Protein AF-0000000080702929 (afdb_homodimer)

Organism: NCBI:txid868129

InterPro domains:
  IPR029492 Domain of unknown function DUF4435 [PF14491] (28-275)

Sequence (666 aa):
MGKRLNEQISSAYIHAANKLNGQKCRKRIVVYVESYDDIFFWRMVLSKYEDDKRYFEVMLPSREKTLERGKKSVLMNIISRCAGESMIACVDADYDYLLQGATGVSEVVCYNPYVLHTYAYAIENLQCYAESLHDVCVAVTLNDHQVFDFPAFLHTYSQIIFPLFVWSVWAYRTDRFKQFSLTEFNTTIELSNFSIAYPNNSLEKLRHKVQQKIAFLQRNHPNAKESYLNTKHDLIKLGVEPVDTYLYIQGHHLFDKVVVPIMKRLCDQLIREREREINQTAIHDTQRRNELSSYSHSVEDVIPMLRRNVGYLLAKPYLRLNSDVEKLLLRVDMGKRLNEQISSAYIHAANKLNGQKCRKRIVVYVESYDDIFFWRMVLSKYEDDKRYFEVMLPSREKTLERGKKSVLMNIISRCAGESMIACVDADYDYLLQGATGVSEVVCYNPYVLHTYAYAIENLQCYAESLHDVCVAVTLNDHQVFDFPAFLHTYSQIIFPLFVWSVWAYRTDRFKQFSLTEFNTTIELSNFSIAYPNNSLEKLRHKVQQKIAFLQRNHPNAKESYLNTKHDLIKLGVEPVDTYLYIQGHHLFDKVVVPIMKRLCDQLIREREREINQTAIHDTQRRNELSSYSHSVEDVIPMLRRNVGYLLAKPYLRLNSDVEKLLLRVD

Foldseek 3Di:
DPPPCPDPCFLVVLVVVQVVVPPQQAREAEEAEQDPLCQLVVCVLCVVVDDSHYDYDYDHPDPPDHPDGADCCQCVSHVVTHQDLRYAYEYECACLLLLCPLDVSSVCCNPPLRYFYLLFRGVLLLLVPQVCLLVLLCQFQVFNDDLARRLVLLLLLLLLLVLVVLVCSLCVNVVVCVVPPLVNSLVLSFFPPADSVCNVVSSVVSSVSNVVVSVVVCVVCVPCVVVSVVSSVSCVVSPDDSSSNSRHRNSCSCNVGPRLVVSVVVSVVSNVVVLVVLVVPDPDPVSSVVVNVVSVVSGHHSNVSSSNGPPSCPPPSSVVSSVSVVVSNVVSD/DPPVCPDPCFLVVLVVVQVVVPPQQAREAEEEEQDPLCQLVVCVLCVVVDDSHYDYDYDHPDPPDHPDGDDCCQCVSHVVTHQDLRYAYEYECACLLLLCPLDVSSVCCNPPLRYFYLLFRGVLLLLVPQVCLLVLLCQFQVFNDDLARRLVLLLLLLLLLVLVVLVCSLCVNVVNCVVPPLVNSLVLSFFPPADSVCNVVSSVVSSVSNVVVSVVVCVVCVPCVVVSVVSSVSCVVSPDDSSSNSRHRNSCSCNVGPSLVVSVVVSVVSNVVVLVVLVVPDPDPVSSVVVNVVSVVSGHHSNVSSSNRPVSCPPPSSVVSSVSVVVSNVVSD

Radius of gyration: 27.8 Å; Cα contacts (8 Å, |Δi|>4): 981; chains: 2; bounding box: 88×89×60 Å

Structure (mmCIF, N/CA/C/O backbone):
data_AF-0000000080702929-model_v1
#
loop_
_entity.id
_entity.type
_entity.pdbx_description
1 polymer 'DUF4435 domain-containing protein'
#
loop_
_atom_site.group_PDB
_atom_site.id
_atom_site.type_symbol
_atom_site.label_atom_id
_atom_site.label_alt_id
_atom_site.label_comp_id
_atom_site.label_asym_id
_atom_site.label_entity_id
_atom_site.label_seq_id
_atom_site.pdbx_PDB_ins_code
_atom_site.Cartn_x
_atom_site.Cartn_y
_atom_site.Cartn_z
_atom_site.occupancy
_atom_site.B_iso_or_equiv
_atom_site.auth_seq_id
_atom_site.auth_comp_id
_atom_site.auth_asym_id
_atom_site.auth_atom_id
_atom_site.pdbx_PDB_model_num
ATOM 1 N N . MET A 1 1 ? 41.517 5.011 -22.174 1 18.79 1 MET A N 1
ATOM 2 C CA . MET A 1 1 ? 41.906 3.653 -21.805 1 18.79 1 MET A CA 1
ATOM 3 C C . MET A 1 1 ? 41.213 3.22 -20.518 1 18.79 1 MET A C 1
ATOM 5 O O . MET A 1 1 ? 41.518 2.158 -19.971 1 18.79 1 MET A O 1
ATOM 9 N N . GLY A 1 2 ? 40.653 4.135 -19.715 1 23.25 2 GLY A N 1
ATOM 10 C CA . GLY A 1 2 ? 40.163 3.659 -18.431 1 23.25 2 GLY A CA 1
ATOM 11 C C . GLY A 1 2 ? 38.996 2.698 -18.557 1 23.25 2 GLY A C 1
ATOM 12 O O . GLY A 1 2 ? 37.895 3.097 -18.944 1 23.25 2 GLY A O 1
ATOM 13 N N . LYS A 1 3 ? 39.169 1.373 -18.963 1 23.76 3 LYS A N 1
ATOM 14 C CA . LYS A 1 3 ? 38.288 0.209 -18.984 1 23.76 3 LYS A CA 1
ATOM 15 C C . LYS A 1 3 ? 37.525 0.073 -17.669 1 23.76 3 LYS A C 1
ATOM 17 O O . LYS A 1 3 ? 38.125 -0.165 -16.619 1 23.76 3 LYS A O 1
ATOM 22 N N . ARG A 1 4 ? 36.632 0.874 -17.418 1 29.25 4 ARG A N 1
ATOM 23 C CA . ARG A 1 4 ? 35.727 0.703 -16.285 1 29.25 4 ARG A CA 1
ATOM 24 C C . ARG A 1 4 ? 35.449 -0.774 -16.024 1 29.25 4 ARG A C 1
ATOM 26 O O . ARG A 1 4 ? 34.957 -1.483 -16.905 1 29.25 4 ARG A O 1
ATOM 33 N N . LEU A 1 5 ? 36.293 -1.46 -15.204 1 26.26 5 LEU A N 1
ATOM 34 C CA . LEU A 1 5 ? 36.213 -2.853 -14.776 1 26.26 5 LEU A CA 1
ATOM 35 C C . LEU A 1 5 ? 34.763 -3.271 -14.557 1 26.26 5 LEU A C 1
ATOM 37 O O . LEU A 1 5 ? 34.084 -2.738 -13.676 1 26.26 5 LEU A O 1
ATOM 41 N N . ASN A 1 6 ? 33.917 -3.412 -15.512 1 31.88 6 ASN A N 1
ATOM 42 C CA . ASN A 1 6 ? 32.69 -4.189 -15.638 1 31.88 6 ASN A CA 1
ATOM 43 C C . ASN A 1 6 ? 32.712 -5.423 -14.74 1 31.88 6 ASN A C 1
ATOM 45 O O . ASN A 1 6 ? 32.948 -6.536 -15.212 1 31.88 6 ASN A O 1
ATOM 49 N N . GLU A 1 7 ? 33.619 -5.49 -13.736 1 34.3 7 GLU A N 1
ATOM 50 C CA . GLU A 1 7 ? 33.898 -6.599 -12.828 1 34.3 7 GLU A CA 1
ATOM 51 C C . GLU A 1 7 ? 32.609 -7.184 -12.258 1 34.3 7 GLU A C 1
ATOM 53 O O . GLU A 1 7 ? 31.648 -6.454 -12.008 1 34.3 7 GLU A O 1
ATOM 58 N N . GLN A 1 8 ? 32.334 -8.479 -12.511 1 40.47 8 GLN A N 1
ATOM 59 C CA . GLN A 1 8 ? 31.422 -9.494 -11.992 1 40.47 8 GLN A CA 1
ATOM 60 C C . GLN A 1 8 ? 31.062 -9.216 -10.535 1 40.47 8 GLN A C 1
ATOM 62 O O . GLN A 1 8 ? 31.928 -9.253 -9.658 1 40.47 8 GLN A O 1
ATOM 67 N N . ILE A 1 9 ? 30.3 -8.32 -10.365 1 47.93 9 ILE A N 1
ATOM 68 C CA . ILE A 1 9 ? 29.882 -8.006 -9.003 1 47.93 9 ILE A CA 1
ATOM 69 C C . ILE A 1 9 ? 29.48 -9.289 -8.278 1 47.93 9 ILE A C 1
ATOM 71 O O . ILE A 1 9 ? 28.483 -9.923 -8.633 1 47.93 9 ILE A O 1
ATOM 75 N N . SER A 1 10 ? 30.412 -10.163 -7.993 1 50.89 10 SER A N 1
ATOM 76 C CA . SER A 1 10 ? 30.219 -11.356 -7.175 1 50.89 10 SER A CA 1
ATOM 77 C C . SER A 1 10 ? 29.875 -10.989 -5.735 1 50.89 10 SER A C 1
ATOM 79 O O . SER A 1 10 ? 30.035 -9.837 -5.328 1 50.89 10 SER A O 1
ATOM 81 N N . SER A 1 11 ? 29.155 -11.832 -5.108 1 52.48 11 SER A N 1
ATOM 82 C CA . SER A 1 11 ? 28.923 -11.671 -3.676 1 52.48 11 SER A CA 1
ATOM 83 C C . SER A 1 11 ? 30.198 -11.25 -2.953 1 52.48 11 SER A C 1
ATOM 85 O O . SER A 1 11 ? 30.157 -10.415 -2.048 1 52.48 11 SER A O 1
ATOM 87 N N . ALA A 1 12 ? 31.215 -11.783 -3.495 1 46.49 12 ALA A N 1
ATOM 88 C CA . ALA A 1 12 ? 32.516 -11.491 -2.899 1 46.49 12 ALA A CA 1
ATOM 89 C C . ALA A 1 12 ? 32.895 -10.026 -3.1 1 46.49 12 ALA A C 1
ATOM 91 O O . ALA A 1 12 ? 33.46 -9.396 -2.203 1 46.49 12 ALA A O 1
ATOM 92 N N . TYR A 1 13 ? 32.627 -9.545 -4.292 1 47.69 13 TYR A N 1
ATOM 93 C CA . TYR A 1 13 ? 32.933 -8.147 -4.572 1 47.69 13 TYR A CA 1
ATOM 94 C C . TYR A 1 13 ? 32.11 -7.22 -3.685 1 47.69 13 TYR A C 1
ATOM 96 O O . TYR A 1 13 ? 32.644 -6.275 -3.1 1 47.69 13 TYR A O 1
ATOM 104 N N . ILE A 1 14 ? 30.904 -7.558 -3.583 1 56.66 14 ILE A N 1
ATOM 105 C CA . ILE A 1 14 ? 30.042 -6.732 -2.745 1 56.66 14 ILE A CA 1
ATOM 106 C C . ILE A 1 14 ? 30.475 -6.849 -1.285 1 56.66 14 ILE A C 1
ATOM 108 O O . ILE A 1 14 ? 30.503 -5.853 -0.558 1 56.66 14 ILE A O 1
ATOM 112 N N . HIS A 1 15 ? 30.856 -7.985 -0.931 1 51.91 15 HIS A N 1
ATOM 113 C CA . HIS A 1 15 ? 31.359 -8.218 0.418 1 51.91 15 HIS A CA 1
ATOM 114 C C . HIS A 1 15 ? 32.615 -7.396 0.688 1 51.91 15 HIS A C 1
ATOM 116 O O . HIS A 1 15 ? 32.756 -6.804 1.76 1 51.91 15 HIS A O 1
ATOM 122 N N . ALA A 1 16 ? 33.383 -7.412 -0.286 1 48.33 16 ALA A N 1
ATOM 123 C CA . ALA A 1 16 ? 34.626 -6.655 -0.157 1 48.33 16 ALA A CA 1
ATOM 124 C C . ALA A 1 16 ? 34.349 -5.156 -0.081 1 48.33 16 ALA A C 1
ATOM 126 O O . ALA A 1 16 ? 34.979 -4.441 0.702 1 48.33 16 ALA A O 1
ATOM 127 N N . ALA A 1 17 ? 33.468 -4.794 -0.965 1 53.6 17 ALA A N 1
ATOM 128 C CA . ALA A 1 17 ? 33.105 -3.38 -0.949 1 53.6 17 ALA A CA 1
ATOM 129 C C . ALA A 1 17 ? 32.507 -2.983 0.398 1 53.6 17 ALA A C 1
ATOM 131 O O . ALA A 1 17 ? 32.78 -1.894 0.909 1 53.6 17 ALA A O 1
ATOM 132 N N . ASN A 1 18 ? 31.784 -3.839 0.986 1 60.97 18 ASN A N 1
ATOM 133 C CA . ASN A 1 18 ? 31.218 -3.611 2.311 1 60.97 18 ASN A CA 1
ATOM 134 C C . ASN A 1 18 ? 32.308 -3.492 3.373 1 60.97 18 ASN A C 1
ATOM 136 O O . ASN A 1 18 ? 32.194 -2.686 4.298 1 60.97 18 ASN A O 1
ATOM 140 N N . LYS A 1 19 ? 33.239 -4.33 3.244 1 52.15 19 LYS A N 1
ATOM 141 C CA . LYS A 1 19 ? 34.351 -4.337 4.19 1 52.15 19 LYS A CA 1
ATOM 142 C C . LYS A 1 19 ? 35.166 -3.051 4.09 1 52.15 19 LYS A C 1
ATOM 144 O O . LYS A 1 19 ? 35.716 -2.58 5.088 1 52.15 19 LYS A O 1
ATOM 149 N N . LEU A 1 20 ? 35.205 -2.593 2.829 1 53.75 20 LEU A N 1
ATOM 150 C CA . LEU A 1 20 ? 35.985 -1.378 2.621 1 53.75 20 LEU A CA 1
ATOM 151 C C . LEU A 1 20 ? 35.242 -0.157 3.153 1 53.75 20 LEU A C 1
ATOM 153 O O . LEU A 1 20 ? 35.864 0.837 3.533 1 53.75 20 LEU A O 1
ATOM 157 N N . ASN A 1 21 ? 33.969 -0.35 2.98 1 57.96 21 ASN A N 1
ATOM 158 C CA . ASN A 1 21 ? 33.163 0.758 3.481 1 57.96 21 ASN A CA 1
ATOM 159 C C . ASN A 1 21 ? 33.179 0.819 5.006 1 57.96 21 ASN A C 1
ATOM 161 O O . ASN A 1 21 ? 33.12 -0.216 5.673 1 57.96 21 ASN A O 1
ATOM 165 N N . GLY A 1 22 ? 34.227 1.15 5.722 1 51.9 22 GLY A N 1
ATOM 166 C CA . GLY A 1 22 ? 34.444 1.305 7.152 1 51.9 22 GLY A CA 1
ATOM 167 C C . GLY A 1 22 ? 33.367 0.646 7.993 1 51.9 22 GLY A C 1
ATOM 168 O O . GLY A 1 22 ? 32.287 0.328 7.491 1 51.9 22 GLY A O 1
ATOM 169 N N . GLN A 1 23 ? 33.677 0.109 9.304 1 50.33 23 GLN A N 1
ATOM 170 C CA . GLN A 1 23 ? 32.865 -0.542 10.327 1 50.33 23 GLN A CA 1
ATOM 171 C C . GLN A 1 23 ? 31.545 0.195 10.534 1 50.33 23 GLN A C 1
ATOM 173 O O . GLN A 1 23 ? 30.564 -0.395 10.991 1 50.33 23 GLN A O 1
ATOM 178 N N . LYS A 1 24 ? 31.43 1.495 10.151 1 57.97 24 LYS A N 1
ATOM 179 C CA . LYS A 1 24 ? 30.267 2.298 10.514 1 57.97 24 LYS A CA 1
ATOM 180 C C . LYS A 1 24 ? 29.227 2.296 9.397 1 57.97 24 LYS A C 1
ATOM 182 O O . LYS A 1 24 ? 28.113 2.794 9.577 1 57.97 24 LYS A O 1
ATOM 187 N N . CYS A 1 25 ? 29.632 1.533 8.271 1 67.39 25 CYS A N 1
ATOM 188 C CA . CYS A 1 25 ? 28.713 1.655 7.144 1 67.39 25 CYS A CA 1
ATOM 189 C C . CYS A 1 25 ? 27.783 0.45 7.067 1 67.39 25 CYS A C 1
ATOM 191 O O . CYS A 1 25 ? 28.173 -0.664 7.421 1 67.39 25 CYS A O 1
ATOM 193 N N . ARG A 1 26 ? 26.601 0.608 6.741 1 78.81 26 ARG A N 1
ATOM 194 C CA . ARG A 1 26 ? 25.589 -0.429 6.565 1 78.81 26 ARG A CA 1
ATOM 195 C C . ARG A 1 26 ? 25.997 -1.413 5.473 1 78.81 26 ARG A C 1
ATOM 197 O O . ARG A 1 26 ? 26.532 -1.012 4.438 1 78.81 26 ARG A O 1
ATOM 204 N N . LYS A 1 27 ? 25.988 -2.695 5.806 1 83 27 LYS A N 1
ATOM 205 C CA . LYS A 1 27 ? 26.233 -3.76 4.837 1 83 27 LYS A CA 1
ATOM 206 C C . LYS A 1 27 ? 25.167 -3.765 3.746 1 83 27 LYS A C 1
ATOM 208 O O . LYS A 1 27 ? 23.97 -3.766 4.04 1 83 27 LYS A O 1
ATOM 213 N N . ARG A 1 28 ? 25.655 -3.797 2.556 1 85.45 28 ARG A N 1
ATOM 214 C CA . ARG A 1 28 ? 24.77 -3.846 1.397 1 85.45 28 ARG A CA 1
ATOM 215 C C . ARG A 1 28 ? 24.573 -5.28 0.919 1 85.45 28 ARG A C 1
ATOM 217 O O . ARG A 1 28 ? 25.545 -5.991 0.652 1 85.45 28 ARG A O 1
ATOM 224 N N . ILE A 1 29 ? 23.39 -5.712 0.82 1 87.29 29 ILE A N 1
ATOM 225 C CA . ILE A 1 29 ? 23.054 -7.021 0.269 1 87.29 29 ILE A CA 1
ATOM 226 C C . ILE A 1 29 ? 22.307 -6.848 -1.052 1 87.29 29 ILE A C 1
ATOM 228 O O . ILE A 1 29 ? 21.248 -6.217 -1.096 1 87.29 29 ILE A O 1
ATOM 232 N N . VAL A 1 30 ? 22.796 -7.414 -2.094 1 87.97 30 VAL A N 1
ATOM 233 C CA . VAL A 1 30 ? 22.194 -7.292 -3.418 1 87.97 30 VAL A CA 1
ATOM 234 C C . VAL A 1 30 ? 21.196 -8.426 -3.638 1 87.97 30 VAL A C 1
ATOM 236 O O . VAL A 1 30 ? 21.513 -9.595 -3.405 1 87.97 30 VAL A O 1
ATOM 239 N N . VAL A 1 31 ? 20.055 -8.034 -4.056 1 91.53 31 VAL A N 1
ATOM 240 C CA . VAL A 1 31 ? 18.973 -8.989 -4.273 1 91.53 31 VAL A CA 1
ATOM 241 C C . VAL A 1 31 ? 18.601 -9.02 -5.754 1 91.53 31 VAL A C 1
ATOM 243 O O . VAL A 1 31 ? 18.119 -8.026 -6.301 1 91.53 31 VAL A O 1
ATOM 246 N N . TYR A 1 32 ? 18.726 -10.123 -6.36 1 89.75 32 TYR A N 1
ATOM 247 C CA . TYR A 1 32 ? 18.368 -10.257 -7.768 1 89.75 32 TYR A CA 1
ATOM 248 C C . TYR A 1 32 ? 16.971 -10.846 -7.923 1 89.75 32 TYR A C 1
ATOM 250 O O . TYR A 1 32 ? 16.622 -11.818 -7.249 1 89.75 32 TYR A O 1
ATOM 258 N N . VAL A 1 33 ? 16.265 -10.232 -8.793 1 92.41 33 VAL A N 1
ATOM 259 C CA . VAL A 1 33 ? 14.899 -10.675 -9.048 1 92.41 33 VAL A CA 1
ATOM 260 C C . VAL A 1 33 ? 14.709 -10.932 -10.541 1 92.41 33 VAL A C 1
ATOM 262 O O . VAL A 1 33 ? 15.578 -10.6 -11.35 1 92.41 33 VAL A O 1
ATOM 265 N N . GLU A 1 34 ? 13.57 -11.461 -10.929 1 88.56 34 GLU A N 1
ATOM 266 C CA . GLU A 1 34 ? 13.33 -11.95 -12.284 1 88.56 34 GLU A CA 1
ATOM 267 C C . GLU A 1 34 ? 12.948 -10.809 -13.222 1 88.56 34 GLU A C 1
ATOM 269 O O . GLU A 1 34 ? 13.314 -10.817 -14.399 1 88.56 34 GLU A O 1
ATOM 274 N N . SER A 1 35 ? 12.152 -9.922 -12.734 1 88.61 35 SER A N 1
ATOM 275 C CA . SER A 1 35 ? 11.609 -8.869 -13.586 1 88.61 35 SER A CA 1
ATOM 276 C C . SER A 1 35 ? 11.4 -7.577 -12.803 1 88.61 35 SER A C 1
ATOM 278 O O . SER A 1 35 ? 11.465 -7.574 -11.572 1 88.61 35 SER A O 1
ATOM 280 N N . TYR A 1 36 ? 11.061 -6.522 -13.527 1 89 36 TYR A N 1
ATOM 281 C CA . TYR A 1 36 ? 10.807 -5.221 -12.917 1 89 36 TYR A CA 1
ATOM 282 C C . TYR A 1 36 ? 9.641 -5.297 -11.938 1 89 36 TYR A C 1
ATOM 284 O O . TYR A 1 36 ? 9.699 -4.721 -10.849 1 89 36 TYR A O 1
ATOM 292 N N . ASP A 1 37 ? 8.708 -6.034 -12.277 1 89.56 37 ASP A N 1
ATOM 293 C CA . ASP A 1 37 ? 7.466 -6.092 -11.511 1 89.56 37 ASP A CA 1
ATOM 294 C C . ASP A 1 37 ? 7.693 -6.738 -10.146 1 89.56 37 ASP A C 1
ATOM 296 O O . ASP A 1 37 ? 6.87 -6.591 -9.24 1 89.56 37 ASP A O 1
ATOM 300 N N . ASP A 1 38 ? 8.856 -7.356 -10.06 1 93.34 38 ASP A N 1
ATOM 301 C CA . ASP A 1 38 ? 9.129 -8.073 -8.819 1 93.34 38 ASP A CA 1
ATOM 302 C C . ASP A 1 38 ? 9.833 -7.172 -7.807 1 93.34 38 ASP A C 1
ATOM 304 O O . ASP A 1 38 ? 9.912 -7.503 -6.622 1 93.34 38 ASP A O 1
ATOM 308 N N . ILE A 1 39 ? 10.36 -6.133 -8.276 1 94.58 39 ILE A N 1
ATOM 309 C CA . ILE A 1 39 ? 11.237 -5.296 -7.465 1 94.58 39 ILE A CA 1
ATOM 310 C C . ILE A 1 39 ? 10.47 -4.763 -6.256 1 94.58 39 ILE A C 1
ATOM 312 O O . ILE A 1 39 ? 10.933 -4.879 -5.119 1 94.58 39 ILE A O 1
ATOM 316 N N . PHE A 1 40 ? 9.338 -4.234 -6.547 1 95.22 40 PHE A N 1
ATOM 317 C CA . PHE A 1 40 ? 8.569 -3.629 -5.466 1 95.22 40 PHE A CA 1
ATOM 318 C C . PHE A 1 40 ? 8.183 -4.674 -4.426 1 95.22 40 PHE A C 1
ATOM 320 O O . PHE A 1 40 ? 8.307 -4.436 -3.223 1 95.22 40 PHE A O 1
ATOM 327 N N . PHE A 1 41 ? 7.694 -5.825 -4.857 1 96.77 41 PHE A N 1
ATOM 328 C CA . PHE A 1 41 ? 7.282 -6.888 -3.947 1 96.77 41 PHE A CA 1
ATOM 329 C C . PHE A 1 41 ? 8.42 -7.264 -3.005 1 96.77 41 PHE A C 1
ATOM 331 O O . PHE A 1 41 ? 8.245 -7.274 -1.785 1 96.77 41 PHE A O 1
ATOM 338 N N . TRP A 1 42 ? 9.516 -7.54 -3.518 1 96.62 42 TRP A N 1
ATOM 339 C CA . TRP A 1 42 ? 10.631 -8.028 -2.713 1 96.62 42 TRP A CA 1
ATOM 340 C C . TRP A 1 42 ? 11.215 -6.909 -1.858 1 96.62 42 TRP A C 1
ATOM 342 O O . TRP A 1 42 ? 11.7 -7.155 -0.751 1 96.62 42 TRP A O 1
ATOM 352 N N . ARG A 1 43 ? 11.191 -5.699 -2.354 1 94.96 43 ARG A N 1
ATOM 353 C CA . ARG A 1 43 ? 11.555 -4.564 -1.513 1 94.96 43 ARG A CA 1
ATOM 354 C C . ARG A 1 43 ? 10.687 -4.51 -0.26 1 94.96 43 ARG A C 1
ATOM 356 O O . ARG A 1 43 ? 11.195 -4.309 0.845 1 94.96 43 ARG A O 1
ATOM 363 N N . MET A 1 44 ? 9.403 -4.692 -0.421 1 94.24 44 MET A N 1
ATOM 364 C CA . MET A 1 44 ? 8.471 -4.648 0.702 1 94.24 44 MET A CA 1
ATOM 365 C C . MET A 1 44 ? 8.739 -5.788 1.678 1 94.24 44 MET A C 1
ATOM 367 O O . MET A 1 44 ? 8.639 -5.608 2.893 1 94.24 44 MET A O 1
ATOM 371 N N . VAL A 1 45 ? 9.143 -6.887 1.15 1 95.29 45 VAL A N 1
ATOM 372 C CA . VAL A 1 45 ? 9.416 -8.049 1.989 1 95.29 45 VAL A CA 1
ATOM 373 C C . VAL A 1 45 ? 10.673 -7.802 2.82 1 95.29 45 VAL A C 1
ATOM 375 O O . VAL A 1 45 ? 10.714 -8.131 4.008 1 95.29 45 VAL A O 1
ATOM 378 N N . LEU A 1 46 ? 11.64 -7.173 2.246 1 94.58 46 LEU A N 1
ATOM 379 C CA . LEU A 1 46 ? 12.968 -7.132 2.85 1 94.58 46 LEU A CA 1
ATOM 380 C C . LEU A 1 46 ? 13.168 -5.841 3.636 1 94.58 46 LEU A C 1
ATOM 382 O O . LEU A 1 46 ? 14.054 -5.76 4.489 1 94.58 46 LEU A O 1
ATOM 386 N N . SER A 1 47 ? 12.385 -4.838 3.326 1 90.62 47 SER A N 1
ATOM 387 C CA . SER A 1 47 ? 12.559 -3.511 3.908 1 90.62 47 SER A CA 1
ATOM 388 C C . SER A 1 47 ? 12.484 -3.561 5.43 1 90.62 47 SER A C 1
ATOM 390 O O . SER A 1 47 ? 13.2 -2.829 6.117 1 90.62 47 SER A O 1
ATOM 392 N N . LYS A 1 48 ? 11.652 -4.349 5.92 1 88.35 48 LYS A N 1
ATOM 393 C CA . LYS A 1 48 ? 11.426 -4.394 7.362 1 88.35 48 LYS A CA 1
ATOM 394 C C . LYS A 1 48 ? 12.634 -4.98 8.089 1 88.35 48 LYS A C 1
ATOM 396 O O . LYS A 1 48 ? 12.743 -4.869 9.312 1 88.35 48 LYS A O 1
ATOM 401 N N . TYR A 1 49 ? 13.523 -5.534 7.362 1 91.17 49 TYR A N 1
ATOM 402 C CA . TYR A 1 49 ? 14.69 -6.158 7.976 1 91.17 49 TYR A CA 1
ATOM 403 C C . TYR A 1 49 ? 15.921 -5.272 7.833 1 91.17 49 TYR A C 1
ATOM 405 O O . TYR A 1 49 ? 17.029 -5.674 8.198 1 91.17 49 TYR A O 1
ATOM 413 N N . GLU A 1 50 ? 15.681 -4.127 7.321 1 88.34 50 GLU A N 1
ATOM 414 C CA . GLU A 1 50 ? 16.78 -3.171 7.228 1 88.34 50 GLU A CA 1
ATOM 415 C C . GLU A 1 50 ? 16.997 -2.447 8.554 1 88.34 50 GLU A C 1
ATOM 417 O O . GLU A 1 50 ? 16.037 -2.148 9.267 1 88.34 50 GLU A O 1
ATOM 422 N N . ASP A 1 51 ? 18.234 -2.25 8.876 1 84.38 51 ASP A N 1
ATOM 423 C CA . ASP A 1 51 ? 18.604 -1.554 10.105 1 84.38 51 ASP A CA 1
ATOM 424 C C . ASP A 1 51 ? 19.928 -0.811 9.937 1 84.38 51 ASP A C 1
ATOM 426 O O . ASP A 1 51 ? 20.297 -0.433 8.824 1 84.38 51 ASP A O 1
ATOM 430 N N . ASP A 1 52 ? 20.552 -0.47 11.025 1 82.28 52 ASP A N 1
ATOM 431 C CA . ASP A 1 52 ? 21.793 0.296 10.978 1 82.28 52 ASP A CA 1
ATOM 432 C C . ASP A 1 52 ? 22.962 -0.579 10.53 1 82.28 52 ASP A C 1
ATOM 434 O O . ASP A 1 52 ? 24.023 -0.068 10.167 1 82.28 52 ASP A O 1
ATOM 438 N N . LYS A 1 53 ? 22.71 -1.849 10.347 1 83.58 53 LYS A N 1
ATOM 439 C CA . LYS A 1 53 ? 23.791 -2.774 10.018 1 83.58 53 LYS A CA 1
ATOM 440 C C . LYS A 1 53 ? 23.711 -3.217 8.56 1 83.58 53 LYS A C 1
ATOM 442 O O . LYS A 1 53 ? 24.727 -3.566 7.955 1 83.58 53 LYS A O 1
ATOM 447 N N . ARG A 1 54 ? 22.481 -3.192 8.093 1 87.02 54 ARG A N 1
ATOM 448 C CA . ARG A 1 54 ? 22.339 -3.761 6.757 1 87.02 54 ARG A CA 1
ATOM 449 C C . ARG A 1 54 ? 21.194 -3.099 5.998 1 87.02 54 ARG A C 1
ATOM 451 O O . ARG A 1 54 ? 20.281 -2.537 6.608 1 87.02 54 ARG A O 1
ATOM 458 N N . TYR A 1 55 ? 21.319 -3.196 4.689 1 87.34 55 TYR A N 1
ATOM 459 C CA . TYR A 1 55 ? 20.222 -2.8 3.813 1 87.34 55 TYR A CA 1
ATOM 4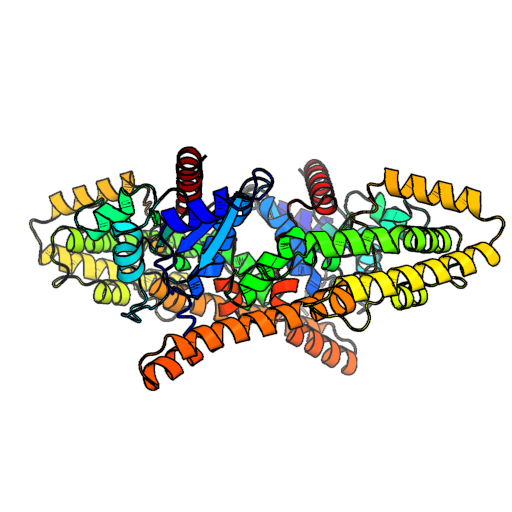60 C C . TYR A 1 55 ? 20.232 -3.611 2.523 1 87.34 55 TYR A C 1
ATOM 462 O O . TYR A 1 55 ? 21.228 -4.263 2.201 1 87.34 55 TYR A O 1
ATOM 470 N N . PHE A 1 56 ? 19.161 -3.585 1.841 1 90.25 56 PHE A N 1
ATOM 471 C CA . PHE A 1 56 ? 18.992 -4.381 0.631 1 90.25 56 PHE A CA 1
ATOM 472 C C . PHE A 1 56 ? 18.872 -3.484 -0.595 1 90.25 56 PHE A C 1
ATOM 474 O O . PHE A 1 56 ? 18.303 -2.393 -0.519 1 90.25 56 PHE A O 1
ATOM 481 N N . GLU A 1 57 ? 19.385 -3.964 -1.637 1 90.13 57 GLU A N 1
ATOM 482 C CA . GLU A 1 57 ? 19.165 -3.356 -2.946 1 90.13 57 GLU A CA 1
ATOM 483 C C . GLU A 1 57 ? 18.655 -4.384 -3.952 1 90.13 57 GLU A C 1
ATOM 485 O O . GLU A 1 57 ? 19.385 -5.298 -4.339 1 90.13 57 GLU A O 1
ATOM 490 N N . VAL A 1 58 ? 17.491 -4.191 -4.365 1 92.58 58 VAL A N 1
ATOM 491 C CA . VAL A 1 58 ? 16.839 -5.132 -5.27 1 92.58 58 VAL A CA 1
ATOM 492 C C . VAL A 1 58 ? 17.07 -4.702 -6.717 1 92.58 58 VAL A C 1
ATOM 494 O O . VAL A 1 58 ? 16.792 -3.558 -7.083 1 92.58 58 VAL A O 1
ATOM 497 N N . MET A 1 59 ? 17.568 -5.619 -7.498 1 87.42 59 MET A N 1
ATOM 498 C CA . MET A 1 59 ? 17.87 -5.243 -8.876 1 87.42 59 MET A CA 1
ATOM 499 C C . MET A 1 59 ? 17.755 -6.445 -9.807 1 87.42 59 MET A C 1
ATOM 501 O O . MET A 1 59 ? 17.557 -7.572 -9.35 1 87.42 59 MET A O 1
ATOM 505 N N . LEU A 1 60 ? 17.765 -6.148 -11.073 1 84.94 60 LEU A N 1
ATOM 506 C CA . LEU A 1 60 ? 17.787 -7.184 -12.1 1 84.94 60 LEU A CA 1
ATOM 507 C C . LEU A 1 60 ? 19.22 -7.59 -12.431 1 84.94 60 LEU A C 1
ATOM 509 O O . LEU A 1 60 ? 20.137 -6.77 -12.347 1 84.94 60 LEU A O 1
ATOM 513 N N . PRO A 1 61 ? 19.432 -8.835 -12.699 1 75.37 61 PRO A N 1
ATOM 514 C CA . PRO A 1 61 ? 20.781 -9.253 -13.089 1 75.37 61 PRO A CA 1
ATOM 515 C C . PRO A 1 61 ? 21.272 -8.556 -14.355 1 75.37 61 PRO A C 1
ATOM 517 O O . PRO A 1 61 ? 20.472 -8.24 -15.24 1 75.37 61 PRO A O 1
ATOM 520 N N . SER A 1 62 ? 22.484 -7.824 -14.183 1 61.27 62 SER A N 1
ATOM 521 C CA . SER A 1 62 ? 23.091 -7.094 -15.291 1 61.27 62 SER A CA 1
ATOM 522 C C . SER A 1 62 ? 23.333 -8.008 -16.488 1 61.27 62 SER A C 1
ATOM 524 O O . SER A 1 62 ? 23.574 -9.205 -16.323 1 61.27 62 SER A O 1
ATOM 526 N N . ARG A 1 63 ? 22.751 -7.759 -17.648 1 51.37 63 ARG A N 1
ATOM 527 C CA . ARG A 1 63 ? 22.928 -8.467 -18.912 1 51.37 63 ARG A CA 1
ATOM 528 C C . ARG A 1 63 ? 24.407 -8.64 -19.24 1 51.37 63 ARG A C 1
ATOM 530 O O . ARG A 1 63 ? 25.036 -7.734 -19.791 1 51.37 63 ARG A O 1
ATOM 537 N N . GLU A 1 64 ? 25.376 -8.889 -18.446 1 46.47 64 GLU A N 1
ATOM 538 C CA . GLU A 1 64 ? 26.362 -9.062 -19.509 1 46.47 64 GLU A CA 1
ATOM 539 C C . GLU A 1 64 ? 25.715 -9.602 -20.781 1 46.47 64 GLU A C 1
ATOM 541 O O . GLU A 1 64 ? 25.495 -8.855 -21.737 1 46.47 64 GLU A O 1
ATOM 546 N N . LYS A 1 65 ? 26.04 -10.973 -21.14 1 43.23 65 LYS A N 1
ATOM 547 C CA . LYS A 1 65 ? 25.889 -11.537 -22.478 1 43.23 65 LYS A CA 1
ATOM 548 C C . LYS A 1 65 ? 24.455 -11.995 -22.724 1 43.23 65 LYS A C 1
ATOM 550 O O . LYS A 1 65 ? 24.083 -12.308 -23.857 1 43.23 65 LYS A O 1
ATOM 555 N N . THR A 1 66 ? 23.717 -12.377 -21.759 1 43.01 66 THR A N 1
ATOM 556 C CA . THR A 1 66 ? 22.477 -12.981 -22.233 1 43.01 66 THR A CA 1
ATOM 557 C C . THR A 1 66 ? 21.267 -12.305 -21.593 1 43.01 66 THR A C 1
ATOM 559 O O . THR A 1 66 ? 21.176 -12.216 -20.367 1 43.01 66 THR A O 1
ATOM 562 N N . LEU A 1 67 ? 20.609 -11.272 -22.215 1 47.4 67 LEU A N 1
ATOM 563 C CA . LEU A 1 67 ? 19.328 -10.584 -22.094 1 47.4 67 LEU A CA 1
ATOM 564 C C . LEU A 1 67 ? 18.259 -11.52 -21.541 1 47.4 67 LEU A C 1
ATOM 566 O O . LEU A 1 67 ? 17.064 -11.299 -21.753 1 47.4 67 LEU A O 1
ATOM 570 N N . GLU A 1 68 ? 18.625 -12.725 -21.07 1 52.86 68 GLU A N 1
ATOM 571 C CA . GLU A 1 68 ? 17.534 -13.625 -20.709 1 52.86 68 GLU A CA 1
ATOM 572 C C . GLU A 1 68 ? 16.955 -13.27 -19.343 1 52.86 68 GLU A C 1
ATOM 574 O O . GLU A 1 68 ? 17.691 -13.166 -18.359 1 52.86 68 GLU A O 1
ATOM 579 N N . ARG A 1 69 ? 15.901 -12.596 -19.26 1 60.77 69 ARG A N 1
ATOM 580 C CA . ARG A 1 69 ? 15.078 -12.396 -18.072 1 60.77 69 ARG A CA 1
ATOM 581 C C . ARG A 1 69 ? 14.374 -13.688 -17.669 1 60.77 69 ARG A C 1
ATOM 583 O O . ARG A 1 69 ? 14.207 -14.592 -18.491 1 60.77 69 ARG A O 1
ATOM 590 N N . GLY A 1 70 ? 14.294 -13.826 -16.362 1 73.21 70 GLY A N 1
ATOM 591 C CA . GLY A 1 70 ? 13.545 -14.978 -15.885 1 73.21 70 GLY A CA 1
ATOM 592 C C . GLY A 1 70 ? 14.281 -15.769 -14.82 1 73.21 70 GLY A C 1
ATOM 593 O O . GLY A 1 70 ? 15.36 -15.37 -14.377 1 73.21 70 GLY A O 1
ATOM 594 N N . LYS A 1 71 ? 13.663 -16.7 -14.441 1 76.86 71 LYS A N 1
ATOM 595 C CA . LYS A 1 71 ? 14.114 -17.507 -13.311 1 76.86 71 LYS A CA 1
ATOM 596 C C . LYS A 1 71 ? 15.475 -18.135 -13.593 1 76.86 71 LYS A C 1
ATOM 598 O O . LYS A 1 71 ? 16.355 -18.137 -12.73 1 76.86 71 LYS A O 1
ATOM 603 N N . LYS A 1 72 ? 15.709 -18.579 -14.837 1 70.74 72 LYS A N 1
ATOM 604 C CA . LYS A 1 72 ? 16.974 -19.212 -15.2 1 70.74 72 LYS A CA 1
ATOM 605 C C . LYS A 1 72 ? 18.127 -18.215 -15.13 1 70.74 72 LYS A C 1
ATOM 607 O O . LYS A 1 72 ? 19.214 -18.547 -14.651 1 70.74 72 LYS A O 1
ATOM 612 N N . SER A 1 73 ? 17.866 -17.066 -15.567 1 69.58 73 SER A N 1
ATOM 613 C CA . SER A 1 73 ? 18.901 -16.037 -15.55 1 69.58 73 SER A CA 1
ATOM 614 C C . SER A 1 73 ? 19.339 -15.716 -14.125 1 69.58 73 SER A C 1
ATOM 616 O O . SER A 1 73 ? 20.533 -15.573 -13.853 1 69.58 73 SER A O 1
ATOM 618 N N . VAL A 1 74 ? 18.483 -15.7 -13.225 1 73.39 74 VAL A N 1
ATOM 619 C CA . VAL A 1 74 ? 18.764 -15.354 -11.836 1 73.39 74 VAL A CA 1
ATOM 620 C C . VAL A 1 74 ? 19.472 -16.518 -11.146 1 73.39 74 VAL A C 1
ATOM 622 O O . VAL A 1 74 ? 20.472 -16.321 -10.451 1 73.39 74 VAL A O 1
ATOM 625 N N . LEU A 1 75 ? 19.01 -17.644 -11.4 1 75.09 75 LEU A N 1
ATOM 626 C CA . LEU A 1 75 ? 19.522 -18.807 -10.683 1 75.09 75 LEU A CA 1
ATOM 627 C C . LEU A 1 75 ? 20.858 -19.258 -11.265 1 75.09 75 LEU A C 1
ATOM 629 O O . LEU A 1 75 ? 21.771 -19.625 -10.522 1 75.09 75 LEU A O 1
ATOM 633 N N . MET A 1 76 ? 20.968 -19.259 -12.498 1 67.29 76 MET A N 1
ATOM 634 C CA . MET A 1 76 ? 22.163 -19.818 -13.123 1 67.29 76 MET A CA 1
ATOM 635 C C . MET A 1 76 ? 23.315 -18.819 -13.086 1 67.29 76 MET A C 1
ATOM 637 O O . MET A 1 76 ? 24.461 -19.195 -12.834 1 67.29 76 MET A O 1
ATOM 641 N N . ASN A 1 77 ? 23.012 -17.671 -13.367 1 60.62 77 ASN A N 1
ATOM 642 C CA . ASN A 1 77 ? 24.104 -16.707 -13.446 1 60.62 77 ASN A CA 1
ATOM 643 C C . ASN A 1 77 ? 24.531 -16.228 -12.061 1 60.62 77 ASN A C 1
ATOM 645 O O . ASN A 1 77 ? 25.724 -16.086 -11.789 1 60.62 77 ASN A O 1
ATOM 649 N N . ILE A 1 78 ? 23.615 -16.063 -11.265 1 57.71 78 ILE A N 1
ATOM 650 C CA . ILE A 1 78 ? 23.923 -15.403 -10.001 1 57.71 78 ILE A CA 1
ATOM 651 C C . ILE A 1 78 ? 24.297 -16.448 -8.952 1 57.71 78 ILE A C 1
ATOM 653 O O . ILE A 1 78 ? 25.32 -16.319 -8.276 1 57.71 78 ILE A O 1
ATOM 657 N N . ILE A 1 79 ? 23.482 -17.451 -8.828 1 59.59 79 ILE A N 1
ATOM 658 C CA . ILE A 1 79 ? 23.6 -18.356 -7.69 1 59.59 79 ILE A CA 1
ATOM 659 C C . ILE A 1 79 ? 24.781 -19.3 -7.902 1 59.59 79 ILE A C 1
ATOM 661 O O . ILE A 1 79 ? 25.536 -19.58 -6.967 1 59.59 79 ILE A O 1
ATOM 665 N N . SER A 1 80 ? 24.835 -19.828 -9.146 1 53.73 80 SER A N 1
ATOM 666 C CA . SER A 1 80 ? 25.904 -20.79 -9.391 1 53.73 80 SER A CA 1
ATOM 667 C C . SER A 1 80 ? 27.276 -20.156 -9.187 1 53.73 80 SER A C 1
ATOM 669 O O . SER A 1 80 ? 28.236 -20.843 -8.83 1 53.73 80 SER A O 1
ATOM 671 N N . ARG A 1 81 ? 27.301 -18.802 -9.349 1 51.3 81 ARG A N 1
ATOM 672 C CA . ARG A 1 81 ? 28.636 -18.214 -9.361 1 51.3 81 ARG A CA 1
ATOM 673 C C . ARG A 1 81 ? 28.883 -17.391 -8.102 1 51.3 81 ARG A C 1
ATOM 675 O O . ARG A 1 81 ? 30.026 -17.246 -7.663 1 51.3 81 ARG A O 1
ATOM 682 N N . CYS A 1 82 ? 27.785 -16.826 -7.574 1 54.35 82 CYS A N 1
ATOM 683 C CA . CYS A 1 82 ? 28.19 -15.689 -6.756 1 54.35 82 CYS A CA 1
ATOM 684 C C . CYS A 1 82 ? 27.238 -15.494 -5.582 1 54.35 82 CYS A C 1
ATOM 686 O O . CYS A 1 82 ? 27.332 -14.501 -4.859 1 54.35 82 CYS A O 1
ATOM 688 N N . ALA A 1 83 ? 26.249 -16.573 -5.454 1 52.79 83 ALA A N 1
ATOM 689 C CA . ALA A 1 83 ? 25.381 -16.308 -4.31 1 52.79 83 ALA A CA 1
ATOM 690 C C . ALA A 1 83 ? 26.145 -16.457 -2.997 1 52.79 83 ALA A C 1
ATOM 692 O O . ALA A 1 83 ? 26.977 -17.355 -2.854 1 52.79 83 ALA A O 1
ATOM 693 N N . GLY A 1 84 ? 26.253 -15.453 -2.271 1 58.31 84 GLY A N 1
ATOM 694 C CA . GLY A 1 84 ? 26.917 -15.427 -0.977 1 58.31 84 GLY A CA 1
ATOM 695 C C . GLY A 1 84 ? 26.253 -14.492 0.016 1 58.31 84 GLY A C 1
ATOM 696 O O . GLY A 1 84 ? 25.104 -14.09 -0.175 1 58.31 84 GLY A O 1
ATOM 697 N N . GLU A 1 85 ? 26.922 -14.271 0.983 1 67.04 85 GLU A N 1
ATOM 698 C CA . GLU A 1 85 ? 26.431 -13.523 2.136 1 67.04 85 GLU A CA 1
ATOM 699 C C . GLU A 1 85 ? 25.986 -12.119 1.735 1 67.04 85 GLU A C 1
ATOM 701 O O . GLU A 1 85 ? 25.118 -11.529 2.381 1 67.04 85 GLU A O 1
ATOM 706 N N . SER A 1 86 ? 26.332 -11.785 0.54 1 78.96 86 SER A N 1
ATOM 707 C CA . SER A 1 86 ? 26.007 -10.404 0.2 1 78.96 86 SER A CA 1
ATOM 708 C C . SER A 1 86 ? 25.191 -10.329 -1.086 1 78.96 86 SER A C 1
ATOM 710 O O . SER A 1 86 ? 25.007 -9.248 -1.649 1 78.96 86 SER A O 1
ATOM 712 N N . MET A 1 87 ? 24.777 -11.54 -1.586 1 82.44 87 MET A N 1
ATOM 713 C CA . MET A 1 87 ? 23.993 -11.608 -2.816 1 82.44 87 MET A CA 1
ATOM 714 C C . MET A 1 87 ? 22.958 -12.725 -2.74 1 82.44 87 MET A C 1
ATOM 716 O O . MET A 1 87 ? 23.31 -13.892 -2.558 1 82.44 87 MET A O 1
ATOM 720 N N . ILE A 1 88 ? 21.807 -12.357 -2.906 1 88.87 88 ILE A N 1
ATOM 721 C CA . ILE A 1 88 ? 20.76 -13.368 -2.809 1 88.87 88 ILE A CA 1
ATOM 722 C C . ILE A 1 88 ? 19.852 -13.29 -4.033 1 88.87 88 ILE A C 1
ATOM 724 O O . ILE A 1 88 ? 19.861 -12.292 -4.758 1 88.87 88 ILE A O 1
ATOM 728 N N . ALA A 1 89 ? 19.137 -14.388 -4.287 1 91.58 89 ALA A N 1
ATOM 729 C CA . ALA A 1 89 ? 18.193 -14.468 -5.399 1 91.58 89 ALA A CA 1
ATOM 730 C C . ALA A 1 89 ? 16.765 -14.65 -4.893 1 91.58 89 ALA A C 1
ATOM 732 O O . ALA A 1 89 ? 16.526 -15.401 -3.945 1 91.58 89 ALA A O 1
ATOM 733 N N . CYS A 1 90 ? 15.887 -13.944 -5.477 1 94.08 90 CYS A N 1
ATOM 734 C CA . CYS A 1 90 ? 14.467 -14.054 -5.163 1 94.08 90 CYS A CA 1
ATOM 735 C C . CYS A 1 90 ? 13.658 -14.396 -6.409 1 94.08 90 CYS A C 1
ATOM 737 O O . CYS A 1 90 ? 13.711 -13.674 -7.406 1 94.08 90 CYS A O 1
ATOM 739 N N . VAL A 1 91 ? 12.9 -15.462 -6.363 1 94.51 91 VAL A N 1
ATOM 740 C CA . VAL A 1 91 ? 12.21 -15.933 -7.559 1 94.51 91 VAL A CA 1
ATOM 741 C C . VAL A 1 91 ? 10.796 -16.381 -7.197 1 94.51 91 VAL A C 1
ATOM 743 O O . VAL A 1 91 ? 10.49 -16.605 -6.024 1 94.51 91 VAL A O 1
ATOM 746 N N . ASP A 1 92 ? 9.973 -16.496 -8.189 1 95.57 92 ASP A N 1
ATOM 747 C CA . ASP A 1 92 ? 8.669 -17.131 -8.025 1 95.57 92 ASP A CA 1
ATOM 748 C C . ASP A 1 92 ? 8.815 -18.632 -7.785 1 95.57 92 ASP A C 1
ATOM 750 O O . ASP A 1 92 ? 9.723 -19.267 -8.325 1 95.57 92 ASP A O 1
ATOM 754 N N . ALA A 1 93 ? 7.95 -19.159 -7.05 1 95.87 93 ALA A N 1
ATOM 755 C CA . ALA A 1 93 ? 8.021 -20.59 -6.764 1 95.87 93 ALA A CA 1
ATOM 756 C C . ALA A 1 93 ? 7.555 -21.413 -7.961 1 95.87 93 ALA A C 1
ATOM 758 O O . ALA A 1 93 ? 8.111 -22.477 -8.245 1 95.87 93 ALA A O 1
ATOM 759 N N . ASP A 1 94 ? 6.533 -20.857 -8.717 1 94.15 94 ASP A N 1
ATOM 760 C CA . ASP A 1 94 ? 5.85 -21.678 -9.712 1 94.15 94 ASP A CA 1
ATOM 761 C C . ASP A 1 94 ? 5.464 -23.036 -9.132 1 94.15 94 ASP A C 1
ATOM 763 O O . ASP A 1 94 ? 4.948 -23.116 -8.015 1 94.15 94 ASP A O 1
ATOM 767 N N . TYR A 1 95 ? 5.723 -24.116 -9.809 1 94.5 95 TYR A N 1
ATOM 768 C CA . TYR A 1 95 ? 5.447 -25.451 -9.291 1 94.5 95 TYR A CA 1
ATOM 769 C C . TYR A 1 95 ? 6.658 -26.011 -8.553 1 94.5 95 TYR A C 1
ATOM 771 O O . TYR A 1 95 ? 6.589 -27.093 -7.967 1 94.5 95 TYR A O 1
ATOM 779 N N . ASP A 1 96 ? 7.737 -25.297 -8.496 1 94.28 96 ASP A N 1
ATOM 780 C CA . ASP A 1 96 ? 8.975 -25.828 -7.933 1 94.28 96 ASP A CA 1
ATOM 781 C C . ASP A 1 96 ? 8.809 -26.155 -6.451 1 94.28 96 ASP A C 1
ATOM 783 O O . ASP A 1 96 ? 9.346 -27.153 -5.965 1 94.28 96 ASP A O 1
ATOM 787 N N . TYR A 1 97 ? 8.109 -25.314 -5.811 1 94.96 97 TYR A N 1
ATOM 788 C CA . TYR A 1 97 ? 7.854 -25.563 -4.397 1 94.96 97 TYR A CA 1
ATOM 789 C C . TYR A 1 97 ? 7.094 -26.869 -4.202 1 94.96 97 TYR A C 1
ATOM 791 O O . TYR A 1 97 ? 7.39 -27.636 -3.283 1 94.96 97 TYR A O 1
ATOM 799 N N . LEU A 1 98 ? 6.215 -27.119 -5.068 1 95.48 98 LEU A N 1
ATOM 800 C CA . LEU A 1 98 ? 5.35 -28.287 -4.942 1 95.48 98 LEU A CA 1
ATOM 801 C C . LEU A 1 98 ? 6.061 -29.545 -5.428 1 95.48 98 LEU A C 1
ATOM 803 O O . LEU A 1 98 ? 5.637 -30.661 -5.12 1 95.48 98 LEU A O 1
ATOM 807 N N . LEU A 1 99 ? 7.153 -29.353 -6.162 1 93.58 99 LEU A N 1
ATOM 808 C CA . LEU A 1 99 ? 7.902 -30.486 -6.693 1 93.58 99 LEU A CA 1
ATOM 809 C C . LEU A 1 99 ? 8.94 -30.971 -5.686 1 93.58 99 LEU A C 1
ATOM 811 O O . LEU A 1 99 ? 9.42 -32.103 -5.78 1 93.58 99 LEU A O 1
ATOM 815 N N . GLN A 1 100 ? 9.318 -30.121 -4.82 1 92.83 100 GLN A N 1
ATOM 816 C CA . GLN A 1 100 ? 10.189 -30.458 -3.699 1 92.83 100 GLN A CA 1
ATOM 817 C C . GLN A 1 100 ? 11.483 -31.106 -4.184 1 92.83 100 GLN A C 1
ATOM 819 O O . GLN A 1 100 ? 11.869 -32.172 -3.699 1 92.83 100 GLN A O 1
ATOM 824 N N . GLY A 1 101 ? 12.046 -30.529 -5.271 1 88.68 101 GLY A N 1
ATOM 825 C CA . GLY A 1 101 ? 13.366 -30.956 -5.707 1 88.68 101 GLY A CA 1
ATOM 826 C C . GLY A 1 101 ? 13.323 -32.024 -6.783 1 88.68 101 GLY A C 1
ATOM 827 O O . GLY A 1 101 ? 14.357 -32.587 -7.149 1 88.68 101 GLY A O 1
ATOM 828 N N . ALA A 1 102 ? 12.203 -32.264 -7.273 1 87.13 102 ALA A N 1
ATOM 829 C CA . ALA A 1 102 ? 12.051 -33.288 -8.304 1 87.13 102 ALA A CA 1
ATOM 830 C C . ALA A 1 102 ? 12.821 -32.913 -9.567 1 87.13 102 ALA A C 1
ATOM 832 O O . ALA A 1 102 ? 13.183 -33.784 -10.362 1 87.13 102 ALA A O 1
ATOM 833 N N . THR A 1 103 ? 13.077 -31.649 -9.804 1 87.16 103 THR A N 1
ATOM 834 C CA . THR A 1 103 ? 13.885 -31.145 -10.909 1 87.16 103 THR A CA 1
ATOM 835 C C . THR A 1 103 ? 15.08 -30.352 -10.387 1 87.16 103 THR A C 1
ATOM 837 O O . THR A 1 103 ? 15.113 -29.967 -9.216 1 87.16 103 THR A O 1
ATOM 840 N N . GLY A 1 104 ? 16.011 -30.169 -11.24 1 85.29 104 GLY A N 1
ATOM 841 C CA . GLY A 1 104 ? 17.175 -29.39 -10.852 1 85.29 104 GLY A CA 1
ATOM 842 C C . GLY A 1 104 ? 16.828 -27.987 -10.391 1 85.29 104 GLY A C 1
ATOM 843 O O . GLY A 1 104 ? 17.355 -27.51 -9.383 1 85.29 104 GLY A O 1
ATOM 844 N N . VAL A 1 105 ? 16.009 -27.403 -11.101 1 87.52 105 VAL A N 1
ATOM 845 C CA . VAL A 1 105 ? 15.583 -26.05 -10.757 1 87.52 105 VAL A CA 1
ATOM 846 C C . VAL A 1 105 ? 14.847 -26.063 -9.42 1 87.52 105 VAL A C 1
ATOM 848 O O . VAL A 1 105 ? 15.097 -25.218 -8.557 1 87.52 105 VAL A O 1
ATOM 851 N N . SER A 1 106 ? 13.998 -27.011 -9.252 1 90.6 106 SER A N 1
ATOM 852 C CA . SER A 1 106 ? 13.238 -27.143 -8.013 1 90.6 106 SER A CA 1
ATOM 853 C C . SER A 1 106 ? 14.161 -27.386 -6.823 1 90.6 106 SER A C 1
ATOM 855 O O . SER A 1 106 ? 13.896 -26.908 -5.718 1 90.6 106 SER A O 1
ATOM 857 N N . GLU A 1 107 ? 15.221 -28.113 -7.09 1 90.97 107 GLU A N 1
ATOM 858 C CA . GLU A 1 107 ? 16.188 -28.368 -6.027 1 90.97 107 GLU A CA 1
ATOM 859 C C . GLU A 1 107 ? 16.843 -27.073 -5.555 1 90.97 107 GLU A C 1
ATOM 861 O O . GLU A 1 107 ? 16.96 -26.834 -4.351 1 90.97 107 GLU A O 1
ATOM 866 N N . VAL A 1 108 ? 17.221 -26.297 -6.478 1 88.77 108 VAL A N 1
ATOM 867 C CA . VAL A 1 108 ? 17.879 -25.034 -6.16 1 88.77 108 VAL A CA 1
ATOM 868 C C . VAL A 1 108 ? 16.896 -24.102 -5.454 1 88.77 108 VAL A C 1
ATOM 870 O O . VAL A 1 108 ? 17.234 -23.486 -4.441 1 88.77 108 VAL A O 1
ATOM 873 N N . VAL A 1 109 ? 15.739 -24.007 -5.914 1 89.86 109 VAL A N 1
ATOM 874 C CA . VAL A 1 109 ? 14.719 -23.102 -5.395 1 89.86 109 VAL A CA 1
ATOM 875 C C . VAL A 1 109 ? 14.339 -23.51 -3.973 1 89.86 109 VAL A C 1
ATOM 877 O O . VAL A 1 109 ? 14.181 -22.657 -3.097 1 89.86 109 VAL A O 1
ATOM 880 N N . CYS A 1 110 ? 14.32 -24.773 -3.723 1 91.64 110 CYS A N 1
ATOM 881 C CA . CYS A 1 110 ? 13.789 -25.264 -2.456 1 91.64 110 CYS A CA 1
ATOM 882 C C . CYS A 1 110 ? 14.893 -25.386 -1.413 1 91.64 110 CYS A C 1
ATOM 884 O O . CYS A 1 110 ? 14.638 -25.257 -0.214 1 91.64 110 CYS A O 1
ATOM 886 N N . TYR A 1 111 ? 16.126 -25.574 -1.88 1 90.2 111 TYR A N 1
ATOM 887 C CA . TYR A 1 111 ? 17.079 -26.014 -0.867 1 90.2 111 TYR A CA 1
ATOM 888 C C . TYR A 1 111 ? 18.303 -25.106 -0.84 1 90.2 111 TYR A C 1
ATOM 890 O O . TYR A 1 111 ? 19.145 -25.216 0.055 1 90.2 111 TYR A O 1
ATOM 898 N N . ASN A 1 112 ? 18.478 -24.243 -1.762 1 88.3 112 ASN A N 1
ATOM 899 C CA . ASN A 1 112 ? 19.565 -23.272 -1.693 1 88.3 112 ASN A CA 1
ATOM 900 C C . ASN A 1 112 ? 19.273 -22.175 -0.673 1 88.3 112 ASN A C 1
ATOM 902 O O . ASN A 1 112 ? 18.291 -21.443 -0.806 1 88.3 112 ASN A O 1
ATOM 906 N N . PRO A 1 113 ? 20.056 -21.994 0.288 1 88.02 113 PRO A N 1
ATOM 907 C CA . PRO A 1 113 ? 19.776 -21.056 1.378 1 88.02 113 PRO A CA 1
ATOM 908 C C . PRO A 1 113 ? 19.842 -19.597 0.931 1 88.02 113 PRO A C 1
ATOM 910 O O . PRO A 1 113 ? 19.386 -18.706 1.653 1 88.02 113 PRO A O 1
ATOM 913 N N . TYR A 1 114 ? 20.41 -19.306 -0.165 1 88.93 114 TYR A N 1
ATOM 914 C CA . TYR A 1 114 ? 20.545 -17.932 -0.635 1 88.93 114 TYR A CA 1
ATOM 915 C C . TYR A 1 114 ? 19.495 -17.61 -1.691 1 88.93 114 TYR A C 1
ATOM 917 O O . TYR A 1 114 ? 19.574 -16.577 -2.36 1 88.93 114 TYR A O 1
ATOM 925 N N . VAL A 1 115 ? 18.558 -18.576 -1.823 1 91.82 115 VAL A N 1
ATOM 926 C CA . VAL A 1 115 ? 17.443 -18.37 -2.741 1 91.82 115 VAL A CA 1
ATOM 927 C C . VAL A 1 115 ? 16.136 -18.286 -1.957 1 91.82 115 VAL A C 1
ATOM 929 O O . VAL A 1 115 ? 15.804 -19.196 -1.193 1 91.82 115 VAL A O 1
ATOM 932 N N . LEU A 1 116 ? 15.485 -17.206 -2.119 1 94.97 116 LEU A N 1
ATOM 933 C CA . LEU A 1 116 ? 14.15 -17.038 -1.554 1 94.97 116 LEU A CA 1
ATOM 934 C C . LEU A 1 116 ? 13.081 -17.189 -2.632 1 94.97 116 LEU A C 1
ATOM 936 O O . LEU A 1 116 ? 13.275 -16.756 -3.77 1 94.97 116 LEU A O 1
ATOM 940 N N . HIS A 1 117 ? 12.034 -17.794 -2.302 1 96.24 117 HIS A N 1
ATOM 941 C CA . HIS A 1 117 ? 10.931 -17.927 -3.247 1 96.24 117 HIS A CA 1
ATOM 942 C C . HIS A 1 117 ? 9.592 -17.644 -2.574 1 96.24 117 HIS A C 1
ATOM 944 O O . HIS A 1 117 ? 9.514 -17.564 -1.346 1 96.24 117 HIS A O 1
ATOM 950 N N . THR A 1 118 ? 8.507 -17.487 -3.186 1 96.88 118 THR A N 1
ATOM 951 C CA . THR A 1 118 ? 7.247 -16.906 -2.735 1 96.88 118 THR A CA 1
ATOM 952 C C . THR A 1 118 ? 6.428 -17.93 -1.954 1 96.88 118 THR A C 1
ATOM 954 O O . THR A 1 118 ? 5.48 -17.57 -1.253 1 96.88 118 THR A O 1
ATOM 957 N N . TYR A 1 119 ? 6.685 -19.277 -2.079 1 97.29 119 TYR A N 1
ATOM 958 C CA . TYR A 1 119 ? 5.899 -20.377 -1.532 1 97.29 119 TYR A CA 1
ATOM 959 C C . TYR A 1 119 ? 4.522 -20.44 -2.182 1 97.29 119 TYR A C 1
ATOM 961 O O . TYR A 1 119 ? 3.928 -21.515 -2.289 1 97.29 119 TYR A O 1
ATOM 969 N N . ALA A 1 120 ? 3.896 -19.304 -2.571 1 97.73 120 ALA A N 1
ATOM 970 C CA . ALA A 1 120 ? 2.805 -19.262 -3.541 1 97.73 120 ALA A CA 1
ATOM 971 C C . ALA A 1 120 ? 3.33 -19.432 -4.964 1 97.73 120 ALA A C 1
ATOM 973 O O . ALA A 1 120 ? 4.542 -19.427 -5.19 1 97.73 120 ALA A O 1
ATOM 974 N N . TYR A 1 121 ? 2.458 -19.593 -5.895 1 97.91 121 TYR A N 1
ATOM 975 C CA . TYR A 1 121 ? 2.911 -19.79 -7.268 1 97.91 121 TYR A CA 1
ATOM 976 C C . TYR A 1 121 ? 3.77 -18.619 -7.732 1 97.91 121 TYR A C 1
ATOM 978 O O . TYR A 1 121 ? 4.86 -18.818 -8.272 1 97.91 121 TYR A O 1
ATOM 986 N N . ALA A 1 122 ? 3.31 -17.399 -7.537 1 97.48 122 ALA A N 1
ATOM 987 C CA . ALA A 1 122 ? 4.019 -16.182 -7.924 1 97.48 122 ALA A CA 1
ATOM 988 C C . ALA A 1 122 ? 3.608 -15.005 -7.045 1 97.48 122 ALA A C 1
ATOM 990 O O . ALA A 1 122 ? 2.739 -15.14 -6.181 1 97.48 122 ALA A O 1
ATOM 991 N N . ILE A 1 123 ? 4.249 -13.839 -7.188 1 97.22 123 ILE A N 1
ATOM 992 C CA . ILE A 1 123 ? 3.935 -12.643 -6.414 1 97.22 123 ILE A CA 1
ATOM 993 C C . ILE A 1 123 ? 2.5 -12.207 -6.698 1 97.22 123 ILE A C 1
ATOM 995 O O . ILE A 1 123 ? 1.811 -11.7 -5.809 1 97.22 123 ILE A O 1
ATOM 999 N N . GLU A 1 124 ? 1.993 -12.459 -7.929 1 97.68 124 GLU A N 1
ATOM 1000 C CA . GLU A 1 124 ? 0.631 -12.091 -8.303 1 97.68 124 GLU A CA 1
ATOM 1001 C C . GLU A 1 124 ? -0.393 -12.763 -7.393 1 97.68 124 GLU A C 1
ATOM 1003 O O . GLU A 1 124 ? -1.432 -12.179 -7.081 1 97.68 124 GLU A O 1
ATOM 1008 N N . ASN A 1 125 ? -0.083 -13.971 -7.041 1 98.51 125 ASN A N 1
ATOM 1009 C CA . ASN A 1 125 ? -0.999 -14.686 -6.159 1 98.51 125 ASN A CA 1
ATOM 1010 C C . ASN A 1 125 ? -1.12 -13.999 -4.802 1 98.51 125 ASN A C 1
ATOM 1012 O O . ASN A 1 125 ? -2.208 -13.942 -4.225 1 98.51 125 ASN A O 1
ATOM 1016 N N . LEU A 1 126 ? -0.007 -13.507 -4.332 1 98.08 126 LEU A N 1
ATOM 1017 C CA . LEU A 1 126 ? -0.022 -12.788 -3.063 1 98.08 126 LEU A CA 1
ATOM 1018 C C . LEU A 1 126 ? -0.686 -11.424 -3.217 1 98.08 126 LEU A C 1
ATOM 1020 O O . LEU A 1 126 ? -1.432 -10.988 -2.337 1 98.08 126 LEU A O 1
ATOM 1024 N N . GLN A 1 127 ? -0.467 -10.797 -4.359 1 97.59 127 GLN A N 1
ATOM 1025 C CA . GLN A 1 127 ? -1.129 -9.53 -4.653 1 97.59 127 GLN A CA 1
ATOM 1026 C C . GLN A 1 127 ? -2.644 -9.701 -4.704 1 97.59 127 GLN A C 1
ATOM 1028 O O . GLN A 1 127 ? -3.39 -8.751 -4.457 1 97.59 127 GLN A O 1
ATOM 1033 N N . CYS A 1 128 ? -3.074 -10.916 -5.018 1 98.22 128 CYS A N 1
ATOM 1034 C CA . CYS A 1 128 ? -4.494 -11.229 -5.134 1 98.22 128 CYS A CA 1
ATOM 1035 C C . CYS A 1 128 ? -5.004 -11.925 -3.878 1 98.22 128 CYS A C 1
ATOM 1037 O O . CYS A 1 128 ? -6.016 -12.626 -3.919 1 98.22 128 CYS A O 1
ATOM 1039 N N . TYR A 1 129 ? -4.327 -11.77 -2.802 1 98 129 TYR A N 1
ATOM 1040 C CA . TYR A 1 129 ? -4.751 -12.389 -1.551 1 98 129 TYR A CA 1
ATOM 1041 C C . TYR A 1 129 ? -6.167 -11.964 -1.184 1 98 129 TYR A C 1
ATOM 1043 O O . TYR A 1 129 ? -6.451 -10.77 -1.06 1 98 129 TYR A O 1
ATOM 1051 N N . ALA A 1 130 ? -7.023 -12.844 -0.941 1 97.37 130 ALA A N 1
ATOM 1052 C CA . ALA A 1 130 ? -8.47 -12.657 -0.878 1 97.37 130 ALA A CA 1
ATOM 1053 C C . ALA A 1 130 ? -8.846 -11.646 0.202 1 97.37 130 ALA A C 1
ATOM 1055 O O . ALA A 1 130 ? -9.661 -10.751 -0.034 1 97.37 130 ALA A O 1
ATOM 1056 N N . GLU A 1 131 ? -8.274 -11.721 1.341 1 94.53 131 GLU A N 1
ATOM 1057 C CA . GLU A 1 131 ? -8.643 -10.907 2.495 1 94.53 131 GLU A CA 1
ATOM 1058 C C . GLU A 1 131 ? -8.308 -9.437 2.264 1 94.53 131 GLU A C 1
ATOM 1060 O O . GLU A 1 131 ? -8.809 -8.561 2.972 1 94.53 131 GLU A O 1
ATOM 1065 N N . SER A 1 132 ? -7.466 -9.173 1.298 1 95.44 132 SER A N 1
ATOM 1066 C CA . SER A 1 132 ? -6.991 -7.806 1.106 1 95.44 132 SER A CA 1
ATOM 1067 C C . SER A 1 132 ? -7.703 -7.133 -0.063 1 95.44 132 SER A C 1
ATOM 1069 O O . SER A 1 132 ? -7.575 -5.923 -0.261 1 95.44 132 SER A O 1
ATOM 1071 N N . LEU A 1 133 ? -8.453 -7.79 -0.806 1 97.05 133 LEU A N 1
ATOM 1072 C CA . LEU A 1 133 ? -8.953 -7.299 -2.085 1 97.05 133 LEU A CA 1
ATOM 1073 C C . LEU A 1 133 ? -10.001 -6.21 -1.877 1 97.05 133 LEU A C 1
ATOM 1075 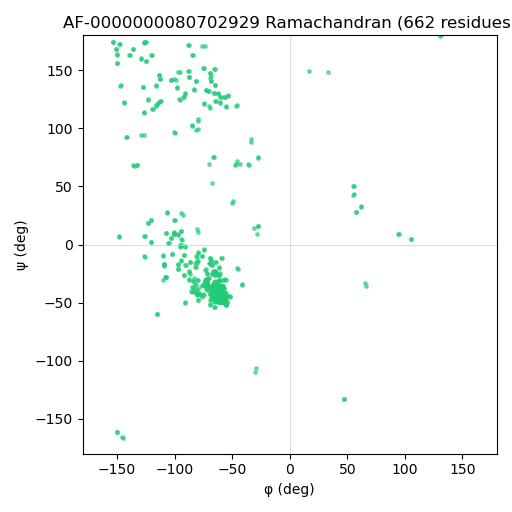O O . LEU A 1 133 ? -10.122 -5.294 -2.694 1 97.05 133 LEU A O 1
ATOM 1079 N N . HIS A 1 134 ? -10.744 -6.331 -0.813 1 95.64 134 HIS A N 1
ATOM 1080 C CA . HIS A 1 134 ? -11.678 -5.251 -0.514 1 95.64 134 HIS A CA 1
ATOM 1081 C C . HIS A 1 134 ? -10.947 -3.925 -0.334 1 95.64 134 HIS A C 1
ATOM 1083 O O . HIS A 1 134 ? -11.399 -2.89 -0.831 1 95.64 134 HIS A O 1
ATOM 1089 N N . ASP A 1 135 ? -9.889 -3.969 0.357 1 95.04 135 ASP A N 1
ATOM 1090 C CA . ASP A 1 135 ? -9.099 -2.763 0.584 1 95.04 135 ASP A CA 1
ATOM 1091 C C . ASP A 1 135 ? -8.582 -2.189 -0.734 1 95.04 135 ASP A C 1
ATOM 1093 O O . ASP A 1 135 ? -8.451 -0.972 -0.878 1 95.04 135 ASP A O 1
ATOM 1097 N N . VAL A 1 136 ? -8.247 -3.054 -1.64 1 96.62 136 VAL A N 1
ATOM 1098 C CA . VAL A 1 136 ? -7.807 -2.588 -2.95 1 96.62 136 VAL A CA 1
ATOM 1099 C C . VAL A 1 136 ? -8.949 -1.854 -3.649 1 96.62 136 VAL A C 1
ATOM 1101 O O . VAL A 1 136 ? -8.736 -0.81 -4.27 1 96.62 136 VAL A O 1
ATOM 1104 N N . CYS A 1 137 ? -10.147 -2.356 -3.547 1 96.69 137 CYS A N 1
ATOM 1105 C CA . CYS A 1 137 ? -11.307 -1.681 -4.118 1 96.69 137 CYS A CA 1
ATOM 1106 C C . CYS A 1 137 ? -11.47 -0.284 -3.529 1 96.69 137 CYS A C 1
ATOM 1108 O O . CYS A 1 137 ? -11.746 0.672 -4.256 1 96.69 137 CYS A O 1
ATOM 1110 N N . VAL A 1 138 ? -11.301 -0.29 -2.259 1 96.73 138 VAL A N 1
ATOM 1111 C CA . VAL A 1 138 ? -11.437 0.992 -1.576 1 96.73 138 VAL A CA 1
ATOM 1112 C C . VAL A 1 138 ? -10.341 1.947 -2.045 1 96.73 138 VAL A C 1
ATOM 1114 O O . VAL A 1 138 ? -10.592 3.136 -2.251 1 96.73 138 VAL A O 1
ATOM 1117 N N . ALA A 1 139 ? -9.17 1.435 -2.179 1 96.05 139 ALA A N 1
ATOM 1118 C CA . ALA A 1 139 ? -8.059 2.251 -2.66 1 96.05 139 ALA A CA 1
ATOM 1119 C C . ALA A 1 139 ? -8.366 2.842 -4.033 1 96.05 139 ALA A C 1
ATOM 1121 O O . ALA A 1 139 ? -7.968 3.97 -4.333 1 96.05 139 ALA A O 1
ATOM 1122 N N . VAL A 1 140 ? -9.044 2.118 -4.838 1 97.26 140 VAL A N 1
ATOM 1123 C CA . VAL A 1 140 ? -9.331 2.507 -6.215 1 97.26 140 VAL A CA 1
ATOM 1124 C C . VAL A 1 140 ? -10.501 3.488 -6.241 1 97.26 140 VAL A C 1
ATOM 1126 O O . VAL A 1 140 ? -10.456 4.499 -6.946 1 97.26 140 VAL A O 1
ATOM 1129 N N . THR A 1 141 ? -11.57 3.242 -5.456 1 97.39 141 THR A N 1
ATOM 1130 C CA . THR A 1 141 ? -12.849 3.912 -5.665 1 97.39 141 THR A CA 1
ATOM 1131 C C . THR A 1 141 ? -13.126 4.91 -4.545 1 97.39 141 THR A C 1
ATOM 1133 O O . THR A 1 141 ? -14.033 5.738 -4.654 1 97.39 141 THR A O 1
ATOM 1136 N N . LEU A 1 142 ? -12.397 4.72 -3.447 1 95.94 142 LEU A N 1
ATOM 1137 C CA . LEU A 1 142 ? -12.652 5.498 -2.239 1 95.94 142 LEU A CA 1
ATOM 1138 C C . LEU A 1 142 ? -14.093 5.324 -1.774 1 95.94 142 LEU A C 1
ATOM 1140 O O . LEU A 1 142 ? -14.725 6.283 -1.324 1 95.94 142 LEU A O 1
ATOM 1144 N N . ASN A 1 143 ? -14.64 4.21 -2.08 1 94.11 143 ASN A N 1
ATOM 1145 C CA . ASN A 1 143 ? -15.951 3.74 -1.644 1 94.11 143 ASN A CA 1
ATOM 1146 C C . ASN A 1 143 ? -15.844 2.441 -0.849 1 94.11 143 ASN A C 1
ATOM 1148 O O . ASN A 1 143 ? -15.45 1.407 -1.391 1 94.11 143 ASN A O 1
ATOM 1152 N N . ASP A 1 144 ? -16.207 2.41 0.396 1 94.23 144 ASP A N 1
ATOM 1153 C CA . ASP A 1 144 ? -15.975 1.299 1.314 1 94.23 144 ASP A CA 1
ATOM 1154 C C . ASP A 1 144 ? -17.209 0.405 1.419 1 94.23 144 ASP A C 1
ATOM 1156 O O . ASP A 1 144 ? -17.301 -0.432 2.318 1 94.23 144 ASP A O 1
ATOM 1160 N N . HIS A 1 145 ? -18.18 0.635 0.597 1 90.71 145 HIS A N 1
ATOM 1161 C CA . HIS A 1 145 ? -19.375 -0.201 0.614 1 90.71 145 HIS A CA 1
ATOM 1162 C C . HIS A 1 145 ? -19.049 -1.638 0.222 1 90.71 145 HIS A C 1
ATOM 1164 O O . HIS A 1 145 ? -18.473 -1.88 -0.842 1 90.71 145 HIS A O 1
ATOM 1170 N N . GLN A 1 146 ? -19.385 -2.541 1.077 1 87.81 146 GLN A N 1
ATOM 1171 C CA . GLN A 1 146 ? -19.089 -3.947 0.826 1 87.81 146 GLN A CA 1
ATOM 1172 C C . GLN A 1 146 ? -20.18 -4.595 -0.022 1 87.81 146 GLN A C 1
ATOM 1174 O O . GLN A 1 146 ? -21.233 -4.974 0.495 1 87.81 146 GLN A O 1
ATOM 1179 N N . VAL A 1 147 ? -19.956 -4.788 -1.258 1 88.38 147 VAL A N 1
ATOM 1180 C CA . VAL A 1 147 ? -20.963 -5.334 -2.162 1 88.38 147 VAL A CA 1
ATOM 1181 C C . VAL A 1 147 ? -20.57 -6.749 -2.58 1 88.38 147 VAL A C 1
ATOM 1183 O O . VAL A 1 147 ? -21.349 -7.45 -3.23 1 88.38 147 VAL A O 1
ATOM 1186 N N . PHE A 1 148 ? -19.381 -7.089 -2.223 1 92.68 148 PHE A N 1
ATOM 1187 C CA . PHE A 1 148 ? -18.865 -8.379 -2.667 1 92.68 148 PHE A CA 1
ATOM 1188 C C . PHE A 1 148 ? -17.921 -8.97 -1.627 1 92.68 148 PHE A C 1
ATOM 1190 O O . PHE A 1 148 ? -17.109 -8.253 -1.039 1 92.68 148 PHE A O 1
ATOM 1197 N N . ASP A 1 149 ? -18.049 -10.247 -1.364 1 92.83 149 ASP A N 1
ATOM 1198 C CA . ASP A 1 149 ? -17.207 -10.967 -0.414 1 92.83 149 ASP A CA 1
ATOM 1199 C C . ASP A 1 149 ? -16.107 -11.744 -1.134 1 92.83 149 ASP A C 1
ATOM 1201 O O . ASP A 1 149 ? -16.275 -12.926 -1.444 1 92.83 149 ASP A O 1
ATOM 1205 N N . PHE A 1 150 ? -14.96 -11.185 -1.23 1 95.29 150 PHE A N 1
ATOM 1206 C CA . PHE A 1 150 ? -13.849 -11.773 -1.968 1 95.29 150 PHE A CA 1
ATOM 1207 C C . PHE A 1 150 ? -13.376 -13.059 -1.3 1 95.29 150 PHE A C 1
ATOM 1209 O O . PHE A 1 150 ? -13.217 -14.087 -1.963 1 95.29 150 PHE A O 1
ATOM 1216 N N . PRO A 1 151 ? -13.177 -13.064 -0.011 1 95.42 151 PRO A N 1
ATOM 1217 C CA . PRO A 1 151 ? -12.686 -14.282 0.639 1 95.42 151 PRO A CA 1
ATOM 1218 C C . PRO A 1 151 ? -13.613 -15.477 0.429 1 95.42 151 PRO A C 1
ATOM 1220 O O . PRO A 1 151 ? -13.159 -16.552 0.029 1 95.42 151 PRO A O 1
ATOM 1223 N N . ALA A 1 152 ? -14.863 -15.276 0.601 1 95.3 152 ALA A N 1
ATOM 1224 C CA . ALA A 1 152 ? -15.805 -16.378 0.421 1 95.3 152 ALA A CA 1
ATOM 1225 C C . ALA A 1 152 ? -15.784 -16.889 -1.017 1 95.3 152 ALA A C 1
ATOM 1227 O O . ALA A 1 152 ? -15.799 -18.099 -1.253 1 95.3 152 ALA A O 1
ATOM 1228 N N . PHE A 1 153 ? -15.759 -16.004 -1.922 1 96.87 153 PHE A N 1
ATOM 1229 C CA . PHE A 1 153 ? -15.784 -16.363 -3.335 1 96.87 153 PHE A CA 1
ATOM 1230 C C . PHE A 1 153 ? -14.524 -17.128 -3.722 1 96.87 153 PHE A C 1
ATOM 1232 O O . PHE A 1 153 ? -14.603 -18.195 -4.334 1 96.87 153 PHE A O 1
ATOM 1239 N N . LEU A 1 154 ? -13.385 -16.65 -3.359 1 97.97 154 LEU A N 1
ATOM 1240 C CA . LEU A 1 154 ? -12.12 -17.251 -3.767 1 97.97 154 LEU A CA 1
ATOM 1241 C C . LEU A 1 154 ? -11.871 -18.556 -3.018 1 97.97 154 LEU A C 1
ATOM 1243 O O . LEU A 1 154 ? -11.256 -19.478 -3.558 1 97.97 154 LEU A O 1
ATOM 1247 N N . HIS A 1 155 ? -12.363 -18.629 -1.805 1 97.93 155 HIS A N 1
ATOM 1248 C CA . HIS A 1 155 ? -12.272 -19.888 -1.074 1 97.93 155 HIS A CA 1
ATOM 1249 C C . HIS A 1 155 ? -13.106 -20.975 -1.744 1 97.93 155 HIS A C 1
ATOM 1251 O O . HIS A 1 155 ? -12.648 -22.11 -1.894 1 97.93 155 HIS A O 1
ATOM 1257 N N . THR A 1 156 ? -14.311 -20.583 -2.16 1 98.08 156 THR A N 1
ATOM 1258 C CA . THR A 1 156 ? -15.155 -21.538 -2.868 1 98.08 156 THR A CA 1
ATOM 1259 C C . THR A 1 156 ? -14.54 -21.908 -4.215 1 98.08 156 THR A C 1
ATOM 1261 O O . THR A 1 156 ? -14.526 -23.081 -4.596 1 98.08 156 THR A O 1
ATOM 1264 N N . TYR A 1 157 ? -14.072 -20.925 -4.912 1 98.24 157 TYR A N 1
ATOM 1265 C CA . TYR A 1 157 ? -13.342 -21.142 -6.155 1 98.24 157 TYR A CA 1
ATOM 1266 C C . TYR A 1 157 ? -12.211 -22.145 -5.956 1 98.24 157 TYR A C 1
ATOM 1268 O O . TYR A 1 157 ? -12.057 -23.081 -6.743 1 98.24 157 TYR A O 1
ATOM 1276 N N . SER A 1 158 ? -11.495 -21.988 -4.913 1 98.57 158 SER A N 1
ATOM 1277 C CA . SER A 1 158 ? -10.357 -22.839 -4.58 1 98.57 158 SER A CA 1
ATOM 1278 C C . SER A 1 158 ? -10.801 -24.27 -4.3 1 98.57 158 SER A C 1
ATOM 1280 O O . SER A 1 158 ? -10.187 -25.223 -4.786 1 98.57 158 SER A O 1
ATOM 1282 N N . GLN A 1 159 ? -11.821 -24.348 -3.566 1 98.47 159 GLN A N 1
ATOM 1283 C CA . GLN A 1 159 ? -12.328 -25.672 -3.219 1 98.47 159 GLN A CA 1
ATOM 1284 C C . GLN A 1 159 ? -12.782 -26.43 -4.463 1 98.47 159 GLN A C 1
ATOM 1286 O O . GLN A 1 159 ? -12.584 -27.643 -4.564 1 98.47 159 GLN A O 1
ATOM 1291 N N . ILE A 1 160 ? -13.362 -25.749 -5.336 1 98.53 160 ILE A N 1
ATOM 1292 C CA . ILE A 1 160 ? -13.879 -26.358 -6.557 1 98.53 160 ILE A CA 1
ATOM 1293 C C . ILE A 1 160 ? -12.72 -26.871 -7.408 1 98.53 160 ILE A C 1
ATOM 1295 O O . ILE A 1 160 ? -12.776 -27.983 -7.938 1 98.53 160 ILE A O 1
ATOM 1299 N N . ILE A 1 161 ? -11.634 -26.131 -7.485 1 98.66 161 ILE A N 1
ATOM 1300 C CA . ILE A 1 161 ? -10.602 -26.466 -8.46 1 98.66 161 ILE A CA 1
ATOM 1301 C C . ILE A 1 161 ? -9.565 -27.385 -7.818 1 98.66 161 ILE A C 1
ATOM 1303 O O . ILE A 1 161 ? -8.724 -27.963 -8.512 1 98.66 161 ILE A O 1
ATOM 1307 N N . PHE A 1 162 ? -9.599 -27.591 -6.56 1 98.65 162 PHE A N 1
ATOM 1308 C CA . PHE A 1 162 ? -8.563 -28.29 -5.809 1 98.65 162 PHE A CA 1
ATOM 1309 C C . PHE A 1 162 ? -8.329 -29.684 -6.378 1 98.65 162 PHE A C 1
ATOM 1311 O O . PHE A 1 162 ? -7.19 -30.062 -6.659 1 98.65 162 PHE A O 1
ATOM 1318 N N . PRO A 1 163 ? -9.39 -30.471 -6.59 1 98.39 163 PRO A N 1
ATOM 1319 C CA . PRO A 1 163 ? -9.137 -31.816 -7.112 1 98.39 163 PRO A CA 1
ATOM 1320 C C . PRO A 1 163 ? -8.458 -31.8 -8.479 1 98.39 163 PRO A C 1
ATOM 1322 O O . PRO A 1 163 ? -7.616 -32.656 -8.764 1 98.39 163 PRO A O 1
ATOM 1325 N N . LEU A 1 164 ? -8.832 -30.893 -9.31 1 98.57 164 LEU A N 1
ATOM 1326 C CA . LEU A 1 164 ? -8.205 -30.781 -10.623 1 98.57 164 LEU A CA 1
ATOM 1327 C C . LEU A 1 164 ? -6.767 -30.289 -10.498 1 98.57 164 LEU A C 1
ATOM 1329 O O . LEU A 1 164 ? -5.899 -30.691 -11.277 1 98.57 164 LEU A O 1
ATOM 1333 N N . PHE A 1 165 ? -6.539 -29.426 -9.592 1 98.51 165 PHE A N 1
ATOM 1334 C CA . PHE A 1 165 ? -5.198 -28.922 -9.32 1 98.51 165 PHE A CA 1
ATOM 1335 C C . PHE A 1 165 ? -4.26 -30.059 -8.933 1 98.51 165 PHE A C 1
ATOM 1337 O O . PHE A 1 165 ? -3.113 -30.105 -9.384 1 98.51 165 PHE A O 1
ATOM 1344 N N . VAL A 1 166 ? -4.744 -30.925 -8.115 1 98 166 VAL A N 1
ATOM 1345 C CA . VAL A 1 166 ? -3.962 -32.094 -7.727 1 98 166 VAL A CA 1
ATOM 1346 C C . VAL A 1 166 ? -3.559 -32.883 -8.971 1 98 166 VAL A C 1
ATOM 1348 O O . VAL A 1 166 ? -2.411 -33.319 -9.093 1 98 166 VAL A O 1
ATOM 1351 N N . TRP A 1 167 ? -4.494 -33.018 -9.9 1 97.26 167 TRP A N 1
ATOM 1352 C CA . TRP A 1 167 ? -4.198 -33.698 -11.157 1 97.26 167 TRP A CA 1
ATOM 1353 C C . TRP A 1 167 ? -3.106 -32.966 -11.929 1 97.26 167 TRP A C 1
ATOM 1355 O O . TRP A 1 167 ? -2.261 -33.595 -12.57 1 97.26 167 TRP A O 1
ATOM 1365 N N . SER A 1 168 ? -3.173 -31.653 -11.866 1 96.6 168 SER A N 1
ATOM 1366 C CA . SER A 1 168 ? -2.192 -30.85 -12.588 1 96.6 168 SER A CA 1
ATOM 1367 C C . SER A 1 168 ? -0.788 -31.062 -12.031 1 96.6 168 SER A C 1
ATOM 1369 O O . SER A 1 168 ? 0.164 -31.255 -12.79 1 96.6 168 SER A O 1
ATOM 1371 N N . VAL A 1 169 ? -0.668 -31.032 -10.751 1 95.67 169 VAL A N 1
ATOM 1372 C CA . VAL A 1 169 ? 0.626 -31.235 -10.108 1 95.67 169 VAL A CA 1
ATOM 1373 C C . VAL A 1 169 ? 1.094 -32.671 -10.33 1 95.67 169 VAL A C 1
ATOM 1375 O O . VAL A 1 169 ? 2.278 -32.914 -10.578 1 95.67 169 VAL A O 1
ATOM 1378 N N . TRP A 1 170 ? 0.144 -33.627 -10.233 1 95.24 170 TRP A N 1
ATOM 1379 C CA . TRP A 1 170 ? 0.442 -35.032 -10.492 1 95.24 170 TRP A CA 1
ATOM 1380 C C . TRP A 1 170 ? 1.032 -35.215 -11.887 1 95.24 170 TRP A C 1
ATOM 1382 O O . TRP A 1 170 ? 2.024 -35.927 -12.059 1 95.24 170 TRP A O 1
ATOM 1392 N N . ALA A 1 171 ? 0.415 -34.582 -12.861 1 94.63 171 ALA A N 1
ATOM 1393 C CA . ALA A 1 171 ? 0.887 -34.686 -14.24 1 94.63 171 ALA A CA 1
ATOM 1394 C C . ALA A 1 171 ? 2.305 -34.14 -14.377 1 94.63 171 ALA A C 1
ATOM 1396 O O . ALA A 1 171 ? 3.121 -34.694 -15.117 1 94.63 171 ALA A O 1
ATOM 1397 N N . TYR A 1 172 ? 2.593 -33.123 -13.653 1 91.37 172 TYR A N 1
ATOM 1398 C CA . TYR A 1 172 ? 3.921 -32.521 -13.696 1 91.37 172 TYR A CA 1
ATOM 1399 C C . TYR A 1 172 ? 4.947 -33.415 -13.011 1 91.37 172 TYR A C 1
ATOM 1401 O O . TYR A 1 172 ? 6.068 -33.573 -13.501 1 91.37 172 TYR A O 1
ATOM 1409 N N . ARG A 1 173 ? 4.567 -34.009 -11.956 1 90.51 173 ARG A N 1
ATOM 1410 C CA . ARG A 1 173 ? 5.468 -34.85 -11.174 1 90.51 173 ARG A CA 1
ATOM 1411 C C . ARG A 1 173 ? 5.774 -36.153 -11.906 1 90.51 173 ARG A C 1
ATOM 1413 O O . ARG A 1 173 ? 6.839 -36.743 -11.714 1 90.51 173 ARG A O 1
ATOM 1420 N N . THR A 1 174 ? 4.829 -36.607 -12.684 1 89.96 174 THR A N 1
ATOM 1421 C CA . THR A 1 174 ? 4.986 -37.885 -13.369 1 89.96 174 THR A CA 1
ATOM 1422 C C . THR A 1 174 ? 5.39 -37.671 -14.825 1 89.96 174 THR A C 1
ATOM 1424 O O . THR A 1 174 ? 5.31 -38.594 -15.639 1 89.96 174 THR A O 1
ATOM 1427 N N . ASP A 1 175 ? 5.74 -36.402 -15.192 1 87.17 175 ASP A N 1
ATOM 1428 C CA . ASP A 1 175 ? 6.219 -36.028 -16.519 1 87.17 175 ASP A CA 1
ATOM 1429 C C . ASP A 1 175 ? 5.159 -36.303 -17.583 1 87.17 175 ASP A C 1
ATOM 1431 O O . ASP A 1 175 ? 5.467 -36.84 -18.649 1 87.17 175 ASP A O 1
ATOM 1435 N N . ARG A 1 176 ? 3.936 -36.169 -17.236 1 88.2 176 ARG A N 1
ATOM 1436 C CA . ARG A 1 176 ? 2.816 -36.353 -18.154 1 88.2 176 ARG A CA 1
ATOM 1437 C C . ARG A 1 176 ? 2.193 -35.014 -18.533 1 88.2 176 ARG A C 1
ATOM 1439 O O . ARG A 1 176 ? 0.97 -34.904 -18.652 1 88.2 176 ARG A O 1
ATOM 1446 N N . PHE A 1 177 ? 2.98 -33.983 -18.507 1 83.77 177 PHE A N 1
ATOM 1447 C CA . PHE A 1 177 ? 2.47 -32.634 -18.723 1 83.77 177 PHE A CA 1
ATOM 1448 C C . PHE A 1 177 ? 1.928 -32.481 -20.139 1 83.77 177 PHE A C 1
ATOM 1450 O O . PHE A 1 177 ? 1.129 -31.581 -20.41 1 83.77 177 PHE A O 1
ATOM 1457 N N . LYS A 1 178 ? 2.262 -33.412 -21.037 1 86.57 178 LYS A N 1
ATOM 1458 C CA . LYS A 1 178 ? 1.687 -33.415 -22.379 1 86.57 178 LYS A CA 1
ATOM 1459 C C . LYS A 1 178 ? 0.23 -33.869 -22.352 1 86.57 178 LYS A C 1
ATOM 1461 O O . LYS A 1 178 ? -0.566 -33.47 -23.204 1 86.57 178 LYS A O 1
ATOM 1466 N N . GLN A 1 179 ? -0.105 -34.695 -21.421 1 89.52 179 GLN A N 1
ATOM 1467 C CA . GLN A 1 179 ? -1.456 -35.235 -21.309 1 89.52 179 GLN A CA 1
ATOM 1468 C C . GLN A 1 179 ? -2.382 -34.255 -20.594 1 89.52 179 GLN A C 1
ATOM 1470 O O . GLN A 1 179 ? -3.589 -34.238 -20.844 1 89.52 179 GLN A O 1
ATOM 1475 N N . PHE A 1 180 ? -1.847 -33.54 -19.67 1 94.36 180 PHE A N 1
ATOM 1476 C CA . PHE A 1 180 ? -2.594 -32.502 -18.969 1 94.36 180 PHE A CA 1
ATOM 1477 C C . PHE A 1 180 ? -1.711 -31.291 -18.696 1 94.36 180 PHE A C 1
ATOM 1479 O O . PHE A 1 180 ? -1.118 -31.178 -17.621 1 94.36 180 PHE A O 1
ATOM 1486 N N . SER A 1 181 ? -1.729 -30.384 -19.567 1 93.35 181 SER A N 1
ATOM 1487 C CA . SER A 1 181 ? -0.823 -29.24 -19.538 1 93.35 181 SER A CA 1
ATOM 1488 C C . SER A 1 181 ? -1.354 -28.136 -18.631 1 93.35 181 SER A C 1
ATOM 1490 O O . SER A 1 181 ? -2.537 -28.127 -18.283 1 93.35 181 SER A O 1
ATOM 1492 N N . LEU A 1 182 ? -0.476 -27.276 -18.286 1 93.65 182 LEU A N 1
ATOM 1493 C CA . LEU A 1 182 ? -0.847 -26.106 -17.498 1 93.65 182 LEU A CA 1
ATOM 1494 C C . LEU A 1 182 ? -1.866 -25.25 -18.243 1 93.65 182 LEU A C 1
ATOM 1496 O O . LEU A 1 182 ? -2.777 -24.688 -17.63 1 93.65 182 LEU A O 1
ATOM 1500 N N . THR A 1 183 ? -1.72 -25.111 -19.522 1 94.8 183 THR A N 1
ATOM 1501 C CA . THR A 1 183 ? -2.636 -24.34 -20.355 1 94.8 183 THR A CA 1
ATOM 1502 C C . THR A 1 183 ? -4.041 -24.934 -20.308 1 94.8 183 THR A C 1
ATOM 1504 O O . THR A 1 183 ? -5.028 -24.202 -20.205 1 94.8 183 THR A O 1
ATOM 1507 N N . GLU A 1 184 ? -4.083 -26.259 -20.459 1 96 184 GLU A N 1
ATOM 1508 C CA . GLU A 1 184 ? -5.375 -26.933 -20.373 1 96 184 GLU A CA 1
ATOM 1509 C C . GLU A 1 184 ? -6.008 -26.741 -18.998 1 96 184 GLU A C 1
ATOM 1511 O O . GLU A 1 184 ? -7.217 -26.524 -18.89 1 96 184 GLU A O 1
ATOM 1516 N N . PHE A 1 185 ? -5.225 -26.904 -17.991 1 97.52 185 PHE A N 1
ATOM 1517 C CA . PHE A 1 185 ? -5.701 -26.656 -16.636 1 97.52 185 PHE A CA 1
ATOM 1518 C C . PHE A 1 185 ? -6.285 -25.254 -16.514 1 97.52 185 PHE A C 1
ATOM 1520 O O . PHE A 1 185 ? -7.41 -25.083 -16.041 1 97.52 185 PHE A O 1
ATOM 1527 N N . ASN A 1 186 ? -5.559 -24.228 -16.978 1 97.37 186 ASN A N 1
ATOM 1528 C CA . ASN A 1 186 ? -5.976 -22.834 -16.879 1 97.37 186 ASN A CA 1
ATOM 1529 C C . ASN A 1 186 ? -7.268 -22.579 -17.649 1 97.37 186 ASN A C 1
ATOM 1531 O O . ASN A 1 186 ? -8.13 -21.827 -17.192 1 97.37 186 ASN A O 1
ATOM 1535 N N . THR A 1 187 ? -7.346 -23.141 -18.763 1 96.57 187 THR A N 1
ATOM 1536 C CA . THR A 1 187 ? -8.548 -22.985 -19.574 1 96.57 187 THR A CA 1
ATOM 1537 C C . THR A 1 187 ? -9.764 -23.565 -18.856 1 96.57 187 THR A C 1
ATOM 1539 O O . THR A 1 187 ? -10.855 -22.995 -18.913 1 96.57 187 THR A O 1
ATOM 1542 N N . THR A 1 188 ? -9.58 -24.686 -18.214 1 97.51 188 THR A N 1
ATOM 1543 C CA . THR A 1 188 ? -10.675 -25.366 -17.532 1 97.51 188 THR A CA 1
ATOM 1544 C C . THR A 1 188 ? -11.153 -24.553 -16.332 1 97.51 188 THR A C 1
ATOM 1546 O O . THR A 1 188 ? -12.353 -24.491 -16.055 1 97.51 188 THR A O 1
ATOM 1549 N N . ILE A 1 189 ? -10.251 -23.877 -15.641 1 97.88 189 ILE A N 1
ATOM 1550 C CA . ILE A 1 189 ? -10.633 -23.24 -14.386 1 97.88 189 ILE A CA 1
ATOM 1551 C C . ILE A 1 189 ? -11.026 -21.787 -14.644 1 97.88 189 ILE A C 1
ATOM 1553 O O . ILE A 1 189 ? -11.237 -21.018 -13.703 1 97.88 189 ILE A O 1
ATOM 1557 N N . GLU A 1 190 ? -11.051 -21.378 -15.813 1 96.29 190 GLU A N 1
ATOM 1558 C CA . GLU A 1 190 ? -11.45 -20.018 -16.167 1 96.29 190 GLU A CA 1
ATOM 1559 C C . GLU A 1 190 ? -12.913 -19.764 -15.819 1 96.29 190 GLU A C 1
ATOM 1561 O O . GLU A 1 190 ? -13.766 -20.629 -16.027 1 96.29 190 GLU A O 1
ATOM 1566 N N . LEU A 1 191 ? -13.187 -18.572 -15.243 1 93.93 191 LEU A N 1
ATOM 1567 C CA . LEU A 1 191 ? -14.554 -18.174 -14.926 1 93.93 191 LEU A CA 1
ATOM 1568 C C . LEU A 1 191 ? -15.244 -17.578 -16.148 1 93.93 191 LEU A C 1
ATOM 1570 O O . LEU A 1 191 ? -14.623 -16.842 -16.919 1 93.93 191 LEU A O 1
ATOM 1574 N N . SER A 1 192 ? -16.467 -18.029 -16.39 1 86.03 192 SER A N 1
ATOM 1575 C CA . SER A 1 192 ? -17.255 -17.488 -17.494 1 86.03 192 SER A CA 1
ATOM 1576 C C . SER A 1 192 ? -18.463 -16.712 -16.982 1 86.03 192 SER A C 1
ATOM 1578 O O . SER A 1 192 ? -19.08 -17.098 -15.987 1 86.03 192 SER A O 1
ATOM 1580 N N . ASN A 1 193 ? -18.795 -15.648 -17.628 1 84.66 193 ASN A N 1
ATOM 1581 C CA . ASN A 1 193 ? -20.032 -14.907 -17.407 1 84.66 193 ASN A CA 1
ATOM 1582 C C . ASN A 1 193 ? -20.183 -14.492 -15.946 1 84.66 193 ASN A C 1
ATOM 1584 O O . ASN A 1 193 ? -21.214 -14.757 -15.325 1 84.66 193 ASN A O 1
ATOM 1588 N N . PHE A 1 194 ? -19.144 -13.896 -15.429 1 89.04 194 PHE A N 1
ATOM 1589 C CA . PHE A 1 194 ? -19.198 -13.469 -14.036 1 89.04 194 PHE A CA 1
ATOM 1590 C C . PHE A 1 194 ? -20.157 -12.298 -13.865 1 89.04 194 PHE A C 1
ATOM 1592 O O . PHE A 1 194 ? -20.196 -11.393 -14.701 1 89.04 194 PHE A O 1
ATOM 1599 N N . SER A 1 195 ? -20.989 -12.461 -12.868 1 89.03 195 SER A N 1
ATOM 1600 C CA . SER A 1 195 ? -21.898 -11.393 -12.465 1 89.03 195 SER A CA 1
ATOM 1601 C C . SER A 1 195 ? -21.779 -11.098 -10.974 1 89.03 195 SER A C 1
ATOM 1603 O O . SER A 1 195 ? -21.74 -12.019 -10.155 1 89.03 195 SER A O 1
ATOM 1605 N N . ILE A 1 196 ? -21.74 -9.9 -10.667 1 87.67 196 ILE A N 1
ATOM 1606 C CA . ILE A 1 196 ? -21.65 -9.482 -9.273 1 87.67 196 ILE A CA 1
ATOM 1607 C C . ILE A 1 196 ? -22.928 -9.871 -8.534 1 87.67 196 ILE A C 1
ATOM 1609 O O . ILE A 1 196 ? -22.886 -10.229 -7.354 1 87.67 196 ILE A O 1
ATOM 1613 N N . ALA A 1 197 ? -24.002 -9.799 -9.263 1 87.28 197 ALA A N 1
ATOM 1614 C CA . ALA A 1 197 ? -25.308 -10.086 -8.676 1 87.28 197 ALA A CA 1
ATOM 1615 C C . ALA A 1 197 ? -25.465 -11.577 -8.392 1 87.28 197 ALA A C 1
ATOM 1617 O O . ALA A 1 197 ? -26.087 -11.964 -7.399 1 87.28 197 ALA A O 1
ATOM 1618 N N . TYR A 1 198 ? -24.853 -12.356 -9.237 1 90.4 198 TYR A N 1
ATOM 1619 C CA . TYR A 1 198 ? -24.986 -13.802 -9.101 1 90.4 198 TYR A CA 1
ATOM 1620 C C . TYR A 1 198 ? -23.638 -14.492 -9.269 1 90.4 198 TYR A C 1
ATOM 1622 O O . TYR A 1 198 ? -23.451 -15.284 -10.197 1 90.4 198 TYR A O 1
ATOM 1630 N N . PRO A 1 199 ? -22.811 -14.238 -8.283 1 89.23 199 PRO A N 1
ATOM 1631 C CA . PRO A 1 199 ? -21.465 -14.801 -8.418 1 89.23 199 PRO A CA 1
ATOM 1632 C C . PRO A 1 199 ? -21.456 -16.327 -8.36 1 89.23 199 PRO A C 1
ATOM 1634 O O . PRO A 1 199 ? -20.584 -16.965 -8.955 1 89.23 199 PRO A O 1
ATOM 1637 N N . ASN A 1 200 ? -22.435 -16.924 -7.768 1 91.32 200 ASN A N 1
ATOM 1638 C CA . ASN A 1 200 ? -22.486 -18.37 -7.582 1 91.32 200 ASN A CA 1
ATOM 1639 C C . ASN A 1 200 ? -22.753 -19.095 -8.898 1 91.32 200 ASN A C 1
ATOM 1641 O O . ASN A 1 200 ? -22.4 -20.266 -9.049 1 91.32 200 ASN A O 1
ATOM 1645 N N . ASN A 1 201 ? -23.375 -18.409 -9.826 1 93.46 201 ASN A N 1
ATOM 1646 C CA . ASN A 1 201 ? -23.632 -19.025 -11.124 1 93.46 201 ASN A CA 1
ATOM 1647 C C . ASN A 1 201 ? -22.333 -19.399 -11.833 1 93.46 201 ASN A C 1
ATOM 1649 O O . ASN A 1 201 ? -22.223 -20.485 -12.405 1 93.46 201 ASN A O 1
ATOM 1653 N N . SER A 1 202 ? -21.439 -18.487 -11.781 1 94.3 202 SER A N 1
ATOM 1654 C CA . SER A 1 202 ? -20.151 -18.749 -12.416 1 94.3 202 SER A CA 1
ATOM 1655 C C . SER A 1 202 ? -19.408 -19.88 -11.714 1 94.3 202 SER A C 1
ATOM 1657 O O . SER A 1 202 ? -18.731 -20.681 -12.362 1 94.3 202 SER A O 1
ATOM 1659 N N . LEU A 1 203 ? -19.583 -19.994 -10.421 1 96.57 203 LEU A N 1
ATOM 1660 C CA . LEU A 1 203 ? -18.922 -21.04 -9.647 1 96.57 203 LEU A CA 1
ATOM 1661 C C . LEU A 1 203 ? -19.541 -22.403 -9.936 1 96.57 203 LEU A C 1
ATOM 1663 O O . LEU A 1 203 ? -18.835 -23.413 -9.984 1 96.57 203 LEU A O 1
ATOM 1667 N N . GLU A 1 204 ? -20.816 -22.406 -10.128 1 96.35 204 GLU A N 1
ATOM 1668 C CA . GLU A 1 204 ? -21.494 -23.661 -10.439 1 96.35 204 GLU A CA 1
ATOM 1669 C C . GLU A 1 204 ? -21.086 -24.182 -11.814 1 96.35 204 GLU A C 1
ATOM 1671 O O . GLU A 1 204 ? -20.882 -25.385 -11.992 1 96.35 204 GLU A O 1
ATOM 1676 N N . LYS A 1 205 ? -21.025 -23.272 -12.739 1 96.4 205 LYS A N 1
ATOM 1677 C CA . LYS A 1 205 ? -20.557 -23.659 -14.066 1 96.4 205 LYS A CA 1
ATOM 1678 C C . LYS A 1 205 ? -19.13 -24.196 -14.011 1 96.4 205 LYS A C 1
ATOM 1680 O O . LYS A 1 205 ? -18.805 -25.178 -14.682 1 96.4 205 LYS A O 1
ATOM 1685 N N . LEU A 1 206 ? -18.346 -23.552 -13.226 1 97.6 206 LEU A N 1
ATOM 1686 C CA . LEU A 1 206 ? -16.969 -23.998 -13.043 1 97.6 206 LEU A CA 1
ATOM 1687 C C . LEU A 1 206 ? -16.926 -25.388 -12.417 1 97.6 206 LEU A C 1
ATOM 1689 O O . LEU A 1 206 ? -16.138 -26.238 -12.838 1 97.6 206 LEU A O 1
ATOM 1693 N N . ARG A 1 207 ? -17.742 -25.591 -11.428 1 97.7 207 ARG A N 1
ATOM 1694 C CA . ARG A 1 207 ? -17.806 -26.884 -10.754 1 97.7 207 ARG A CA 1
ATOM 1695 C C . ARG A 1 207 ? -18.091 -28.006 -11.747 1 97.7 207 ARG A C 1
ATOM 1697 O O . ARG A 1 207 ? -17.456 -29.061 -11.699 1 97.7 207 ARG A O 1
ATOM 1704 N N . HIS A 1 208 ? -18.967 -27.741 -12.648 1 97.49 208 HIS A N 1
ATOM 1705 C CA . HIS A 1 208 ? -19.335 -28.737 -13.647 1 97.49 208 HIS A CA 1
ATOM 1706 C C . HIS A 1 208 ? -18.18 -29.01 -14.605 1 97.49 208 HIS A C 1
ATOM 1708 O O . HIS A 1 208 ? -17.893 -30.166 -14.926 1 97.49 208 HIS A O 1
ATOM 1714 N N . LYS A 1 209 ? -17.574 -27.937 -15.056 1 97.49 209 LYS A N 1
ATOM 1715 C CA . LYS A 1 209 ? -16.435 -28.064 -15.96 1 97.49 209 LYS A CA 1
ATOM 1716 C C . LYS A 1 209 ? -15.314 -28.879 -15.321 1 97.49 209 LYS A C 1
ATOM 1718 O O . LYS A 1 209 ? -14.723 -29.746 -15.968 1 97.49 209 LYS A O 1
ATOM 1723 N N . VAL A 1 210 ? -15.085 -28.617 -14.099 1 98.32 210 VAL A N 1
ATOM 1724 C CA . VAL A 1 210 ? -14.004 -29.271 -13.368 1 98.32 210 VAL A CA 1
ATOM 1725 C C . VAL A 1 210 ? -14.333 -30.749 -13.171 1 98.32 210 VAL A C 1
ATOM 1727 O O . VAL A 1 210 ? -13.476 -31.614 -13.37 1 98.32 210 VAL A O 1
ATOM 1730 N N . GLN A 1 211 ? -15.549 -31.035 -12.839 1 98.13 211 GLN A N 1
ATOM 1731 C CA . GLN A 1 211 ? -15.979 -32.413 -12.628 1 98.13 211 GLN A CA 1
ATOM 1732 C C . GLN A 1 211 ? -15.86 -33.23 -13.912 1 98.13 211 GLN A C 1
ATOM 1734 O O . GLN A 1 211 ? -15.445 -34.39 -13.879 1 98.13 211 GLN A O 1
ATOM 1739 N N . GLN A 1 212 ? -16.212 -32.626 -14.992 1 98.19 212 GLN A N 1
ATOM 1740 C CA . GLN A 1 212 ? -16.109 -33.303 -16.28 1 98.19 212 GLN A CA 1
ATOM 1741 C C . GLN A 1 212 ? -14.655 -33.614 -16.623 1 98.19 212 GLN A C 1
ATOM 1743 O O . GLN A 1 212 ? -14.346 -34.704 -17.11 1 98.19 212 GLN A O 1
ATOM 1748 N N . LYS A 1 213 ? -13.843 -32.656 -16.394 1 97.95 213 LYS A N 1
ATOM 1749 C CA . LYS A 1 213 ? -12.43 -32.854 -16.702 1 97.95 213 LYS A CA 1
ATOM 1750 C C . LYS A 1 213 ? -11.812 -33.915 -15.797 1 97.95 213 LYS A C 1
ATOM 1752 O O . LYS A 1 213 ? -10.982 -34.711 -16.241 1 97.95 213 LYS A O 1
ATOM 1757 N N . ILE A 1 214 ? -12.191 -33.952 -14.541 1 97.66 214 ILE A N 1
ATOM 1758 C CA . ILE A 1 214 ? -11.692 -34.952 -13.604 1 97.66 214 ILE A CA 1
ATOM 1759 C C . ILE A 1 214 ? -12.121 -36.345 -14.059 1 97.66 214 ILE A C 1
ATOM 1761 O O . ILE A 1 214 ? -11.32 -37.282 -14.049 1 97.66 214 ILE A O 1
ATOM 1765 N N . ALA A 1 215 ? -13.349 -36.465 -14.47 1 97.58 215 ALA A N 1
ATOM 1766 C CA . ALA A 1 215 ? -13.853 -37.743 -14.966 1 97.58 215 ALA A CA 1
ATOM 1767 C C . ALA A 1 215 ? -13.063 -38.209 -16.186 1 97.58 215 ALA A C 1
ATOM 1769 O O . ALA A 1 215 ? -12.743 -39.393 -16.311 1 97.58 215 ALA A O 1
ATOM 1770 N N . PHE A 1 216 ? -12.827 -37.289 -17.039 1 97.13 216 PHE A N 1
ATOM 1771 C CA . PHE A 1 216 ? -12.042 -37.581 -18.233 1 97.13 216 PHE A CA 1
ATOM 1772 C C . PHE A 1 216 ? -10.652 -38.082 -17.858 1 97.13 216 PHE A C 1
ATOM 1774 O O . PHE A 1 216 ? -10.179 -39.081 -18.404 1 97.13 216 PHE A O 1
ATOM 1781 N N . LEU A 1 217 ? -9.965 -37.47 -16.9 1 96.57 217 LEU A N 1
ATOM 1782 C CA . LEU A 1 217 ? -8.618 -37.84 -16.48 1 96.57 217 LEU A CA 1
ATOM 1783 C C . LEU A 1 217 ? -8.619 -39.196 -15.782 1 96.57 217 LEU A C 1
ATOM 1785 O O . LEU A 1 217 ? -7.705 -40 -15.978 1 96.57 217 LEU A O 1
ATOM 1789 N N . GLN A 1 218 ? -9.637 -39.451 -15.045 1 96.5 218 GLN A N 1
ATOM 1790 C CA . GLN A 1 218 ? -9.755 -40.73 -14.355 1 96.5 218 GLN A CA 1
ATOM 1791 C C . GLN A 1 218 ? -9.931 -41.877 -15.347 1 96.5 218 GLN A C 1
ATOM 1793 O O . GLN A 1 218 ? -9.369 -42.958 -15.159 1 96.5 218 GLN A O 1
ATOM 1798 N N . ARG A 1 219 ? -10.644 -41.587 -16.394 1 96.35 219 ARG A N 1
ATOM 1799 C CA . ARG A 1 219 ? -10.878 -42.599 -17.42 1 96.35 219 ARG A CA 1
ATOM 1800 C C . ARG A 1 219 ? -9.607 -42.873 -18.217 1 96.35 219 ARG A C 1
ATOM 1802 O O . ARG A 1 219 ? -9.333 -44.018 -18.584 1 96.35 219 ARG A O 1
ATOM 1809 N N . ASN A 1 220 ? -8.868 -41.903 -18.433 1 95.46 220 ASN A N 1
ATOM 1810 C CA . ASN A 1 220 ? -7.671 -42.023 -19.258 1 95.46 220 ASN A CA 1
ATOM 1811 C C . ASN A 1 220 ? -6.468 -42.483 -18.439 1 95.46 220 ASN A C 1
ATOM 1813 O O . ASN A 1 220 ? -5.444 -42.877 -18.999 1 95.46 220 ASN A O 1
ATOM 1817 N N . HIS A 1 221 ? -6.625 -42.39 -17.117 1 94.93 221 HIS A N 1
ATOM 1818 C CA . HIS A 1 221 ? -5.569 -42.861 -16.228 1 94.93 221 HIS A CA 1
ATOM 1819 C C . HIS A 1 221 ? -6.136 -43.731 -15.111 1 94.93 221 HIS A C 1
ATOM 1821 O O . HIS A 1 221 ? -6.029 -43.383 -13.933 1 94.93 221 HIS A O 1
ATOM 1827 N N . PRO A 1 222 ? -6.603 -44.861 -15.421 1 93.88 222 PRO A N 1
ATOM 1828 C CA . PRO A 1 222 ? -7.294 -45.715 -14.452 1 93.88 222 PRO A CA 1
ATOM 1829 C C . PRO A 1 222 ? -6.378 -46.191 -13.327 1 93.88 222 PRO A C 1
ATOM 1831 O O . PRO A 1 222 ? -6.846 -46.46 -12.218 1 93.88 222 PRO A O 1
ATOM 1834 N N . ASN A 1 223 ? -5.109 -46.28 -13.554 1 93.39 223 ASN A N 1
ATOM 1835 C CA . ASN A 1 223 ? -4.182 -46.79 -12.549 1 93.39 223 ASN A CA 1
ATOM 1836 C C . ASN A 1 223 ? -3.557 -45.658 -11.738 1 93.39 223 ASN A C 1
ATOM 1838 O O . ASN A 1 223 ? -2.609 -45.88 -10.983 1 93.39 223 ASN A O 1
ATOM 1842 N N . ALA A 1 224 ? -4.05 -44.435 -11.833 1 93.59 224 ALA A N 1
ATOM 1843 C CA . ALA A 1 224 ? -3.406 -43.277 -11.218 1 93.59 224 ALA A CA 1
ATOM 1844 C C . ALA A 1 224 ? -3.995 -42.99 -9.839 1 93.59 224 ALA A C 1
ATOM 1846 O O . ALA A 1 224 ? -3.563 -42.061 -9.154 1 93.59 224 ALA A O 1
ATOM 1847 N N . LYS A 1 225 ? -4.948 -43.708 -9.348 1 94.2 225 LYS A N 1
ATOM 1848 C CA . LYS A 1 225 ? -5.666 -43.413 -8.111 1 94.2 225 LYS A CA 1
ATOM 1849 C C . LYS A 1 225 ? -4.702 -43.282 -6.935 1 94.2 225 LYS A C 1
ATOM 1851 O O . LYS A 1 225 ? -4.728 -42.284 -6.213 1 94.2 225 LYS A O 1
ATOM 1856 N N . GLU A 1 226 ? -3.838 -44.268 -6.758 1 95.53 226 GLU A N 1
ATOM 1857 C CA . GLU A 1 226 ? -2.913 -44.264 -5.63 1 95.53 226 GLU A CA 1
ATOM 1858 C C . GLU A 1 226 ? -1.928 -43.102 -5.728 1 95.53 226 GLU A C 1
ATOM 1860 O O . GLU A 1 226 ? -1.672 -42.413 -4.738 1 95.53 226 GLU A O 1
ATOM 1865 N N . SER A 1 227 ? -1.384 -42.954 -6.905 1 95.11 227 SER A N 1
ATOM 1866 C CA . SER A 1 227 ? -0.409 -41.885 -7.095 1 95.11 227 SER A CA 1
ATOM 1867 C C . SER A 1 227 ? -1.054 -40.513 -6.93 1 95.11 227 SER A C 1
ATOM 1869 O O . SER A 1 227 ? -0.431 -39.587 -6.407 1 95.11 227 SER A O 1
ATOM 1871 N N . TYR A 1 228 ? -2.255 -40.41 -7.393 1 95.89 228 TYR A N 1
ATOM 1872 C CA . TYR A 1 228 ? -3.022 -39.183 -7.208 1 95.89 228 TYR A CA 1
ATOM 1873 C C . TYR A 1 228 ? -3.225 -38.885 -5.727 1 95.89 228 TYR A C 1
ATOM 1875 O O . TYR A 1 228 ? -3.016 -37.755 -5.28 1 95.89 228 TYR A O 1
ATOM 1883 N N . LEU A 1 229 ? -3.663 -39.829 -4.942 1 97.29 229 LEU A N 1
ATOM 1884 C CA . LEU A 1 229 ? -3.92 -39.661 -3.516 1 97.29 229 LEU A CA 1
ATOM 1885 C C . LEU A 1 229 ? -2.638 -39.307 -2.77 1 97.29 229 LEU A C 1
ATOM 1887 O O . LEU A 1 229 ? -2.663 -38.514 -1.826 1 97.29 229 LEU A O 1
ATOM 1891 N N . ASN A 1 230 ? -1.579 -39.89 -3.198 1 96.77 230 ASN A N 1
ATOM 1892 C CA . ASN A 1 230 ? -0.289 -39.557 -2.603 1 96.77 230 ASN A CA 1
ATOM 1893 C C . ASN A 1 230 ? 0.09 -38.102 -2.864 1 96.77 230 ASN A C 1
ATOM 1895 O O . ASN A 1 230 ? 0.599 -37.419 -1.973 1 96.77 230 ASN A O 1
ATOM 1899 N N . THR A 1 231 ? -0.138 -37.739 -4.098 1 96.61 231 THR A N 1
ATOM 1900 C CA . THR A 1 231 ? 0.126 -36.347 -4.446 1 96.61 231 THR A CA 1
ATOM 1901 C C . THR A 1 231 ? -0.737 -35.408 -3.608 1 96.61 231 THR A C 1
ATOM 1903 O O . THR A 1 231 ? -0.249 -34.396 -3.1 1 96.61 231 THR A O 1
ATOM 1906 N N . LYS A 1 232 ? -1.985 -35.726 -3.515 1 97.45 232 LYS A N 1
ATOM 1907 C CA . LYS A 1 232 ? -2.913 -34.935 -2.713 1 97.45 232 LYS A CA 1
ATOM 1908 C C . LYS A 1 232 ? -2.427 -34.813 -1.271 1 97.45 232 LYS A C 1
ATOM 1910 O O . LYS A 1 232 ? -2.418 -33.718 -0.705 1 97.45 232 LYS A O 1
ATOM 1915 N N . HIS A 1 233 ? -2.015 -35.865 -0.71 1 97.37 233 HIS A N 1
ATOM 1916 C CA . HIS A 1 233 ? -1.526 -35.887 0.664 1 97.37 233 HIS A CA 1
ATOM 1917 C C . HIS A 1 233 ? -0.262 -35.046 0.812 1 97.37 233 HIS A C 1
ATOM 1919 O O . HIS A 1 233 ? -0.107 -34.319 1.796 1 97.37 233 HIS A O 1
ATOM 1925 N N . ASP A 1 234 ? 0.576 -35.155 -0.128 1 96.55 234 ASP A N 1
ATOM 1926 C CA . ASP A 1 234 ? 1.813 -34.381 -0.116 1 96.55 234 ASP A CA 1
ATOM 1927 C C . ASP A 1 234 ? 1.524 -32.882 -0.133 1 96.55 234 ASP A C 1
ATOM 1929 O O . ASP A 1 234 ? 2.181 -32.109 0.567 1 96.55 234 ASP A O 1
ATOM 1933 N N . LEU A 1 235 ? 0.591 -32.514 -0.987 1 97.47 235 LEU A N 1
ATOM 1934 C CA . LEU A 1 235 ? 0.241 -31.104 -1.115 1 97.47 235 LEU A CA 1
ATOM 1935 C C . LEU A 1 235 ? -0.315 -30.561 0.198 1 97.47 235 LEU A C 1
ATOM 1937 O O . LEU A 1 235 ? 0.037 -29.455 0.616 1 97.47 235 LEU A O 1
ATOM 1941 N N . ILE A 1 236 ? -1.116 -31.315 0.828 1 96.81 236 ILE A N 1
ATOM 1942 C CA . ILE A 1 236 ? -1.698 -30.91 2.103 1 96.81 236 ILE A CA 1
ATOM 1943 C C . ILE A 1 236 ? -0.598 -30.787 3.156 1 96.81 236 ILE A C 1
ATOM 1945 O O . ILE A 1 236 ? -0.594 -29.844 3.95 1 96.81 236 ILE A O 1
ATOM 1949 N N . LYS A 1 237 ? 0.321 -31.652 3.112 1 95.91 237 LYS A N 1
ATOM 1950 C CA . LYS A 1 237 ? 1.448 -31.617 4.04 1 95.91 237 LYS A CA 1
ATOM 1951 C C . LYS A 1 237 ? 2.31 -30.378 3.812 1 95.91 237 LYS A C 1
ATOM 1953 O O . LYS A 1 237 ? 2.882 -29.831 4.757 1 95.91 237 LYS A O 1
ATOM 1958 N N . LEU A 1 238 ? 2.372 -29.961 2.581 1 95.91 238 LEU A N 1
ATOM 1959 C CA . LEU A 1 238 ? 3.169 -28.792 2.228 1 95.91 238 LEU A CA 1
ATOM 1960 C C . LEU A 1 238 ? 2.427 -27.505 2.57 1 95.91 238 LEU A C 1
ATOM 1962 O O . LEU A 1 238 ? 2.969 -26.409 2.407 1 95.91 238 LEU A O 1
ATOM 1966 N N . GLY A 1 239 ? 1.178 -27.608 2.978 1 94.59 239 GLY A N 1
ATOM 1967 C CA . GLY A 1 239 ? 0.435 -26.445 3.438 1 94.59 239 GLY A CA 1
ATOM 1968 C C . GLY A 1 239 ? -0.596 -25.962 2.436 1 94.59 239 GLY A C 1
ATOM 1969 O O . GLY A 1 239 ? -1.193 -24.898 2.615 1 94.59 239 GLY A O 1
ATOM 1970 N N . VAL A 1 240 ? -0.743 -26.708 1.349 1 96.67 240 VAL A N 1
ATOM 1971 C CA . VAL A 1 240 ? -1.764 -26.345 0.372 1 96.67 240 VAL A CA 1
ATOM 1972 C C . VAL A 1 240 ? -3.132 -26.826 0.851 1 96.67 240 VAL A C 1
ATOM 1974 O O . VAL A 1 240 ? -3.434 -28.02 0.789 1 96.67 240 VAL A O 1
ATOM 1977 N N . GLU A 1 241 ? -3.911 -25.922 1.269 1 96.37 241 GLU A N 1
ATOM 1978 C CA . GLU A 1 241 ? -5.266 -26.255 1.697 1 96.37 241 GLU A CA 1
ATOM 1979 C C . GLU A 1 241 ? -6.27 -26.043 0.567 1 96.37 241 GLU A C 1
ATOM 1981 O O . GLU A 1 241 ? -6.143 -25.097 -0.213 1 96.37 241 GLU A O 1
ATOM 1986 N N . PRO A 1 242 ? -7.296 -26.839 0.559 1 97.79 242 PRO A N 1
ATOM 1987 C CA . PRO A 1 242 ? -8.301 -26.701 -0.499 1 97.79 242 PRO A CA 1
ATOM 1988 C C . PRO A 1 242 ? -8.883 -25.291 -0.579 1 97.79 242 PRO A C 1
ATOM 1990 O O . PRO A 1 242 ? -9.137 -24.786 -1.676 1 97.79 242 PRO A O 1
ATOM 1993 N N . VAL A 1 243 ? -8.949 -24.616 0.505 1 97.26 243 VAL A N 1
ATOM 1994 C CA . VAL A 1 243 ? -9.591 -23.306 0.551 1 97.26 243 VAL A CA 1
ATOM 1995 C C . VAL A 1 243 ? -8.63 -22.242 0.027 1 97.26 243 VAL A C 1
ATOM 1997 O O . VAL A 1 243 ? -9.044 -21.122 -0.284 1 97.26 243 VAL A O 1
ATOM 2000 N N . ASP A 1 244 ? -7.32 -22.614 -0.174 1 97.37 244 ASP A N 1
ATOM 2001 C CA . ASP A 1 244 ? -6.328 -21.619 -0.57 1 97.37 244 ASP A CA 1
ATOM 2002 C C . ASP A 1 244 ? -5.645 -22.015 -1.878 1 97.37 244 ASP A C 1
ATOM 2004 O O . ASP A 1 244 ? -4.56 -21.521 -2.191 1 97.37 244 ASP A O 1
ATOM 2008 N N . THR A 1 245 ? -6.261 -22.898 -2.612 1 98.53 245 THR A N 1
ATOM 2009 C CA . THR A 1 245 ? -5.661 -23.443 -3.825 1 98.53 245 THR A CA 1
ATOM 2010 C C . THR A 1 245 ? -5.336 -22.328 -4.815 1 98.53 245 THR A C 1
ATOM 2012 O O . THR A 1 245 ? -4.345 -22.408 -5.543 1 98.53 245 THR A O 1
ATOM 2015 N N . TYR A 1 246 ? -6.12 -21.231 -4.821 1 98.58 246 TYR A N 1
ATOM 2016 C CA . TYR A 1 246 ? -5.934 -20.147 -5.779 1 98.58 246 TYR A CA 1
ATOM 2017 C C . TYR A 1 246 ? -4.559 -19.508 -5.619 1 98.58 246 TYR A C 1
ATOM 2019 O O . TYR A 1 246 ? -4.041 -18.893 -6.555 1 98.58 246 TYR A O 1
ATOM 2027 N N . LEU A 1 247 ? -3.89 -19.672 -4.493 1 98.45 247 LEU A N 1
ATOM 2028 C CA . LEU A 1 247 ? -2.572 -19.1 -4.241 1 98.45 247 LEU A CA 1
ATOM 2029 C C . LEU A 1 247 ? -1.489 -19.887 -4.971 1 98.45 247 LEU A C 1
ATOM 2031 O O . LEU A 1 247 ? -0.356 -19.419 -5.1 1 98.45 247 LEU A O 1
ATOM 2035 N N . TYR A 1 248 ? -1.872 -21.039 -5.512 1 98.34 248 TYR A N 1
ATOM 2036 C CA . TYR A 1 248 ? -0.84 -21.937 -6.017 1 98.34 248 TYR A CA 1
ATOM 2037 C C . TYR A 1 248 ? -1.03 -22.204 -7.506 1 98.34 248 TYR A C 1
ATOM 2039 O O . TYR A 1 248 ? -0.268 -22.963 -8.109 1 98.34 248 TYR A O 1
ATOM 2047 N N . ILE A 1 249 ? -2.036 -21.564 -8.079 1 98.21 249 ILE A N 1
ATOM 2048 C CA . ILE A 1 249 ? -2.217 -21.693 -9.52 1 98.21 249 ILE A CA 1
ATOM 2049 C C . ILE A 1 249 ? -1.402 -20.621 -10.24 1 98.21 249 ILE A C 1
ATOM 2051 O O . ILE A 1 249 ? -0.85 -19.72 -9.604 1 98.21 249 ILE A O 1
ATOM 2055 N N . GLN A 1 250 ? -1.361 -20.756 -11.524 1 97.69 250 GLN A N 1
ATOM 2056 C CA . GLN A 1 250 ? -0.568 -19.811 -12.304 1 97.69 250 GLN A CA 1
ATOM 2057 C C . GLN A 1 250 ? -0.965 -18.371 -11.992 1 97.69 250 GLN A C 1
ATOM 2059 O O . GLN A 1 250 ? -2.137 -18.006 -12.103 1 97.69 250 GLN A O 1
ATOM 2064 N N . GLY A 1 251 ? -0.013 -17.543 -11.671 1 97.11 251 GLY A N 1
ATOM 2065 C CA . GLY A 1 251 ? -0.239 -16.188 -11.196 1 97.11 251 GLY A CA 1
ATOM 2066 C C . GLY A 1 251 ? -0.931 -15.305 -12.217 1 97.11 251 GLY A C 1
ATOM 2067 O O . GLY A 1 251 ? -1.915 -14.633 -11.899 1 97.11 251 GLY A O 1
ATOM 2068 N N . HIS A 1 252 ? -0.419 -15.307 -13.411 1 94.5 252 HIS A N 1
ATOM 2069 C CA . HIS A 1 252 ? -0.982 -14.475 -14.468 1 94.5 252 HIS A CA 1
ATOM 2070 C C . HIS A 1 252 ? -2.432 -14.852 -14.754 1 94.5 252 HIS A C 1
ATOM 2072 O O . HIS A 1 252 ? -3.248 -13.991 -15.09 1 94.5 252 HIS A O 1
ATOM 2078 N N . HIS A 1 253 ? -2.679 -16.126 -14.635 1 96.71 253 HIS A N 1
ATOM 2079 C CA . HIS A 1 253 ? -4.062 -16.553 -14.815 1 96.71 253 HIS A CA 1
ATOM 2080 C C . HIS A 1 253 ? -4.959 -15.993 -13.716 1 96.71 253 HIS A C 1
ATOM 2082 O O . HIS A 1 253 ? -5.993 -15.386 -14.002 1 96.71 253 HIS A O 1
ATOM 2088 N N . LEU A 1 254 ? -4.591 -16.234 -12.513 1 98.09 254 LEU A N 1
ATOM 2089 C CA . LEU A 1 254 ? -5.371 -15.734 -11.386 1 98.09 254 LEU A CA 1
ATOM 2090 C C . LEU A 1 254 ? -5.563 -14.224 -11.485 1 98.09 254 LEU A C 1
ATOM 2092 O O . LEU A 1 254 ? -6.677 -13.724 -11.314 1 98.09 254 LEU A O 1
ATOM 2096 N N . PHE A 1 255 ? -4.511 -13.537 -11.805 1 97.89 255 PHE A N 1
ATOM 2097 C CA . PHE A 1 255 ? -4.497 -12.079 -11.836 1 97.89 255 PHE A CA 1
ATOM 2098 C C . PHE A 1 255 ? -5.353 -11.555 -12.984 1 97.89 255 PHE A C 1
ATOM 2100 O O . PHE A 1 255 ? -6.287 -10.781 -12.765 1 97.89 255 PHE A O 1
ATOM 2107 N N . ASP A 1 256 ? -5.153 -12.022 -14.161 1 96.8 256 ASP A N 1
ATOM 2108 C CA . ASP A 1 256 ? -5.713 -11.427 -15.37 1 96.8 256 ASP A CA 1
ATOM 2109 C C . ASP A 1 256 ? -7.103 -11.987 -15.664 1 96.8 256 ASP A C 1
ATOM 2111 O O . ASP A 1 256 ? -7.946 -11.299 -16.244 1 96.8 256 ASP A O 1
ATOM 2115 N N . LYS A 1 257 ? -7.28 -13.185 -15.267 1 96.58 257 LYS A N 1
ATOM 2116 C CA . LYS A 1 257 ? -8.49 -13.838 -15.757 1 96.58 257 LYS A CA 1
ATOM 2117 C C . LYS A 1 257 ? -9.513 -14.011 -14.637 1 96.58 257 LYS A C 1
ATOM 2119 O O . LYS A 1 257 ? -10.695 -14.24 -14.899 1 96.58 257 LYS A O 1
ATOM 2124 N N . VAL A 1 258 ? -9.118 -13.9 -13.443 1 97.14 258 VAL A N 1
ATOM 2125 C CA . VAL A 1 258 ? -10.06 -14.122 -12.35 1 97.14 258 VAL A CA 1
ATOM 2126 C C . VAL A 1 258 ? -10.257 -12.826 -11.567 1 97.14 258 VAL A C 1
ATOM 2128 O O . VAL A 1 258 ? -11.317 -12.201 -11.644 1 97.14 258 VAL A O 1
ATOM 2131 N N . VAL A 1 259 ? -9.206 -12.294 -11.01 1 97.97 259 VAL A N 1
ATOM 2132 C CA . VAL A 1 259 ? -9.325 -11.237 -10.012 1 97.97 259 VAL A CA 1
ATOM 2133 C C . VAL A 1 259 ? -9.572 -9.898 -10.704 1 97.97 259 VAL A C 1
ATOM 2135 O O . VAL A 1 259 ? -10.495 -9.165 -10.34 1 97.97 259 VAL A O 1
ATOM 2138 N N . VAL A 1 260 ? -8.791 -9.559 -11.742 1 97.76 260 VAL A N 1
ATOM 2139 C CA . VAL A 1 260 ? -8.874 -8.247 -12.376 1 97.76 260 VAL A CA 1
ATOM 2140 C C . VAL A 1 260 ? -10.263 -8.052 -12.979 1 97.76 260 VAL A C 1
ATOM 2142 O O . VAL A 1 260 ? -10.902 -7.02 -12.759 1 97.76 260 VAL A O 1
ATOM 2145 N N . PRO A 1 261 ? -10.782 -9.024 -13.702 1 96.71 261 PRO A N 1
ATOM 2146 C CA . PRO A 1 261 ? -12.12 -8.828 -14.264 1 96.71 261 PRO A CA 1
ATOM 2147 C C . PRO A 1 261 ? -13.185 -8.615 -13.191 1 96.71 261 PRO A C 1
ATOM 2149 O O . PRO A 1 261 ? -14.063 -7.763 -13.348 1 96.71 261 PRO A O 1
ATOM 2152 N N . ILE A 1 262 ? -13.137 -9.352 -12.14 1 96.73 262 ILE A N 1
ATOM 2153 C CA . ILE A 1 262 ? -14.091 -9.201 -11.047 1 96.73 262 ILE A CA 1
ATOM 2154 C C . ILE A 1 262 ? -13.933 -7.821 -10.411 1 96.73 262 ILE A C 1
ATOM 2156 O O . ILE A 1 262 ? -14.918 -7.11 -10.204 1 96.73 262 ILE A O 1
ATOM 2160 N N . MET A 1 263 ? -12.74 -7.453 -10.141 1 96.92 263 MET A N 1
ATOM 2161 C CA . MET A 1 263 ? -12.436 -6.188 -9.477 1 96.92 263 MET A CA 1
ATOM 2162 C C . MET A 1 263 ? -12.884 -5.005 -10.329 1 96.92 263 MET A C 1
ATOM 2164 O O . MET A 1 263 ? -13.428 -4.03 -9.807 1 96.92 263 MET A O 1
ATOM 2168 N N . LYS A 1 264 ? -12.61 -5.069 -11.607 1 96.81 264 LYS A N 1
ATOM 2169 C CA . LYS A 1 264 ? -13.005 -3.981 -12.496 1 96.81 264 LYS A CA 1
ATOM 2170 C C . LYS A 1 264 ? -14.518 -3.777 -12.477 1 96.81 264 LYS A C 1
ATOM 2172 O O . LYS A 1 264 ? -14.995 -2.641 -12.423 1 96.81 264 LYS A O 1
ATOM 2177 N N . ARG A 1 265 ? -15.227 -4.831 -12.54 1 96.02 265 ARG A N 1
ATOM 2178 C CA . ARG A 1 265 ? -16.683 -4.748 -12.492 1 96.02 265 ARG A CA 1
ATOM 2179 C C . ARG A 1 265 ? -17.155 -4.164 -11.165 1 96.02 265 ARG A C 1
ATOM 2181 O O . ARG A 1 265 ? -18.052 -3.319 -11.137 1 96.02 265 ARG A O 1
ATOM 2188 N N . LEU A 1 266 ? -16.593 -4.646 -10.124 1 96.44 266 LEU A N 1
ATOM 2189 C CA . LEU A 1 266 ? -16.96 -4.172 -8.794 1 96.44 266 LEU A CA 1
ATOM 2190 C C . LEU A 1 266 ? -16.63 -2.691 -8.635 1 96.44 266 LEU A C 1
ATOM 2192 O O . LEU A 1 266 ? -17.45 -1.919 -8.133 1 96.44 266 LEU A O 1
ATOM 2196 N N . CYS A 1 267 ? -15.444 -2.305 -9.026 1 96.85 267 CYS A N 1
ATOM 2197 C CA . CYS A 1 267 ? -15.025 -0.914 -8.901 1 96.85 267 CYS A CA 1
ATOM 2198 C C . CYS A 1 267 ? -15.903 -0.002 -9.75 1 96.85 267 CYS A C 1
ATOM 2200 O O . CYS A 1 267 ? -16.255 1.1 -9.325 1 96.85 267 CYS A O 1
ATOM 2202 N N . ASP A 1 268 ? -16.232 -0.479 -10.924 1 96.34 268 ASP A N 1
ATOM 2203 C CA . ASP A 1 268 ? -17.144 0.293 -11.764 1 96.34 268 ASP A CA 1
ATOM 2204 C C . ASP A 1 268 ? -18.476 0.527 -11.056 1 96.34 268 ASP A C 1
ATOM 2206 O O . ASP A 1 268 ? -19.014 1.636 -11.087 1 96.34 268 ASP A O 1
ATOM 2210 N N . GLN A 1 269 ? -18.986 -0.469 -10.48 1 95.35 269 GLN A N 1
ATOM 2211 C CA . GLN A 1 269 ? -20.246 -0.359 -9.752 1 95.35 269 GLN A CA 1
ATOM 2212 C C . GLN A 1 269 ? -20.124 0.617 -8.585 1 95.35 269 GLN A C 1
ATOM 2214 O O . GLN A 1 269 ? -21.018 1.435 -8.357 1 95.35 269 GLN A O 1
ATOM 2219 N N . LEU A 1 270 ? -19.073 0.498 -7.852 1 94.97 270 LEU A N 1
ATOM 2220 C CA . LEU A 1 270 ? -18.862 1.349 -6.686 1 94.97 270 LEU A CA 1
ATOM 2221 C C . LEU A 1 270 ? -18.679 2.805 -7.101 1 94.97 270 LEU A C 1
ATOM 2223 O O . LEU A 1 270 ? -19.137 3.715 -6.407 1 94.97 270 LEU A O 1
ATOM 2227 N N . ILE A 1 271 ? -18.003 3.041 -8.217 1 95.93 271 ILE A N 1
ATOM 2228 C CA . ILE A 1 271 ? -17.819 4.389 -8.743 1 95.93 271 ILE A CA 1
ATOM 2229 C C . ILE A 1 271 ? -19.171 4.974 -9.148 1 95.93 271 ILE A C 1
ATOM 2231 O O . ILE A 1 271 ? -19.493 6.11 -8.795 1 95.93 271 ILE A O 1
ATOM 2235 N N . ARG A 1 272 ? -19.961 4.2 -9.809 1 94.79 272 ARG A N 1
ATOM 2236 C CA . ARG A 1 272 ? -21.289 4.649 -10.213 1 94.79 272 ARG A CA 1
ATOM 2237 C C . ARG A 1 272 ? -22.16 4.947 -8.997 1 94.79 272 ARG A C 1
ATOM 2239 O O . ARG A 1 272 ? -22.926 5.913 -8.998 1 94.79 272 ARG A O 1
ATOM 2246 N N . GLU A 1 273 ? -22.035 4.074 -8.086 1 92.48 273 GLU A N 1
ATOM 2247 C CA . GLU A 1 273 ? -22.776 4.295 -6.848 1 92.48 273 GLU A CA 1
ATOM 2248 C C . GLU A 1 273 ? -22.423 5.642 -6.225 1 92.48 273 GLU A C 1
ATOM 2250 O O . GLU A 1 273 ? -23.309 6.394 -5.815 1 92.48 273 GLU A O 1
ATOM 2255 N N . ARG A 1 274 ? -21.188 5.981 -6.17 1 90.85 274 ARG A N 1
ATOM 2256 C CA . ARG A 1 274 ? -20.737 7.245 -5.598 1 90.85 274 ARG A CA 1
ATOM 2257 C C . ARG A 1 274 ? -21.179 8.424 -6.458 1 90.85 274 ARG A C 1
ATOM 2259 O O . ARG A 1 274 ? -21.591 9.461 -5.934 1 90.85 274 ARG A O 1
ATOM 2266 N N . GLU A 1 275 ? -21.066 8.256 -7.712 1 91.98 275 GLU A N 1
ATOM 2267 C CA . GLU A 1 275 ? -21.515 9.306 -8.621 1 91.98 275 GLU A CA 1
ATOM 2268 C C . GLU A 1 275 ? -23.005 9.588 -8.444 1 91.98 275 GLU A C 1
ATOM 2270 O O . GLU A 1 275 ? -23.428 10.746 -8.455 1 91.98 275 GLU A O 1
ATOM 2275 N N . ARG A 1 276 ? -23.764 8.552 -8.265 1 89.94 276 ARG A N 1
ATOM 2276 C CA . ARG A 1 276 ? -25.195 8.712 -8.034 1 89.94 276 ARG A CA 1
ATOM 2277 C C . ARG A 1 276 ? -25.46 9.447 -6.724 1 89.94 276 ARG A C 1
ATOM 2279 O O . ARG A 1 276 ? -26.347 10.3 -6.653 1 89.94 276 ARG A O 1
ATOM 2286 N N . GLU A 1 277 ? -24.733 9.076 -5.758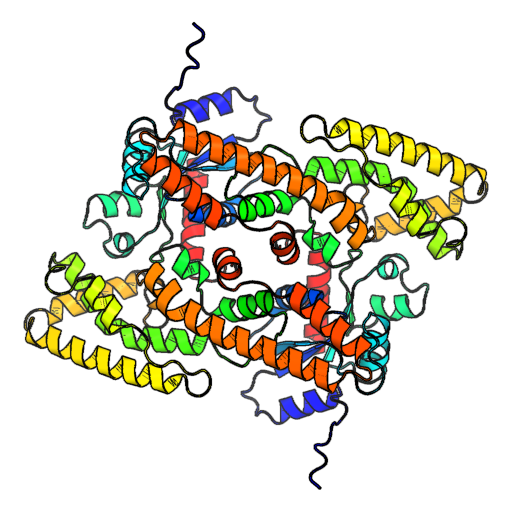 1 85.79 277 GLU A N 1
ATOM 2287 C CA . GLU A 1 277 ? -24.863 9.739 -4.464 1 85.79 277 GLU A CA 1
ATOM 2288 C C . GLU A 1 277 ? -24.561 11.23 -4.575 1 85.79 277 GLU A C 1
ATOM 2290 O O . GLU A 1 277 ? -25.265 12.057 -3.99 1 85.79 277 GLU A O 1
ATOM 2295 N N . ILE A 1 278 ? -23.498 11.536 -5.304 1 85.98 278 ILE A N 1
ATOM 2296 C CA . ILE A 1 278 ? -23.114 12.929 -5.503 1 85.98 278 ILE A CA 1
ATOM 2297 C C . ILE A 1 278 ? -24.22 13.666 -6.256 1 85.98 278 ILE A C 1
ATOM 2299 O O . ILE A 1 278 ? -24.564 14.8 -5.912 1 85.98 278 ILE A O 1
ATOM 2303 N N . ASN A 1 279 ? -24.787 13.022 -7.213 1 85.35 279 ASN A N 1
ATOM 2304 C CA . ASN A 1 279 ? -25.856 13.614 -8.01 1 85.35 279 ASN A CA 1
ATOM 2305 C C . ASN A 1 279 ? -27.112 13.851 -7.175 1 85.35 279 ASN A C 1
ATOM 2307 O O . ASN A 1 279 ? -27.81 14.848 -7.367 1 85.35 279 ASN A O 1
ATOM 2311 N N . GLN A 1 280 ? -27.369 12.984 -6.253 1 82.85 280 GLN A N 1
ATOM 2312 C CA . GLN A 1 280 ? -28.586 13.056 -5.45 1 82.85 280 GLN A CA 1
ATOM 2313 C C . GLN A 1 280 ? -28.449 14.089 -4.336 1 82.85 280 GLN A C 1
ATOM 2315 O O . GLN A 1 280 ? -29.44 14.692 -3.916 1 82.85 280 GLN A O 1
ATOM 2320 N N . THR A 1 281 ? -27.296 14.248 -3.888 1 76.92 281 THR A N 1
ATOM 2321 C CA . THR A 1 281 ? -27.1 15.097 -2.718 1 76.92 281 THR A CA 1
ATOM 2322 C C . THR A 1 281 ? -26.752 16.522 -3.136 1 76.92 281 THR A C 1
ATOM 2324 O O . THR A 1 281 ? -26.792 17.443 -2.317 1 76.92 281 THR A O 1
ATOM 2327 N N . ALA A 1 282 ? -26.411 16.724 -4.388 1 75.85 282 ALA A N 1
ATOM 2328 C CA . ALA A 1 282 ? -26.014 18.053 -4.847 1 75.85 282 ALA A CA 1
ATOM 2329 C C . ALA A 1 282 ? -27.219 18.985 -4.936 1 75.85 282 ALA A C 1
ATOM 2331 O O . ALA A 1 282 ? -28.285 18.588 -5.414 1 75.85 282 ALA A O 1
ATOM 2332 N N . ILE A 1 283 ? -27.072 20.092 -4.435 1 69.46 283 ILE A N 1
ATOM 2333 C CA . ILE A 1 283 ? -28.142 21.083 -4.405 1 69.46 283 ILE A CA 1
ATOM 2334 C C . ILE A 1 283 ? -28.161 21.861 -5.719 1 69.46 283 ILE A C 1
ATOM 2336 O O . ILE A 1 283 ? -29.231 22.157 -6.257 1 69.46 283 ILE A O 1
ATOM 2340 N N . HIS A 1 284 ? -26.897 22.15 -6.148 1 79.8 284 HIS A N 1
ATOM 2341 C CA . HIS A 1 284 ? -26.74 22.928 -7.372 1 79.8 284 HIS A CA 1
ATOM 2342 C C . HIS A 1 284 ? -25.859 22.198 -8.38 1 79.8 284 HIS A C 1
ATOM 2344 O O . HIS A 1 284 ? -25.026 21.372 -7.999 1 79.8 284 HIS A O 1
ATOM 2350 N N . ASP A 1 285 ? -26.076 22.612 -9.545 1 77.39 285 ASP A N 1
ATOM 2351 C CA . ASP A 1 285 ? -25.377 21.963 -10.649 1 77.39 285 ASP A CA 1
ATOM 2352 C C . ASP A 1 285 ? -23.871 22.205 -10.565 1 77.39 285 ASP A C 1
ATOM 2354 O O . ASP A 1 285 ? -23.076 21.31 -10.855 1 77.39 285 ASP A O 1
ATOM 2358 N N . THR A 1 286 ? -23.555 23.395 -10.196 1 78.44 286 THR A N 1
ATOM 2359 C CA . THR A 1 286 ? -22.136 23.718 -10.096 1 78.44 286 THR A CA 1
ATOM 2360 C C . THR A 1 286 ? -21.459 22.861 -9.03 1 78.44 286 THR A C 1
ATOM 2362 O O . THR A 1 286 ? -20.366 22.335 -9.251 1 78.44 286 THR A O 1
ATOM 2365 N N . GLN A 1 287 ? -22.095 22.783 -7.964 1 76.79 287 GLN A N 1
ATOM 2366 C CA . GLN A 1 287 ? -21.576 21.945 -6.887 1 76.79 287 GLN A CA 1
ATOM 2367 C C . GLN A 1 287 ? -21.473 20.487 -7.325 1 76.79 287 GLN A C 1
ATOM 2369 O O . GLN A 1 287 ? -20.487 19.811 -7.023 1 76.79 287 GLN A O 1
ATOM 2374 N N . ARG A 1 288 ? -22.483 20.111 -8.01 1 82.5 288 ARG A N 1
ATOM 2375 C CA . ARG A 1 288 ? -22.526 18.744 -8.519 1 82.5 288 ARG A CA 1
ATOM 2376 C C . ARG A 1 288 ? -21.347 18.468 -9.446 1 82.5 288 ARG A C 1
ATOM 2378 O O . ARG A 1 288 ? -20.62 17.489 -9.26 1 82.5 288 ARG A O 1
ATOM 2385 N N . ARG A 1 289 ? -21.182 19.349 -10.352 1 84.15 289 ARG A N 1
ATOM 2386 C CA . ARG A 1 289 ? -20.113 19.184 -11.332 1 84.15 289 ARG A CA 1
ATOM 2387 C C . ARG A 1 289 ? -18.744 19.219 -10.66 1 84.15 289 ARG A C 1
ATOM 2389 O O . ARG A 1 289 ? -17.858 18.434 -11.004 1 84.15 289 ARG A O 1
ATOM 2396 N N . ASN A 1 290 ? -18.598 20.057 -9.713 1 81.67 290 ASN A N 1
ATOM 2397 C CA . ASN A 1 290 ? -17.331 20.181 -9 1 81.67 290 ASN A CA 1
ATOM 2398 C C . ASN A 1 290 ? -17.025 18.931 -8.18 1 81.67 290 ASN A C 1
ATOM 2400 O O . ASN A 1 290 ? -15.89 18.449 -8.176 1 81.67 290 ASN A O 1
ATOM 2404 N N . GLU A 1 291 ? -17.997 18.472 -7.56 1 84.32 291 GLU A N 1
ATOM 2405 C CA . GLU A 1 291 ? -17.814 17.286 -6.73 1 84.32 291 GLU A CA 1
ATOM 2406 C C . GLU A 1 291 ? -17.518 16.056 -7.582 1 84.32 291 GLU A C 1
ATOM 2408 O O . GLU A 1 291 ? -16.674 15.232 -7.222 1 84.32 291 GLU A O 1
ATOM 2413 N N . LEU A 1 292 ? -18.231 15.983 -8.65 1 87.97 292 LEU A N 1
ATOM 2414 C CA . LEU A 1 292 ? -18.001 14.871 -9.566 1 87.97 292 LEU A CA 1
ATOM 2415 C C . LEU A 1 292 ? -16.587 14.919 -10.135 1 87.97 292 LEU A C 1
ATOM 2417 O O . LEU A 1 292 ? -15.921 13.887 -10.241 1 87.97 292 LEU A O 1
ATOM 2421 N N . SER A 1 293 ? -16.178 16.069 -10.471 1 86.67 293 SER A N 1
ATOM 2422 C CA . SER A 1 293 ? -14.825 16.253 -10.986 1 86.67 293 SER A CA 1
ATOM 2423 C C . SER A 1 293 ? -13.78 15.902 -9.933 1 86.67 293 SER A C 1
ATOM 2425 O O . SER A 1 293 ? -12.787 15.236 -10.234 1 86.67 293 SER A O 1
ATOM 2427 N N . SER A 1 294 ? -14.04 16.29 -8.758 1 85.77 294 SER A N 1
ATOM 2428 C CA . SER A 1 294 ? -13.125 16.004 -7.659 1 85.77 294 SER A CA 1
ATOM 2429 C C . SER A 1 294 ? -13.017 14.505 -7.405 1 85.77 294 SER A C 1
ATOM 2431 O O . SER A 1 294 ? -11.916 13.974 -7.244 1 85.77 294 SER A O 1
ATOM 2433 N N . TYR A 1 295 ? -14.133 13.908 -7.395 1 89.6 295 TYR A N 1
ATOM 2434 C CA . TYR A 1 295 ? -14.146 12.466 -7.176 1 89.6 295 TYR A CA 1
ATOM 2435 C C . TYR A 1 295 ? -13.445 11.735 -8.315 1 89.6 295 TYR A C 1
ATOM 2437 O O . TYR A 1 295 ? -12.625 10.845 -8.079 1 89.6 295 TYR A O 1
ATOM 2445 N N . SER A 1 296 ? -13.713 12.149 -9.488 1 90.18 296 SER A N 1
ATOM 2446 C CA . SER A 1 296 ? -13.133 11.507 -10.663 1 90.18 296 SER A CA 1
ATOM 2447 C C . SER A 1 296 ? -11.612 11.61 -10.655 1 90.18 296 SER A C 1
ATOM 2449 O O . SER A 1 296 ? -10.92 10.695 -11.107 1 90.18 296 SER A O 1
ATOM 2451 N N . HIS A 1 297 ? -11.132 12.624 -10.096 1 87.69 297 HIS A N 1
ATOM 2452 C CA . HIS A 1 297 ? -9.691 12.838 -10.038 1 87.69 297 HIS A CA 1
ATOM 2453 C C . HIS A 1 297 ? -9.056 12.016 -8.922 1 87.69 297 HIS A C 1
ATOM 2455 O O . HIS A 1 297 ? -7.837 11.836 -8.895 1 87.69 297 HIS A O 1
ATOM 2461 N N . SER A 1 298 ? -9.929 11.536 -8.093 1 89.07 298 SER A N 1
ATOM 2462 C CA . SER A 1 298 ? -9.404 10.825 -6.932 1 89.07 298 SER A CA 1
ATOM 2463 C C . SER A 1 298 ? -9.403 9.317 -7.16 1 89.07 298 SER A C 1
ATOM 2465 O O . SER A 1 298 ? -8.752 8.573 -6.424 1 89.07 298 SER A O 1
ATOM 2467 N N . VAL A 1 299 ? -10.131 8.905 -8.106 1 92.95 299 VAL A N 1
ATOM 2468 C CA . VAL A 1 299 ? -10.233 7.478 -8.395 1 92.95 299 VAL A CA 1
ATOM 2469 C C . VAL A 1 299 ? -8.961 6.998 -9.09 1 92.95 299 VAL A C 1
ATOM 2471 O O . VAL A 1 299 ? -8.289 7.775 -9.773 1 92.95 299 VAL A O 1
ATOM 2474 N N . GLU A 1 300 ? -8.609 5.739 -8.926 1 94.57 300 GLU A N 1
ATOM 2475 C CA . GLU A 1 300 ? -7.4 5.153 -9.498 1 94.57 300 GLU A CA 1
ATOM 2476 C C . GLU A 1 300 ? -7.726 3.915 -10.328 1 94.57 300 GLU A C 1
ATOM 2478 O O . GLU A 1 300 ? -8.884 3.497 -10.401 1 94.57 300 GLU A O 1
ATOM 2483 N N . ASP A 1 301 ? -6.679 3.404 -10.979 1 94.86 301 ASP A N 1
ATOM 2484 C CA . ASP A 1 301 ? -6.838 2.205 -11.796 1 94.86 301 ASP A CA 1
ATOM 2485 C C . ASP A 1 301 ? -6.632 0.942 -10.962 1 94.86 301 ASP A C 1
ATOM 2487 O O . ASP A 1 301 ? -5.79 0.916 -10.062 1 94.86 301 ASP A O 1
ATOM 2491 N N . VAL A 1 302 ? -7.286 -0.042 -11.33 1 96.67 302 VAL A N 1
ATOM 2492 C CA . VAL A 1 302 ? -7.324 -1.292 -10.579 1 96.67 302 VAL A CA 1
ATOM 2493 C C . VAL A 1 302 ? -5.959 -1.974 -10.642 1 96.67 302 VAL A C 1
ATOM 2495 O O . VAL A 1 302 ? -5.409 -2.373 -9.612 1 96.67 302 VAL A O 1
ATOM 2498 N N . ILE A 1 303 ? -5.373 -2.07 -11.818 1 96.21 303 ILE A N 1
ATOM 2499 C CA . ILE A 1 303 ? -4.197 -2.901 -12.049 1 96.21 303 ILE A CA 1
ATOM 2500 C C . ILE A 1 303 ? -3.012 -2.352 -11.257 1 96.21 303 ILE A C 1
ATOM 2502 O O . ILE A 1 303 ? -2.383 -3.08 -10.486 1 96.21 303 ILE A O 1
ATOM 2506 N N . PRO A 1 304 ? -2.707 -1.075 -11.318 1 94.92 304 PRO A N 1
ATOM 2507 C CA . PRO A 1 304 ? -1.593 -0.564 -10.517 1 94.92 304 PRO A CA 1
ATOM 2508 C C . PRO A 1 304 ? -1.814 -0.742 -9.017 1 94.92 304 PRO A C 1
ATOM 2510 O O . PRO A 1 304 ? -0.867 -1.025 -8.279 1 94.92 304 PRO A O 1
ATOM 2513 N N . MET A 1 305 ? -3.022 -0.588 -8.561 1 96.25 305 MET A N 1
ATOM 2514 C CA . MET A 1 305 ? -3.314 -0.722 -7.137 1 96.25 305 MET A CA 1
ATOM 2515 C C . MET A 1 305 ? -3.159 -2.17 -6.683 1 96.25 305 MET A C 1
ATOM 2517 O O . MET A 1 305 ? -2.701 -2.43 -5.569 1 96.25 305 MET A O 1
ATOM 2521 N N . LEU A 1 306 ? -3.534 -3.014 -7.555 1 96.77 306 LEU A N 1
ATOM 2522 C CA . LEU A 1 306 ? -3.389 -4.431 -7.241 1 96.77 306 LEU A CA 1
ATOM 2523 C C . LEU A 1 306 ? -1.918 -4.835 -7.217 1 96.77 306 LEU A C 1
ATOM 2525 O O . LEU A 1 306 ? -1.488 -5.572 -6.327 1 96.77 306 LEU A O 1
ATOM 2529 N N . ARG A 1 307 ? -1.152 -4.374 -8.149 1 95.76 307 ARG A N 1
ATOM 2530 C CA . ARG A 1 307 ? 0.265 -4.705 -8.254 1 95.76 307 ARG A CA 1
ATOM 2531 C C . ARG A 1 307 ? 1.044 -4.162 -7.06 1 95.76 307 ARG A C 1
ATOM 2533 O O . ARG A 1 307 ? 2.11 -4.679 -6.721 1 95.76 307 ARG A O 1
ATOM 2540 N N . ARG A 1 308 ? 0.519 -3.15 -6.409 1 95.49 308 ARG A N 1
ATOM 2541 C CA . ARG A 1 308 ? 1.204 -2.535 -5.276 1 95.49 308 ARG A CA 1
ATOM 2542 C C . ARG A 1 308 ? 0.521 -2.899 -3.961 1 95.49 308 ARG A C 1
ATOM 2544 O O . ARG A 1 308 ? 0.799 -2.294 -2.924 1 95.49 308 ARG A O 1
ATOM 2551 N N . ASN A 1 309 ? -0.397 -3.843 -4.047 1 95.04 309 ASN A N 1
ATOM 2552 C CA . ASN A 1 309 ? -1.097 -4.314 -2.856 1 95.04 309 ASN A CA 1
ATOM 2553 C C . ASN A 1 309 ? -0.151 -5.026 -1.894 1 95.04 309 ASN A C 1
ATOM 2555 O O . ASN A 1 309 ? 0.61 -5.904 -2.301 1 95.04 309 ASN A O 1
ATOM 2559 N N . VAL A 1 310 ? -0.195 -4.651 -0.625 1 92.53 310 VAL A N 1
ATOM 2560 C CA . VAL A 1 310 ? 0.687 -5.25 0.372 1 92.53 310 VAL A CA 1
ATOM 2561 C C . VAL A 1 310 ? -0.147 -5.907 1.47 1 92.53 310 VAL A C 1
ATOM 2563 O O . VAL A 1 310 ? 0.335 -6.108 2.588 1 92.53 310 VAL A O 1
ATOM 2566 N N . GLY A 1 311 ? -1.405 -6.229 1.186 1 92.69 311 GLY A N 1
ATOM 2567 C CA . GLY A 1 311 ? -2.309 -6.767 2.19 1 92.69 311 GLY A CA 1
ATOM 2568 C C . GLY A 1 311 ? -2.115 -8.251 2.435 1 92.69 311 GLY A C 1
ATOM 2569 O O . GLY A 1 311 ? -2.92 -8.883 3.123 1 92.69 311 GLY A O 1
ATOM 2570 N N . TYR A 1 312 ? -1.01 -8.822 1.946 1 94.52 312 TYR A N 1
ATOM 2571 C CA . TYR A 1 312 ? -0.795 -10.26 2.059 1 94.52 312 TYR A CA 1
ATOM 2572 C C . TYR A 1 312 ? 0.031 -10.592 3.296 1 94.52 312 TYR A C 1
ATOM 2574 O O . TYR A 1 312 ? 0.609 -11.677 3.392 1 94.52 312 TYR A O 1
ATOM 2582 N N . LEU A 1 313 ? 0.002 -9.8 4.309 1 88.68 313 LEU A N 1
ATOM 2583 C CA . LEU A 1 313 ? 0.884 -9.923 5.465 1 88.68 313 LEU A CA 1
ATOM 2584 C C . LEU A 1 313 ? 0.479 -11.109 6.334 1 88.68 313 LEU A C 1
ATOM 2586 O O . LEU A 1 313 ? 1.296 -11.637 7.091 1 88.68 313 LEU A O 1
ATOM 2590 N N . LEU A 1 314 ? -0.747 -11.513 6.202 1 89.57 314 LEU A N 1
ATOM 2591 C CA . LEU A 1 314 ? -1.21 -12.61 7.045 1 89.57 314 LEU A CA 1
ATOM 2592 C C . LEU A 1 314 ? -1.316 -13.903 6.245 1 89.57 314 LEU A C 1
ATOM 2594 O O . LEU A 1 314 ? -1.672 -14.95 6.792 1 89.57 314 LEU A O 1
ATOM 2598 N N . ALA A 1 315 ? -0.971 -13.835 4.995 1 95.05 315 ALA A N 1
ATOM 2599 C CA . ALA A 1 315 ? -1.038 -15.029 4.156 1 95.05 315 ALA A CA 1
ATOM 2600 C C . ALA A 1 315 ? 0.003 -16.06 4.583 1 95.05 315 ALA A C 1
ATOM 2602 O O . ALA A 1 315 ? 1.145 -15.708 4.887 1 95.05 315 ALA A O 1
ATOM 2603 N N . LYS A 1 316 ? -0.327 -17.262 4.576 1 96.2 316 LYS A N 1
ATOM 2604 C CA . LYS A 1 316 ? 0.537 -18.348 5.03 1 96.2 316 LYS A CA 1
ATOM 2605 C C . LYS A 1 316 ? 1.841 -18.382 4.237 1 96.2 316 LYS A C 1
ATOM 2607 O O . LYS A 1 316 ? 2.925 -18.456 4.819 1 96.2 316 LYS A O 1
ATOM 2612 N N . PRO A 1 317 ? 1.745 -18.33 2.897 1 97.44 317 PRO A N 1
ATOM 2613 C CA . PRO A 1 317 ? 3.003 -18.344 2.146 1 97.44 317 PRO A CA 1
ATOM 2614 C C . PRO A 1 317 ? 3.926 -17.186 2.519 1 97.44 317 PRO A C 1
ATOM 2616 O O . PRO A 1 317 ? 5.148 -17.351 2.55 1 97.44 317 PRO A O 1
ATOM 2619 N N . TYR A 1 318 ? 3.388 -16.07 2.796 1 97.19 318 TYR A N 1
ATOM 2620 C CA . TYR A 1 318 ? 4.193 -14.914 3.173 1 97.19 318 TYR A CA 1
ATOM 2621 C C . TYR A 1 318 ? 4.865 -15.133 4.523 1 97.19 318 TYR A C 1
ATOM 2623 O O . TYR A 1 318 ? 6.027 -14.766 4.712 1 97.19 318 TYR A O 1
ATOM 2631 N N . LEU A 1 319 ? 4.152 -15.65 5.444 1 96.72 319 LEU A N 1
ATOM 2632 C CA . LEU A 1 319 ? 4.713 -15.933 6.761 1 96.72 319 LEU A CA 1
ATOM 2633 C C . LEU A 1 319 ? 5.88 -16.909 6.658 1 96.72 319 LEU A C 1
ATOM 2635 O O . LEU A 1 319 ? 6.886 -16.756 7.354 1 96.72 319 LEU A O 1
ATOM 2639 N N . ARG A 1 320 ? 5.734 -17.86 5.778 1 96.33 320 ARG A N 1
ATOM 2640 C CA . ARG A 1 320 ? 6.825 -18.801 5.544 1 96.33 320 ARG A CA 1
ATOM 2641 C C . ARG A 1 320 ? 8.028 -18.101 4.921 1 96.33 320 ARG A C 1
ATOM 2643 O O . ARG A 1 320 ? 9.172 -18.375 5.29 1 96.33 320 ARG A O 1
ATOM 2650 N N . LEU A 1 321 ? 7.736 -17.286 4.001 1 97.01 321 LEU A N 1
ATOM 2651 C CA . LEU A 1 321 ? 8.791 -16.506 3.363 1 97.01 321 LEU A CA 1
ATOM 2652 C C . LEU A 1 321 ? 9.544 -15.668 4.391 1 97.01 321 LEU A C 1
ATOM 2654 O O . LEU A 1 321 ? 10.776 -15.617 4.374 1 97.01 321 LEU A O 1
ATOM 2658 N N . ASN A 1 322 ? 8.86 -15.052 5.274 1 96.04 322 ASN A N 1
ATOM 2659 C CA . ASN A 1 322 ? 9.474 -14.246 6.324 1 96.04 322 ASN A CA 1
ATOM 2660 C C . ASN A 1 322 ? 10.398 -15.083 7.204 1 96.04 322 ASN A C 1
ATOM 2662 O O . ASN A 1 322 ? 11.473 -14.625 7.594 1 96.04 322 ASN A O 1
ATOM 2666 N N . SER A 1 323 ? 9.922 -16.213 7.508 1 95.88 323 SER A N 1
ATOM 2667 C CA . SER A 1 323 ? 10.741 -17.119 8.307 1 95.88 323 SER A CA 1
ATOM 2668 C C . SER A 1 323 ? 12.046 -17.457 7.595 1 95.88 323 SER A C 1
ATOM 2670 O O . SER A 1 323 ? 13.099 -17.55 8.229 1 95.88 323 SER A O 1
ATOM 2672 N N . ASP A 1 324 ? 11.992 -17.67 6.351 1 95.44 324 ASP A N 1
ATOM 2673 C CA . ASP A 1 324 ? 13.188 -17.986 5.575 1 95.44 324 ASP A CA 1
ATOM 2674 C C . ASP A 1 324 ? 14.133 -16.788 5.511 1 95.44 324 ASP A C 1
ATOM 2676 O O . ASP A 1 324 ? 15.355 -16.956 5.486 1 95.44 324 ASP A O 1
ATOM 2680 N N . VAL A 1 325 ? 13.552 -15.624 5.406 1 95.05 325 VAL A N 1
ATOM 2681 C CA . VAL A 1 325 ? 14.383 -14.425 5.418 1 95.05 325 VAL A CA 1
ATOM 2682 C C . VAL A 1 325 ? 15.151 -14.342 6.735 1 95.05 325 VAL A C 1
ATOM 2684 O O . VAL A 1 325 ? 16.35 -14.051 6.745 1 95.05 325 VAL A O 1
ATOM 2687 N N . GLU A 1 326 ? 14.491 -14.591 7.782 1 94.74 326 GLU A N 1
ATOM 2688 C CA . GLU A 1 326 ? 15.126 -14.548 9.096 1 94.74 326 GLU A CA 1
ATOM 2689 C C . GLU A 1 326 ? 16.256 -15.568 9.197 1 94.74 326 GLU A C 1
ATOM 2691 O O . GLU A 1 326 ? 17.325 -15.268 9.731 1 94.74 326 GLU A O 1
ATOM 2696 N N . LYS A 1 327 ? 16.002 -16.718 8.669 1 93.47 327 LYS A N 1
ATOM 2697 C CA . LYS A 1 327 ? 17.033 -17.752 8.665 1 93.47 327 LYS A CA 1
ATOM 2698 C C . LYS A 1 327 ? 18.231 -17.33 7.818 1 93.47 327 LYS A C 1
ATOM 2700 O O . LYS A 1 327 ? 19.379 -17.574 8.194 1 93.47 327 LYS A O 1
ATOM 2705 N N . LEU A 1 328 ? 17.913 -16.775 6.71 1 91.12 328 LEU A N 1
ATOM 2706 C CA . LEU A 1 328 ? 18.963 -16.306 5.812 1 91.12 328 LEU A CA 1
ATOM 2707 C C . LEU A 1 328 ? 19.838 -15.262 6.498 1 91.12 328 LEU A C 1
ATOM 2709 O O . LEU A 1 328 ? 21.062 -15.28 6.353 1 91.12 328 LEU A O 1
ATOM 2713 N N . LEU A 1 329 ? 19.237 -14.38 7.23 1 89.73 329 LEU A N 1
ATOM 2714 C CA . LEU A 1 329 ? 19.95 -13.281 7.872 1 89.73 329 LEU A CA 1
ATOM 2715 C C . LEU A 1 329 ? 20.82 -13.791 9.016 1 89.73 329 LEU A C 1
ATOM 2717 O O . LEU A 1 329 ? 21.853 -13.195 9.33 1 89.73 329 LEU A O 1
ATOM 2721 N N . LEU A 1 330 ? 20.38 -14.85 9.585 1 86.61 330 LEU A N 1
ATOM 2722 C CA . LEU A 1 330 ? 21.2 -15.479 10.615 1 86.61 330 LEU A CA 1
ATOM 2723 C C . LEU A 1 330 ? 22.475 -16.061 10.015 1 86.61 330 LEU A C 1
ATOM 2725 O O . LEU A 1 330 ? 23.501 -16.149 10.692 1 86.61 330 LEU A O 1
ATOM 2729 N N . ARG A 1 331 ? 22.433 -16.375 8.779 1 80.07 331 ARG A N 1
ATOM 2730 C CA . ARG A 1 331 ? 23.585 -16.948 8.09 1 80.07 331 ARG A CA 1
ATOM 2731 C C . ARG A 1 331 ? 24.538 -15.856 7.615 1 80.07 331 ARG A C 1
ATOM 2733 O O . ARG A 1 331 ? 25.747 -16.078 7.521 1 80.07 331 ARG A O 1
ATOM 2740 N N . VAL A 1 332 ? 24.008 -14.731 7.29 1 73.71 332 VAL A N 1
ATOM 2741 C CA . VAL A 1 332 ? 24.792 -13.637 6.726 1 73.71 332 VAL A CA 1
ATOM 2742 C C . VAL A 1 332 ? 25.445 -12.837 7.85 1 73.71 332 VAL A C 1
ATOM 2744 O O . VAL A 1 332 ? 26.51 -12.244 7.661 1 73.71 332 VAL A O 1
ATOM 2747 N N . ASP A 1 333 ? 24.78 -12.637 9.018 1 66.66 333 ASP A N 1
ATOM 2748 C CA . ASP A 1 333 ? 25.371 -11.944 10.159 1 66.66 333 ASP A CA 1
ATOM 2749 C C . ASP A 1 333 ? 26.491 -12.772 10.785 1 66.66 333 ASP A C 1
ATOM 2751 O O . ASP A 1 333 ? 27.494 -12.223 11.245 1 66.66 333 ASP A O 1
ATOM 2755 N N . MET B 1 1 ? -46.17 6.794 -2.543 1 18.97 1 MET B N 1
ATOM 2756 C CA . MET B 1 1 ? -46.317 7.162 -1.138 1 18.97 1 MET B CA 1
ATOM 2757 C C . MET B 1 1 ? -45.147 6.639 -0.312 1 18.97 1 MET B C 1
ATOM 2759 O O . MET B 1 1 ? -45.058 6.907 0.887 1 18.97 1 MET B O 1
ATOM 2763 N N . GLY B 1 2 ? -44.51 5.499 -0.707 1 23.16 2 GLY B N 1
ATOM 2764 C CA . GLY B 1 2 ? -43.566 4.985 0.272 1 23.16 2 GLY B CA 1
ATOM 2765 C C . GLY B 1 2 ? -42.366 5.89 0.477 1 23.16 2 GLY B C 1
ATOM 2766 O O . GLY B 1 2 ? -41.541 6.05 -0.425 1 23.16 2 GLY B O 1
ATOM 2767 N N . LYS B 1 3 ? -42.45 7.077 1.213 1 23.91 3 LYS B N 1
ATOM 2768 C CA . LYS B 1 3 ? -41.422 7.96 1.756 1 23.91 3 LYS B CA 1
ATOM 2769 C C . LYS B 1 3 ? -40.292 7.159 2.396 1 23.91 3 LYS B C 1
ATOM 2771 O O . LYS B 1 3 ? -40.491 6.504 3.421 1 23.91 3 LYS B O 1
ATOM 2776 N N . ARG B 1 4 ? -39.552 6.497 1.664 1 29.31 4 ARG B N 1
ATOM 2777 C CA . ARG B 1 4 ? -38.354 5.842 2.18 1 29.31 4 ARG B CA 1
ATOM 2778 C C . ARG B 1 4 ? -37.717 6.665 3.295 1 29.31 4 ARG B C 1
ATOM 2780 O O . ARG B 1 4 ? -37.38 7.834 3.095 1 29.31 4 ARG B O 1
ATOM 2787 N N . LEU B 1 5 ? -38.097 6.435 4.56 1 26.48 5 LEU B N 1
ATOM 2788 C CA . LEU B 1 5 ? -37.615 7.043 5.796 1 26.48 5 LEU B CA 1
ATOM 2789 C C . LEU B 1 5 ? -36.12 7.332 5.713 1 26.48 5 LEU B C 1
ATOM 2791 O O . LEU B 1 5 ? -35.31 6.409 5.612 1 26.48 5 LEU B O 1
ATOM 2795 N N . ASN B 1 6 ? -35.62 8.23 4.941 1 32.28 6 ASN B N 1
ATOM 2796 C CA . ASN B 1 6 ? -34.373 8.984 5.011 1 32.28 6 ASN B CA 1
ATOM 2797 C C . ASN B 1 6 ? -33.891 9.138 6.45 1 32.28 6 ASN B C 1
ATOM 2799 O O . ASN B 1 6 ? -34.076 10.191 7.062 1 32.28 6 ASN B O 1
ATOM 2803 N N . GLU B 1 7 ? -34.416 8.331 7.407 1 34.56 7 GLU B N 1
ATOM 2804 C CA . GLU B 1 7 ? -34.18 8.354 8.848 1 34.56 7 GLU B CA 1
ATOM 2805 C C . GLU B 1 7 ? -32.693 8.491 9.161 1 34.56 7 GLU B C 1
ATOM 2807 O O . GLU B 1 7 ? -31.849 7.959 8.436 1 34.56 7 GLU B O 1
ATOM 2812 N N . GLN B 1 8 ? -32.289 9.56 9.866 1 40.83 8 GLN B N 1
ATOM 2813 C CA . GLN B 1 8 ? -31.083 9.961 10.583 1 40.83 8 GLN B CA 1
ATOM 2814 C C . GLN B 1 8 ? -30.314 8.743 11.088 1 40.83 8 GLN B C 1
ATOM 2816 O O . GLN B 1 8 ? -30.82 7.982 11.915 1 40.83 8 GLN B O 1
ATOM 2821 N N . ILE B 1 9 ? -29.715 8.148 10.26 1 48.55 9 ILE B N 1
ATOM 2822 C CA . ILE B 1 9 ? -28.926 6.992 10.671 1 48.55 9 ILE B CA 1
ATOM 2823 C C . ILE B 1 9 ? -28.106 7.342 11.911 1 48.55 9 ILE B C 1
ATOM 2825 O O . ILE B 1 9 ? -27.205 8.182 11.85 1 48.55 9 ILE B O 1
ATOM 2829 N N . SER B 1 10 ? -28.738 7.529 13.044 1 51.75 10 SER B N 1
ATOM 2830 C CA . SER B 1 10 ? -28.091 7.714 14.338 1 51.75 10 SER B CA 1
ATOM 2831 C C . SER B 1 10 ? -27.354 6.452 14.774 1 51.75 10 SER B C 1
ATOM 2833 O O . SER B 1 10 ? -27.554 5.38 14.199 1 51.75 10 SER B O 1
ATOM 2835 N N . SER B 1 11 ? -26.336 6.634 15.517 1 54.19 11 SER B N 1
ATOM 2836 C CA . SER B 1 11 ? -25.668 5.494 16.136 1 54.19 11 SER B CA 1
ATOM 2837 C C . SER B 1 11 ? -26.678 4.484 16.671 1 54.19 11 SER B C 1
ATOM 2839 O O . SER B 1 11 ? -26.476 3.274 16.552 1 54.19 11 SER B O 1
ATOM 2841 N N . ALA B 1 12 ? -27.707 5.078 17.099 1 46.96 12 ALA B N 1
ATOM 2842 C CA . ALA B 1 12 ? -28.761 4.24 17.664 1 46.96 12 ALA B CA 1
ATOM 2843 C C . ALA B 1 12 ? -29.419 3.384 16.586 1 46.96 12 ALA B C 1
ATOM 2845 O O . ALA B 1 12 ? -29.745 2.219 16.823 1 46.96 12 ALA B O 1
ATOM 2846 N N . TYR B 1 13 ? -29.649 4 15.449 1 48.53 13 TYR B N 1
ATOM 2847 C CA . TYR B 1 13 ? -30.255 3.26 14.348 1 48.53 13 TYR B CA 1
ATOM 2848 C C . TYR B 1 13 ? -29.346 2.126 13.888 1 48.53 13 TYR B C 1
ATOM 2850 O O . TYR B 1 13 ? -29.801 0.994 13.702 1 48.53 13 TYR B O 1
ATOM 2858 N N . ILE B 1 14 ? -28.136 2.453 13.789 1 58.37 14 ILE B N 1
ATOM 2859 C CA . ILE B 1 14 ? -27.19 1.429 13.36 1 58.37 14 ILE B CA 1
ATOM 2860 C C . ILE B 1 14 ? -27.081 0.346 14.431 1 58.37 14 ILE B C 1
ATOM 2862 O O . ILE B 1 14 ? -27.023 -0.845 14.115 1 58.37 14 ILE B O 1
ATOM 2866 N N . HIS B 1 15 ? -27.133 0.765 15.606 1 53.5 15 HIS B N 1
ATOM 2867 C CA . HIS B 1 15 ? -27.103 -0.171 16.724 1 53.5 15 HIS B CA 1
ATOM 2868 C C . HIS B 1 15 ? -28.309 -1.104 16.694 1 53.5 15 HIS B C 1
ATOM 2870 O O . HIS B 1 15 ? -28.172 -2.309 16.913 1 53.5 15 HIS B O 1
ATOM 2876 N N . ALA B 1 16 ? -29.347 -0.498 16.407 1 50.06 16 ALA B N 1
ATOM 2877 C CA . ALA B 1 16 ? -30.579 -1.281 16.341 1 50.06 16 ALA B CA 1
ATOM 2878 C C . ALA B 1 16 ? -30.541 -2.267 15.177 1 50.06 16 ALA B C 1
ATOM 2880 O O . ALA B 1 16 ? -30.977 -3.412 15.311 1 50.06 16 ALA B O 1
ATOM 2881 N N . ALA B 1 17 ? -30.078 -1.714 14.097 1 55.85 17 ALA B N 1
ATOM 2882 C CA . ALA B 1 17 ? -29.962 -2.586 12.931 1 55.85 17 ALA B CA 1
ATOM 2883 C C . ALA B 1 17 ? -29.019 -3.753 13.21 1 55.85 17 ALA B C 1
ATOM 2885 O O . ALA B 1 17 ? -29.275 -4.882 12.787 1 55.85 17 ALA B O 1
ATOM 2886 N N . ASN B 1 18 ? -28.009 -3.527 13.938 1 62.95 18 ASN B N 1
ATOM 2887 C CA . ASN B 1 18 ? -27.073 -4.572 14.338 1 62.95 18 ASN B CA 1
ATOM 2888 C C . ASN B 1 18 ? -27.743 -5.616 15.227 1 62.95 18 ASN B C 1
ATOM 2890 O O . ASN B 1 18 ? -27.45 -6.808 15.121 1 62.95 18 ASN B O 1
ATOM 2894 N N . LYS B 1 19 ? -28.513 -5.132 16.081 1 53.53 19 LYS B N 1
ATOM 2895 C CA . LYS B 1 19 ? -29.221 -6.013 17.005 1 53.53 19 LYS B CA 1
ATOM 2896 C C . LYS B 1 19 ? -30.214 -6.904 16.264 1 53.53 19 LYS B C 1
ATOM 2898 O O . LYS B 1 19 ? -30.458 -8.042 16.671 1 53.53 19 LYS B O 1
ATOM 2903 N N . LEU B 1 20 ? -30.716 -6.307 15.189 1 55 20 LEU B N 1
ATOM 2904 C CA . LEU B 1 20 ? -31.696 -7.064 14.418 1 55 20 LEU B CA 1
ATOM 2905 C C . LEU B 1 20 ? -31.013 -8.13 13.568 1 55 20 LEU B C 1
ATOM 2907 O O . LEU B 1 20 ? -31.615 -9.159 13.252 1 55 20 LEU B O 1
ATOM 2911 N N . ASN B 1 21 ? -29.88 -7.694 13.137 1 59.53 21 ASN B N 1
ATOM 2912 C CA . ASN B 1 21 ? -29.145 -8.632 12.295 1 59.53 21 ASN B CA 1
ATOM 2913 C C . ASN B 1 21 ? -28.674 -9.848 13.088 1 59.53 21 ASN B C 1
ATOM 2915 O O . ASN B 1 21 ? -28.052 -9.704 14.141 1 59.53 21 ASN B O 1
ATOM 2919 N N . GLY B 1 22 ? -29.481 -10.6 13.831 1 53.19 22 GLY B N 1
ATOM 2920 C CA . GLY B 1 22 ? -29.227 -11.803 14.607 1 53.19 22 GLY B CA 1
ATOM 2921 C C . GLY B 1 22 ? -27.839 -11.837 15.218 1 53.19 22 GLY B C 1
ATOM 2922 O O . GLY B 1 22 ? -26.952 -11.091 14.8 1 53.19 22 GLY B O 1
ATOM 2923 N N . GLN B 1 23 ? -27.61 -12.503 16.465 1 51.26 23 GLN B N 1
ATOM 2924 C CA . GLN B 1 23 ? -26.415 -12.7 17.279 1 51.26 23 GLN B CA 1
ATOM 2925 C C . GLN B 1 23 ? -25.234 -13.147 16.423 1 51.26 23 GLN B C 1
ATOM 2927 O O . GLN B 1 23 ? -24.078 -12.908 16.778 1 51.26 23 GLN B O 1
ATOM 2932 N N . LYS B 1 24 ? -25.489 -13.692 15.205 1 59.36 24 LYS B N 1
ATOM 2933 C CA . LYS B 1 24 ? -24.417 -14.315 14.434 1 59.36 24 LYS B CA 1
ATOM 2934 C C . LYS B 1 24 ? -23.819 -13.333 13.43 1 59.36 24 LYS B C 1
ATOM 2936 O O . LYS B 1 24 ? -22.801 -13.625 12.798 1 59.36 24 LYS B O 1
ATOM 2941 N N . CYS B 1 25 ? -24.444 -12.066 13.433 1 68.37 25 CYS B N 1
ATOM 2942 C CA . CYS B 1 25 ? -23.98 -11.168 12.382 1 68.37 25 CYS B CA 1
ATOM 2943 C C . CYS B 1 25 ? -22.945 -10.187 12.92 1 68.37 25 CYS B C 1
ATOM 2945 O O . CYS B 1 25 ? -23.01 -9.785 14.083 1 68.37 25 CYS B O 1
ATOM 2947 N N . ARG B 1 26 ? -21.974 -9.881 12.209 1 79.27 26 ARG B N 1
ATOM 2948 C CA . ARG B 1 26 ? -20.929 -8.919 12.545 1 79.27 26 ARG B CA 1
ATOM 2949 C C . ARG B 1 26 ? -21.518 -7.533 12.786 1 79.27 26 ARG B C 1
ATOM 2951 O O . ARG B 1 26 ? -22.423 -7.104 12.067 1 79.27 26 ARG B O 1
ATOM 2958 N N . LYS B 1 27 ? -21.197 -6.955 13.93 1 83.11 27 LYS B N 1
ATOM 2959 C CA . LYS B 1 27 ? -21.581 -5.583 14.245 1 83.11 27 LYS B CA 1
ATOM 2960 C C . LYS B 1 27 ? -20.959 -4.597 13.26 1 83.11 27 LYS B C 1
ATOM 2962 O O . LYS B 1 27 ? -19.749 -4.625 13.027 1 83.11 27 LYS B O 1
ATOM 2967 N N . ARG B 1 28 ? -21.809 -3.774 12.756 1 85.5 28 ARG B N 1
ATOM 2968 C CA . ARG B 1 28 ? -21.372 -2.741 11.821 1 85.5 28 ARG B CA 1
ATOM 2969 C C . ARG B 1 28 ? -21.12 -1.421 12.543 1 85.5 28 ARG B C 1
ATOM 2971 O O . ARG B 1 28 ? -21.997 -0.915 13.246 1 85.5 28 ARG B O 1
ATOM 2978 N N . ILE B 1 29 ? -19.994 -0.875 12.418 1 87.25 29 ILE B N 1
ATOM 2979 C CA . ILE B 1 29 ? -19.659 0.438 12.96 1 87.25 29 ILE B CA 1
ATOM 2980 C C . ILE B 1 29 ? -19.439 1.427 11.817 1 87.25 29 ILE B C 1
ATOM 2982 O O . ILE B 1 29 ? -18.572 1.218 10.965 1 87.25 29 ILE B O 1
ATOM 2986 N N . VAL B 1 30 ? -20.151 2.494 11.8 1 87.87 30 VAL B N 1
ATOM 2987 C CA . VAL B 1 30 ? -20.059 3.496 10.743 1 87.87 30 VAL B CA 1
ATOM 2988 C C . VAL B 1 30 ? -19.023 4.552 11.121 1 87.87 30 VAL B C 1
ATOM 2990 O O . VAL B 1 30 ? -19.05 5.087 12.232 1 87.87 30 VAL B O 1
ATOM 2993 N N . VAL B 1 31 ? -18.168 4.786 10.205 1 91.5 31 VAL B N 1
ATOM 2994 C CA . VAL B 1 31 ? -17.084 5.738 10.423 1 91.5 31 VAL B CA 1
ATOM 2995 C C . VAL B 1 31 ? -17.232 6.917 9.464 1 91.5 31 VAL B C 1
ATOM 2997 O O . VAL B 1 31 ? -17.124 6.752 8.246 1 91.5 31 VAL B O 1
ATOM 3000 N N . TYR B 1 32 ? -17.376 8.069 9.966 1 89.7 32 TYR B N 1
ATOM 3001 C CA . TYR B 1 32 ? -17.498 9.258 9.13 1 89.7 32 TYR B CA 1
ATOM 3002 C C . TYR B 1 32 ? -16.16 9.977 9.006 1 89.7 32 TYR B C 1
ATOM 3004 O O . TYR B 1 32 ? -15.451 10.157 9.999 1 89.7 32 TYR B O 1
ATOM 3012 N N . VAL B 1 33 ? -15.902 10.341 7.801 1 92.42 33 VAL B N 1
ATOM 3013 C CA . VAL B 1 33 ? -14.651 11.038 7.522 1 92.42 33 VAL B CA 1
ATOM 3014 C C . VAL B 1 33 ? -14.94 12.346 6.789 1 92.42 33 VAL B C 1
ATOM 3016 O O . VAL B 1 33 ? -16.074 12.594 6.371 1 92.42 33 VAL B O 1
ATOM 3019 N N . GLU B 1 34 ? -13.924 13.154 6.564 1 88.59 34 GLU B N 1
ATOM 3020 C CA . GLU B 1 34 ? -14.082 14.518 6.067 1 88.59 34 GLU B CA 1
ATOM 3021 C C . GLU B 1 34 ? -14.227 14.537 4.548 1 88.59 34 GLU B C 1
ATOM 3023 O O . GLU B 1 34 ? -14.957 15.365 3.999 1 88.59 34 GLU B O 1
ATOM 3028 N N . SER B 1 35 ? -13.47 13.717 3.907 1 88.67 35 SER B N 1
ATOM 3029 C CA . SER B 1 35 ? -13.422 13.753 2.449 1 88.67 35 SER B CA 1
ATOM 3030 C C . SER B 1 35 ? -13.167 12.365 1.871 1 88.67 35 SER B C 1
ATOM 3032 O O . SER B 1 35 ? -12.808 11.439 2.6 1 88.67 35 SER B O 1
ATOM 3034 N N . TYR B 1 36 ? -13.266 12.276 0.556 1 89.24 36 TYR B N 1
ATOM 3035 C CA . TYR B 1 36 ? -13.032 11.019 -0.146 1 89.24 36 TYR B CA 1
ATOM 3036 C C . TYR B 1 36 ? -11.609 10.524 0.081 1 89.24 36 TYR B C 1
ATOM 3038 O O . TYR B 1 36 ? -11.387 9.332 0.301 1 89.24 36 TYR B O 1
ATOM 3046 N N . ASP B 1 37 ? -10.734 11.4 0.117 1 89.76 37 ASP B N 1
ATOM 3047 C CA . ASP B 1 37 ? -9.315 11.066 0.18 1 89.76 37 ASP B CA 1
ATOM 3048 C C . ASP B 1 37 ? -8.958 10.435 1.524 1 89.76 37 ASP B C 1
ATOM 3050 O O . ASP B 1 37 ? -7.913 9.795 1.658 1 89.76 37 ASP B O 1
ATOM 3054 N N . ASP B 1 38 ? -9.906 10.597 2.436 1 93.49 38 ASP B N 1
ATOM 3055 C CA . ASP B 1 38 ? -9.624 10.099 3.779 1 93.49 38 ASP B CA 1
ATOM 3056 C C . ASP B 1 38 ? -10.077 8.649 3.933 1 93.49 38 ASP B C 1
ATOM 3058 O O . ASP B 1 38 ? -9.694 7.972 4.889 1 93.49 38 ASP B O 1
ATOM 3062 N N . ILE B 1 39 ? -10.891 8.231 3.067 1 94.59 39 ILE B N 1
ATOM 3063 C CA . ILE B 1 39 ? -11.561 6.943 3.212 1 94.59 39 ILE B CA 1
ATOM 3064 C C . ILE B 1 39 ? -10.524 5.823 3.254 1 94.59 39 ILE B C 1
ATOM 3066 O O . ILE B 1 39 ? -10.549 4.978 4.152 1 94.59 39 ILE B O 1
ATOM 3070 N N . PHE B 1 40 ? -9.658 5.873 2.312 1 95.19 40 PHE B N 1
ATOM 3071 C CA . PHE B 1 40 ? -8.672 4.802 2.226 1 95.19 40 PHE B CA 1
ATOM 3072 C C . PHE B 1 40 ? -7.798 4.769 3.475 1 95.19 40 PHE B C 1
ATOM 3074 O O . PHE B 1 40 ? -7.546 3.7 4.034 1 95.19 40 PHE B O 1
ATOM 3081 N N . PHE B 1 41 ? -7.31 5.917 3.927 1 96.72 41 PHE B N 1
ATOM 3082 C CA . PHE B 1 41 ? -6.453 5.996 5.104 1 96.72 41 PHE B CA 1
ATOM 3083 C C . PHE B 1 41 ? -7.13 5.36 6.312 1 96.72 41 PHE B C 1
ATOM 3085 O O . PHE B 1 41 ? -6.554 4.489 6.966 1 96.72 41 PHE B O 1
ATOM 3092 N N . TRP B 1 42 ? -8.274 5.747 6.582 1 96.54 42 TRP B N 1
ATOM 3093 C CA . TRP B 1 42 ? -8.959 5.288 7.786 1 96.54 42 TRP B CA 1
ATOM 3094 C C . TRP B 1 42 ? -9.39 3.832 7.645 1 96.54 42 TRP B C 1
ATOM 3096 O O . TRP B 1 42 ? -9.428 3.092 8.631 1 96.54 42 TRP B O 1
ATOM 3106 N N . ARG B 1 43 ? -9.729 3.416 6.445 1 94.83 43 ARG B N 1
ATOM 3107 C CA . ARG B 1 43 ? -9.964 1.995 6.21 1 94.83 43 ARG B CA 1
ATOM 3108 C C . ARG B 1 43 ? -8.745 1.167 6.603 1 94.83 43 ARG B C 1
ATOM 3110 O O . ARG B 1 43 ? -8.876 0.135 7.265 1 94.83 43 ARG B O 1
ATOM 3117 N N . MET B 1 44 ? -7.579 1.602 6.21 1 94.08 44 MET B N 1
ATOM 3118 C CA . MET B 1 44 ? -6.343 0.887 6.513 1 94.08 44 MET B CA 1
ATOM 3119 C C . MET B 1 44 ? -6.085 0.857 8.015 1 94.08 44 MET B C 1
ATOM 3121 O O . MET B 1 44 ? -5.611 -0.148 8.548 1 94.08 44 MET B O 1
ATOM 3125 N N . VAL B 1 45 ? -6.465 1.903 8.668 1 95.11 45 VAL B N 1
ATOM 3126 C CA . VAL B 1 45 ? -6.254 1.988 10.11 1 95.11 45 VAL B CA 1
ATOM 3127 C C . VAL B 1 45 ? -7.181 1.009 10.826 1 95.11 45 VAL B C 1
ATOM 3129 O O . VAL B 1 45 ? -6.768 0.331 11.77 1 95.11 45 VAL B O 1
ATOM 3132 N N . LEU B 1 46 ? -8.366 0.876 10.351 1 94.44 46 LEU B N 1
ATOM 3133 C CA . LEU B 1 46 ? -9.403 0.189 11.113 1 94.44 46 LEU B CA 1
ATOM 3134 C C . LEU B 1 46 ? -9.525 -1.267 10.674 1 94.44 46 LEU B C 1
ATOM 3136 O O . LEU B 1 46 ? -10.077 -2.095 11.402 1 94.44 46 LEU B O 1
ATOM 3140 N N . SER B 1 47 ? -9.056 -1.563 9.484 1 90.4 47 SER B N 1
ATOM 3141 C CA . SER B 1 47 ? -9.224 -2.887 8.893 1 90.4 47 SER B CA 1
ATOM 3142 C C . SER B 1 47 ? -8.633 -3.97 9.788 1 90.4 47 SER B C 1
ATOM 3144 O O . SER B 1 47 ? -9.18 -5.071 9.883 1 90.4 47 SER B O 1
ATOM 3146 N N . LYS B 1 48 ? -7.567 -3.693 10.376 1 88.29 48 LYS B N 1
ATOM 3147 C CA . LYS B 1 48 ? -6.864 -4.696 11.17 1 88.29 48 LYS B CA 1
ATOM 3148 C C . LYS B 1 48 ? -7.647 -5.047 12.432 1 88.29 48 LYS B C 1
ATOM 3150 O O . LYS B 1 48 ? -7.355 -6.045 13.093 1 88.29 48 LYS B O 1
ATOM 3155 N N . TYR B 1 49 ? -8.628 -4.286 12.727 1 91.1 49 TYR B N 1
ATOM 3156 C CA . TYR B 1 49 ? -9.405 -4.523 13.938 1 91.1 49 TYR B CA 1
ATOM 3157 C C . TYR B 1 49 ? -10.738 -5.185 13.611 1 91.1 49 TYR B C 1
ATOM 3159 O O . TYR B 1 49 ? -11.581 -5.368 14.492 1 91.1 49 TYR B O 1
ATOM 3167 N N . GLU B 1 50 ? -10.874 -5.508 12.38 1 88.28 50 GLU B N 1
ATOM 3168 C CA . GLU B 1 50 ? -12.077 -6.233 11.987 1 88.28 50 GLU B CA 1
ATOM 3169 C C . GLU B 1 50 ? -11.945 -7.724 12.284 1 88.28 50 GLU B C 1
ATOM 3171 O O . GLU B 1 50 ? -10.862 -8.297 12.144 1 88.28 50 GLU B O 1
ATOM 3176 N N . ASP B 1 51 ? -13.013 -8.296 12.742 1 84.43 51 ASP B N 1
ATOM 3177 C CA . ASP B 1 51 ? -13.051 -9.721 13.057 1 84.43 51 ASP B CA 1
ATOM 3178 C C . ASP B 1 51 ? -14.454 -10.29 12.856 1 84.43 51 ASP B C 1
ATOM 3180 O O . ASP B 1 51 ? -15.236 -9.764 12.062 1 84.43 51 ASP B O 1
ATOM 3184 N N . ASP B 1 52 ? -14.726 -11.425 13.434 1 82.57 52 ASP B N 1
ATOM 3185 C CA . ASP B 1 52 ? -16.015 -12.086 13.258 1 82.57 52 ASP B CA 1
ATOM 3186 C C . ASP B 1 52 ? -17.11 -11.373 14.048 1 82.57 52 ASP B C 1
ATOM 3188 O O . ASP B 1 52 ? -18.299 -11.608 13.822 1 82.57 52 ASP B O 1
ATOM 3192 N N . LYS B 1 53 ? -16.731 -10.372 14.81 1 83.65 53 LYS B N 1
ATOM 3193 C CA . LYS B 1 53 ? -17.699 -9.701 15.674 1 83.65 53 LYS B CA 1
ATOM 3194 C C . LYS B 1 53 ? -18.049 -8.317 15.135 1 83.65 53 LYS B C 1
ATOM 3196 O O . LYS B 1 53 ? -19.139 -7.802 15.393 1 83.65 53 LYS B O 1
ATOM 3201 N N . ARG B 1 54 ? -17.073 -7.783 14.425 1 87.06 54 ARG B N 1
ATOM 3202 C CA . ARG B 1 54 ? -17.305 -6.397 14.031 1 87.06 54 ARG B CA 1
ATOM 3203 C C . ARG B 1 54 ? -16.61 -6.079 12.711 1 87.06 54 ARG B C 1
ATOM 3205 O O . ARG B 1 54 ? -15.649 -6.752 12.332 1 87.06 54 ARG B O 1
ATOM 3212 N N . TYR B 1 55 ? -17.159 -5.062 12.071 1 87.39 55 TYR B N 1
ATOM 3213 C CA . TYR B 1 55 ? -16.504 -4.493 10.898 1 87.39 55 TYR B CA 1
ATOM 3214 C C . TYR B 1 55 ? -16.818 -3.008 10.764 1 87.39 55 TYR B C 1
ATOM 3216 O O . TYR B 1 55 ? -17.748 -2.504 11.399 1 87.39 55 TYR B O 1
ATOM 3224 N N . PHE B 1 56 ? -16.058 -2.338 9.994 1 90.14 56 PHE B N 1
ATOM 3225 C CA . PHE B 1 56 ? -16.182 -0.894 9.832 1 90.14 56 PHE B CA 1
ATOM 3226 C C . PHE B 1 56 ? -16.628 -0.545 8.417 1 90.14 56 PHE B C 1
ATOM 3228 O O . PHE B 1 56 ? -16.251 -1.221 7.457 1 90.14 56 PHE B O 1
ATOM 3235 N N . GLU B 1 57 ? -17.38 0.462 8.339 1 89.91 57 GLU B N 1
ATOM 3236 C CA . GLU B 1 57 ? -17.717 1.074 7.057 1 89.91 57 GLU B CA 1
ATOM 3237 C C . GLU B 1 57 ? -17.415 2.57 7.063 1 89.91 57 GLU B C 1
ATOM 3239 O O . GLU B 1 57 ? -18.079 3.34 7.76 1 89.91 57 GLU B O 1
ATOM 3244 N N . VAL B 1 58 ? -16.499 2.934 6.298 1 92.52 58 VAL B N 1
ATOM 3245 C CA . VAL B 1 58 ? -16.048 4.321 6.252 1 92.52 58 VAL B CA 1
ATOM 3246 C C . VAL B 1 58 ? -16.82 5.08 5.176 1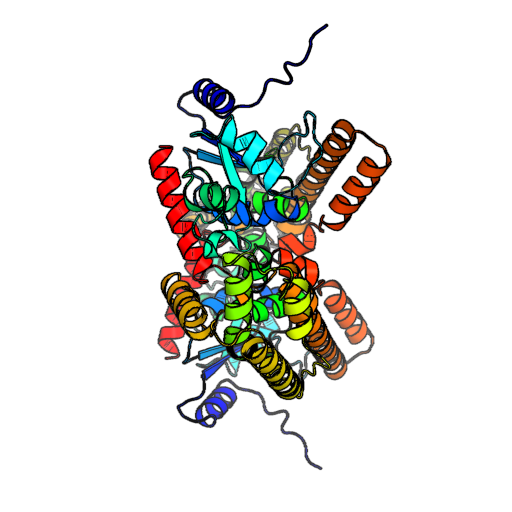 92.52 58 VAL B C 1
ATOM 3248 O O . VAL B 1 58 ? -16.867 4.653 4.019 1 92.52 58 VAL B O 1
ATOM 3251 N N . MET B 1 59 ? -17.403 6.18 5.567 1 87.32 59 MET B N 1
ATOM 3252 C CA . MET B 1 59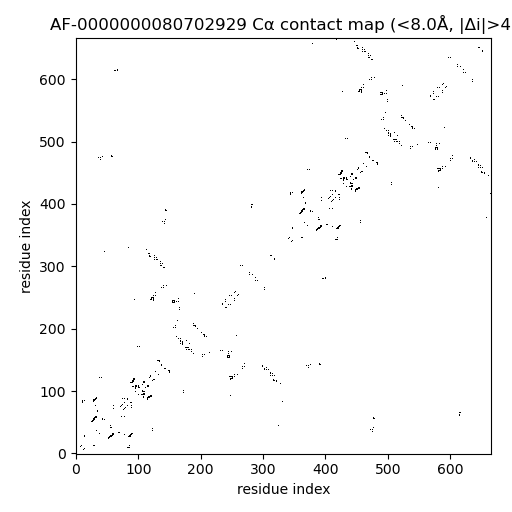 ? -18.21 6.912 4.595 1 87.32 59 MET B CA 1
ATOM 3253 C C . MET B 1 59 ? -18.221 8.404 4.91 1 87.32 59 MET B C 1
ATOM 3255 O O . MET B 1 59 ? -17.702 8.828 5.943 1 87.32 59 MET B O 1
ATOM 3259 N N . LEU B 1 60 ? -18.705 9.148 3.963 1 84.91 60 LEU B N 1
ATOM 3260 C CA . LEU B 1 60 ? -18.908 10.581 4.148 1 84.91 60 LEU B CA 1
ATOM 3261 C C . LEU B 1 60 ? -20.281 10.863 4.748 1 84.91 60 LEU B C 1
ATOM 3263 O O . LEU B 1 60 ? -21.235 10.123 4.5 1 84.91 60 LEU B O 1
ATOM 3267 N N . PRO B 1 61 ? -20.349 11.845 5.576 1 75.32 61 PRO B N 1
ATOM 3268 C CA . PRO B 1 61 ? -21.662 12.194 6.122 1 75.32 61 PRO B CA 1
ATOM 3269 C C . PRO B 1 61 ? -22.662 12.6 5.041 1 75.32 61 PRO B C 1
ATOM 3271 O O . PRO B 1 61 ? -22.274 13.175 4.021 1 75.32 61 PRO B O 1
ATOM 3274 N N . SER B 1 62 ? -23.845 11.818 5.013 1 61.06 62 SER B N 1
ATOM 3275 C CA . SER B 1 62 ? -24.902 12.068 4.038 1 61.06 62 SER B CA 1
ATOM 3276 C C . SER B 1 62 ? -25.386 13.513 4.105 1 61.06 62 SER B C 1
ATOM 3278 O O . SER B 1 62 ? -25.376 14.127 5.174 1 61.06 62 SER B O 1
ATOM 3280 N N . ARG B 1 63 ? -25.249 14.308 3.033 1 51.39 63 ARG B N 1
ATOM 3281 C CA . ARG B 1 63 ? -25.722 15.681 2.886 1 51.39 63 ARG B CA 1
ATOM 3282 C C . ARG B 1 63 ? -27.188 15.801 3.289 1 51.39 63 ARG B C 1
ATOM 3284 O O . ARG B 1 63 ? -28.083 15.531 2.485 1 51.39 63 ARG B O 1
ATOM 3291 N N . GLU B 1 64 ? -27.812 15.201 4.206 1 47.09 64 GLU B N 1
ATOM 3292 C CA . GLU B 1 64 ? -29.072 15.921 4.045 1 47.09 64 GLU B CA 1
ATOM 3293 C C . GLU B 1 64 ? -28.837 17.334 3.518 1 47.09 64 GLU B C 1
ATOM 3295 O O . GLU B 1 64 ? -29.239 17.66 2.399 1 47.09 64 GLU B O 1
ATOM 3300 N N . LYS B 1 65 ? -28.993 18.452 4.439 1 43.66 65 LYS B N 1
ATOM 3301 C CA . LYS B 1 65 ? -29.22 19.836 4.033 1 43.66 65 LYS B CA 1
ATOM 3302 C C . LYS B 1 65 ? -27.901 20.555 3.769 1 43.66 65 LYS B C 1
ATOM 3304 O O . LYS B 1 65 ? -27.888 21.658 3.217 1 43.66 65 LYS B O 1
ATOM 3309 N N . THR B 1 66 ? -26.839 20.182 4.323 1 42.88 66 THR B N 1
ATOM 3310 C CA . THR B 1 66 ? -25.741 21.107 4.066 1 42.88 66 THR B CA 1
ATOM 3311 C C . THR B 1 66 ? -24.513 20.36 3.551 1 42.88 66 THR B C 1
ATOM 3313 O O . THR B 1 66 ? -24.037 19.422 4.194 1 42.88 66 THR B O 1
ATOM 3316 N N . LEU B 1 67 ? -24.274 20.227 2.215 1 47.8 67 LEU B N 1
ATOM 3317 C CA . LEU B 1 67 ? -23.149 19.849 1.367 1 47.8 67 LEU B CA 1
ATOM 3318 C C . LEU B 1 67 ? -21.825 20.243 2.013 1 47.8 67 LEU B C 1
ATOM 3320 O O . LEU B 1 67 ? -20.817 20.408 1.322 1 47.8 67 LEU B O 1
ATOM 3324 N N . GLU B 1 68 ? -21.81 20.586 3.336 1 54.57 68 GLU B N 1
ATOM 3325 C CA . GLU B 1 68 ? -20.542 21.093 3.852 1 54.57 68 GLU B CA 1
ATOM 3326 C C . GLU B 1 68 ? -19.59 19.951 4.196 1 54.57 68 GLU B C 1
ATOM 3328 O O . GLU B 1 68 ? -19.958 19.028 4.926 1 54.57 68 GLU B O 1
ATOM 3333 N N . ARG B 1 69 ? -18.69 19.614 3.388 1 61.1 69 ARG B N 1
ATOM 3334 C CA . ARG B 1 69 ? -17.551 18.747 3.668 1 61.1 69 ARG B CA 1
ATOM 3335 C C . ARG B 1 69 ? -16.573 19.42 4.627 1 61.1 69 ARG B C 1
ATOM 3337 O O . ARG B 1 69 ? -16.563 20.646 4.751 1 61.1 69 ARG B O 1
ATOM 3344 N N . GLY B 1 70 ? -16.039 18.562 5.415 1 73.24 70 GLY B N 1
ATOM 3345 C CA . GLY B 1 70 ? -15.013 19.104 6.291 1 73.24 70 GLY B CA 1
ATOM 3346 C C . GLY B 1 70 ? -15.205 18.718 7.746 1 73.24 70 GLY B C 1
ATOM 3347 O O . GLY B 1 70 ? -16.122 17.964 8.077 1 73.24 70 GLY B O 1
ATOM 3348 N N . LYS B 1 71 ? -14.381 19.145 8.446 1 76.57 71 LYS B N 1
ATOM 3349 C CA . LYS B 1 71 ? -14.278 18.764 9.851 1 76.57 71 LYS B CA 1
ATOM 3350 C C . LYS B 1 71 ? -15.532 19.165 10.623 1 76.57 71 LYS B C 1
ATOM 3352 O O . LYS B 1 71 ? -16.052 18.384 11.422 1 76.57 71 LYS B O 1
ATOM 3357 N N . LYS B 1 72 ? -16.103 20.349 10.323 1 71.44 72 LYS B N 1
ATOM 3358 C CA . LYS B 1 72 ? -17.292 20.831 11.021 1 71.44 72 LYS B CA 1
ATOM 3359 C C . LYS B 1 72 ? -18.5 19.949 10.723 1 71.44 72 LYS B C 1
ATOM 3361 O O . LYS B 1 72 ? -19.287 19.64 11.62 1 71.44 72 LYS B O 1
ATOM 3366 N N . SER B 1 73 ? -18.594 19.571 9.53 1 70.18 73 SER B N 1
ATOM 3367 C CA . SER B 1 73 ? -19.717 18.726 9.137 1 70.18 73 SER B CA 1
ATOM 3368 C C . SER B 1 73 ? -19.687 17.39 9.873 1 70.18 73 SER B C 1
ATOM 3370 O O . SER B 1 73 ? -20.72 16.914 10.348 1 70.18 73 SER B O 1
ATOM 3372 N N . VAL B 1 74 ? -18.595 16.846 10.063 1 73.22 74 VAL B N 1
ATOM 3373 C CA . VAL B 1 74 ? -18.436 15.543 10.702 1 73.22 74 VAL B CA 1
ATOM 3374 C C . VAL B 1 74 ? -18.662 15.674 12.206 1 73.22 74 VAL B C 1
ATOM 3376 O O . VAL B 1 74 ? -19.375 14.865 12.806 1 73.22 74 VAL B O 1
ATOM 3379 N N . LEU B 1 75 ? -18.13 16.662 12.742 1 75.03 75 LEU B N 1
ATOM 3380 C CA . LEU B 1 75 ? -18.169 16.802 14.194 1 75.03 75 LEU B CA 1
ATOM 3381 C C . LEU B 1 75 ? -19.527 17.323 14.653 1 75.03 75 LEU B C 1
ATOM 3383 O O . LEU B 1 75 ? -20.068 16.856 15.659 1 75.03 75 LEU B O 1
ATOM 3387 N N . MET B 1 76 ? -20.046 18.24 13.999 1 67.52 76 MET B N 1
ATOM 3388 C CA . MET B 1 76 ? -21.266 18.892 14.467 1 67.52 76 MET B CA 1
ATOM 3389 C C . MET B 1 76 ? -22.495 18.055 14.127 1 67.52 76 MET B C 1
ATOM 3391 O O . MET B 1 76 ? -23.414 17.935 14.939 1 67.52 76 MET B O 1
ATOM 3395 N N . ASN B 1 77 ? -22.491 17.567 13.007 1 61.43 77 ASN B N 1
ATOM 3396 C CA . ASN B 1 77 ? -23.698 16.851 12.609 1 61.43 77 ASN B CA 1
ATOM 3397 C C . ASN B 1 77 ? -23.714 15.428 13.161 1 61.43 77 ASN B C 1
ATOM 3399 O O . ASN B 1 77 ? -24.748 14.952 13.632 1 61.43 77 ASN B O 1
ATOM 3403 N N . ILE B 1 78 ? -22.625 14.863 13.161 1 57.77 78 ILE B N 1
ATOM 3404 C CA . ILE B 1 78 ? -22.602 13.44 13.481 1 57.77 78 ILE B CA 1
ATOM 3405 C C . ILE B 1 78 ? -22.409 13.253 14.985 1 57.77 78 ILE B C 1
ATOM 3407 O O . ILE B 1 78 ? -23.151 12.503 15.623 1 57.77 78 ILE B O 1
ATOM 3411 N N . ILE B 1 79 ? -21.445 13.902 15.53 1 60.78 79 ILE B N 1
ATOM 3412 C CA . ILE B 1 79 ? -21.015 13.598 16.891 1 60.78 79 ILE B CA 1
ATOM 3413 C C . ILE B 1 79 ? -22.005 14.191 17.89 1 60.78 79 ILE B C 1
ATOM 3415 O O . ILE B 1 79 ? -22.346 13.554 18.889 1 60.78 79 ILE B O 1
ATOM 3419 N N . SER B 1 80 ? -22.401 15.432 17.602 1 54.68 80 SER B N 1
ATOM 3420 C CA . SER B 1 80 ? -23.299 16.078 18.554 1 54.68 80 SER B CA 1
ATOM 3421 C C . SER B 1 80 ? -24.61 15.309 18.686 1 54.68 80 SER B C 1
ATOM 3423 O O . SER B 1 80 ? -25.247 15.335 19.741 1 54.68 80 SER B O 1
ATOM 3425 N N . ARG B 1 81 ? -24.91 14.615 17.596 1 51.83 81 ARG B N 1
ATOM 3426 C CA . ARG B 1 81 ? -26.258 14.057 17.622 1 51.83 81 ARG B CA 1
ATOM 3427 C C . ARG B 1 81 ? -26.22 12.543 17.8 1 51.83 81 ARG B C 1
ATOM 3429 O O . ARG B 1 81 ? -27.162 11.952 18.333 1 51.83 81 ARG B O 1
ATOM 3436 N N . CYS B 1 82 ? -25.126 11.96 17.321 1 55.01 82 CYS B N 1
ATOM 3437 C CA . CYS B 1 82 ? -25.429 10.556 17.065 1 55.01 82 CYS B CA 1
ATOM 3438 C C . CYS B 1 82 ? -24.194 9.686 17.269 1 55.01 82 CYS B C 1
ATOM 3440 O O . CYS B 1 82 ? -24.219 8.489 16.979 1 55.01 82 CYS B O 1
ATOM 3442 N N . ALA B 1 83 ? -23.038 10.409 17.818 1 53.57 83 ALA B N 1
ATOM 3443 C CA . ALA B 1 83 ? -21.895 9.514 17.976 1 53.57 83 ALA B CA 1
ATOM 3444 C C . ALA B 1 83 ? -22.129 8.52 19.11 1 53.57 83 ALA B C 1
ATOM 3446 O O . ALA B 1 83 ? -22.716 8.867 20.137 1 53.57 83 ALA B O 1
ATOM 3447 N N . GLY B 1 84 ? -22.126 7.315 18.839 1 59.04 84 GLY B N 1
ATOM 3448 C CA . GLY B 1 84 ? -22.305 6.237 19.798 1 59.04 84 GLY B CA 1
ATOM 3449 C C . GLY B 1 84 ? -21.501 4.996 19.458 1 59.04 84 GLY B C 1
ATOM 3450 O O . GLY B 1 84 ? -20.556 5.059 18.669 1 59.04 84 GLY B O 1
ATOM 3451 N N . GLU B 1 85 ? -21.837 4.029 20.062 1 67.65 85 GLU B N 1
ATOM 3452 C CA . GLU B 1 85 ? -21.113 2.762 20.012 1 67.65 85 GLU B CA 1
ATOM 3453 C C . GLU B 1 85 ? -21.057 2.215 18.589 1 67.65 85 GLU B C 1
ATOM 3455 O O . GLU B 1 85 ? -20.129 1.485 18.235 1 67.65 85 GLU B O 1
ATOM 3460 N N . SER B 1 86 ? -21.837 2.818 17.776 1 78.94 86 SER B N 1
ATOM 3461 C CA . SER B 1 86 ? -21.873 2.226 16.443 1 78.94 86 SER B CA 1
ATOM 3462 C C . SER B 1 86 ? -21.563 3.263 15.369 1 78.94 86 SER B C 1
ATOM 3464 O O . SER B 1 86 ? -21.762 3.011 14.179 1 78.94 86 SER B O 1
ATOM 3466 N N . MET B 1 87 ? -21.164 4.487 15.835 1 82.18 87 MET B N 1
ATOM 3467 C CA . MET B 1 87 ? -20.844 5.571 14.91 1 82.18 87 MET B CA 1
ATOM 3468 C C . MET B 1 87 ? -19.679 6.406 15.433 1 82.18 87 MET B C 1
ATOM 3470 O O . MET B 1 87 ? -19.756 6.969 16.526 1 82.18 87 MET B O 1
ATOM 3474 N N . ILE B 1 88 ? -18.717 6.468 14.675 1 88.93 88 ILE B N 1
ATOM 3475 C CA . ILE B 1 88 ? -17.551 7.221 15.125 1 88.93 88 ILE B CA 1
ATOM 3476 C C . ILE B 1 88 ? -17.139 8.225 14.051 1 88.93 88 ILE B C 1
ATOM 3478 O O . ILE B 1 88 ? -17.556 8.114 12.896 1 88.93 88 ILE B O 1
ATOM 3482 N N . ALA B 1 89 ? -16.377 9.235 14.473 1 91.6 89 ALA B N 1
ATOM 3483 C CA . ALA B 1 89 ? -15.865 10.261 13.569 1 91.6 89 ALA B CA 1
ATOM 3484 C C . ALA B 1 89 ? -14.34 10.232 13.513 1 91.6 89 ALA B C 1
ATOM 3486 O O . ALA B 1 89 ? -13.679 10.052 14.538 1 91.6 89 ALA B O 1
ATOM 3487 N N . CYS B 1 90 ? -13.839 10.35 12.35 1 94.1 90 CYS B N 1
ATOM 3488 C CA . CYS B 1 90 ? -12.398 10.418 12.134 1 94.1 90 CYS B CA 1
ATOM 3489 C C . CYS B 1 90 ? -12.016 11.696 11.398 1 94.1 90 CYS B C 1
ATOM 3491 O O . CYS B 1 90 ? -12.525 11.966 10.309 1 94.1 90 CYS B O 1
ATOM 3493 N N . VAL B 1 91 ? -11.12 12.475 11.955 1 94.56 91 VAL B N 1
ATOM 3494 C CA . VAL B 1 91 ? -10.806 13.779 11.381 1 94.56 91 VAL B CA 1
ATOM 3495 C C . VAL B 1 91 ? -9.3 14.023 11.444 1 94.56 91 VAL B C 1
ATOM 3497 O O . VAL B 1 91 ? -8.587 13.349 12.191 1 94.56 91 VAL B O 1
ATOM 3500 N N . ASP B 1 92 ? -8.853 14.961 10.682 1 95.62 92 ASP B N 1
ATOM 3501 C CA . ASP B 1 92 ? -7.486 15.457 10.807 1 95.62 92 ASP B CA 1
ATOM 3502 C C . ASP B 1 92 ? -7.301 16.234 12.108 1 95.62 92 ASP B C 1
ATOM 3504 O O . ASP B 1 92 ? -8.22 16.914 12.568 1 95.62 92 ASP B O 1
ATOM 3508 N N . ALA B 1 93 ? -6.169 16.158 12.633 1 95.78 93 ALA B N 1
ATOM 3509 C CA . ALA B 1 93 ? -5.91 16.863 13.886 1 95.78 93 ALA B CA 1
ATOM 3510 C C . ALA B 1 93 ? -5.75 18.362 13.65 1 95.78 93 ALA B C 1
ATOM 3512 O O . ALA B 1 93 ? -6.193 19.176 14.464 1 95.78 93 ALA B O 1
ATOM 3513 N N . ASP B 1 94 ? -5.139 18.718 12.454 1 94.14 94 ASP B N 1
ATOM 3514 C CA . ASP B 1 94 ? -4.71 20.1 12.259 1 94.14 94 ASP B CA 1
ATOM 3515 C C . ASP B 1 94 ? -3.945 20.614 13.476 1 94.14 94 ASP B C 1
ATOM 3517 O O . ASP B 1 94 ? -3.076 19.921 14.009 1 94.14 94 ASP B O 1
ATOM 3521 N N . TYR B 1 95 ? -4.237 21.779 13.976 1 94.44 95 TYR B N 1
ATOM 3522 C CA . TYR B 1 95 ? -3.598 22.31 15.174 1 94.44 95 TYR B CA 1
ATOM 3523 C C . TYR B 1 95 ? -4.383 21.934 16.425 1 94.44 95 TYR B C 1
ATOM 3525 O O . TYR B 1 95 ? -3.947 22.207 17.545 1 94.44 95 TYR B O 1
ATOM 3533 N N . ASP B 1 96 ? -5.488 21.258 16.293 1 94.24 96 ASP B N 1
ATOM 3534 C CA . ASP B 1 96 ? -6.361 20.985 17.43 1 94.24 96 ASP B CA 1
ATOM 3535 C C . ASP B 1 96 ? -5.652 20.123 18.473 1 94.24 96 ASP B C 1
ATOM 3537 O O . ASP B 1 96 ? -5.828 20.325 19.676 1 94.24 96 ASP B O 1
ATOM 3541 N N . TYR B 1 97 ? -4.912 19.214 17.974 1 94.84 97 TYR B N 1
ATOM 3542 C CA . TYR B 1 97 ? -4.157 18.363 18.887 1 94.84 97 TYR B CA 1
ATOM 3543 C C . TYR B 1 97 ? -3.179 19.185 19.717 1 94.84 97 TYR B C 1
ATOM 3545 O O . TYR B 1 97 ? -3.017 18.944 20.916 1 94.84 97 TYR B O 1
ATOM 3553 N N . LEU B 1 98 ? -2.626 20.142 19.117 1 95.38 98 LEU B N 1
ATOM 3554 C CA . LEU B 1 98 ? -1.595 20.942 19.769 1 95.38 98 LEU B CA 1
ATOM 3555 C C . LEU B 1 98 ? -2.218 22.01 20.661 1 95.38 98 LEU B C 1
ATOM 3557 O O . LEU B 1 98 ? -1.544 22.573 21.527 1 95.38 98 LEU B O 1
ATOM 3561 N N . LEU B 1 99 ? -3.505 22.258 20.461 1 93.34 99 LEU B N 1
ATOM 3562 C CA . LEU B 1 99 ? -4.198 23.271 21.25 1 93.34 99 LEU B CA 1
ATOM 3563 C C . LEU B 1 99 ? -4.74 22.675 22.544 1 93.34 99 LEU B C 1
ATOM 3565 O O . LEU B 1 99 ? -5.033 23.405 23.494 1 93.34 99 LEU B O 1
ATOM 3569 N N . GLN B 1 100 ? -4.939 21.428 22.538 1 92.54 100 GLN B N 1
ATOM 3570 C CA . GLN B 1 100 ? -5.312 20.676 23.732 1 92.54 100 GLN B CA 1
ATOM 3571 C C . GLN B 1 100 ? -6.57 21.253 24.375 1 92.54 100 GLN B C 1
ATOM 3573 O O . GLN B 1 100 ? -6.588 21.529 25.576 1 92.54 100 GLN B O 1
ATOM 3578 N N . GLY B 1 101 ? -7.568 21.592 23.507 1 88.09 101 GLY B N 1
ATOM 3579 C CA . GLY B 1 101 ? -8.872 21.982 24.019 1 88.09 101 GLY B CA 1
ATOM 3580 C C . GLY B 1 101 ? -9.025 23.483 24.18 1 88.09 101 GLY B C 1
ATOM 3581 O O . GLY B 1 101 ? -10.019 23.954 24.738 1 88.09 101 GLY B O 1
ATOM 3582 N N . ALA B 1 102 ? -8.107 24.185 23.7 1 86.71 102 ALA B N 1
ATOM 3583 C CA . ALA B 1 102 ? -8.154 25.64 23.814 1 86.71 102 ALA B CA 1
ATOM 3584 C C . ALA B 1 102 ? -9.356 26.21 23.067 1 86.71 102 ALA B C 1
ATOM 3586 O O . ALA B 1 102 ? -9.828 27.305 23.381 1 86.71 102 ALA B O 1
ATOM 3587 N N . THR B 1 103 ? -9.871 25.517 22.066 1 86.88 103 THR B N 1
ATOM 3588 C CA . THR B 1 103 ? -11.075 25.876 21.325 1 86.88 103 THR B CA 1
ATOM 3589 C C . THR B 1 103 ? -12.132 24.782 21.447 1 86.88 103 THR B C 1
ATOM 3591 O O . THR B 1 103 ? -11.826 23.659 21.854 1 86.88 103 THR B O 1
ATOM 3594 N N . GLY B 1 104 ? -13.309 25.154 21.129 1 85.2 104 GLY B N 1
ATOM 3595 C CA . GLY B 1 104 ? -14.379 24.17 21.17 1 85.2 104 GLY B CA 1
ATOM 3596 C C . GLY B 1 104 ? -14.122 22.973 20.274 1 85.2 104 GLY B C 1
ATOM 3597 O O . GLY B 1 104 ? -14.342 21.829 20.679 1 85.2 104 GLY B O 1
ATOM 3598 N N . VAL B 1 105 ? -13.704 23.24 19.148 1 87.49 105 VAL B N 1
ATOM 3599 C CA . VAL B 1 105 ? -13.408 22.174 18.197 1 87.49 105 VAL B CA 1
ATOM 3600 C C . VAL B 1 105 ? -12.271 21.306 18.731 1 87.49 105 VAL B C 1
ATOM 3602 O O . VAL B 1 105 ? -12.347 20.075 18.684 1 87.49 105 VAL B O 1
ATOM 3605 N N . SER B 1 106 ? -11.275 21.936 19.241 1 90.52 106 SER B N 1
ATOM 3606 C CA . SER B 1 106 ? -10.132 21.22 19.796 1 90.52 106 SER B CA 1
ATOM 3607 C C . SER B 1 106 ? -10.545 20.35 20.978 1 90.52 106 SER B C 1
ATOM 3609 O O . SER B 1 106 ? -10.002 19.26 21.174 1 90.52 106 SER B O 1
ATOM 3611 N N . GLU B 1 107 ? -11.499 20.849 21.727 1 90.8 107 GLU B N 1
ATOM 3612 C CA . GLU B 1 107 ? -11.995 20.073 22.859 1 90.8 107 GLU B CA 1
ATOM 3613 C C . GLU B 1 107 ? -12.651 18.776 22.394 1 90.8 107 GLU B C 1
ATOM 3615 O O . GLU B 1 107 ? -12.391 17.707 22.951 1 90.8 107 GLU B O 1
ATOM 3620 N N . VAL B 1 108 ? -13.444 18.898 21.414 1 88.7 108 VAL B N 1
ATOM 3621 C CA . VAL B 1 108 ? -14.152 17.737 20.885 1 88.7 108 VAL B CA 1
ATOM 3622 C C . VAL B 1 108 ? -13.153 16.762 20.266 1 88.7 108 VAL B C 1
ATOM 3624 O O . VAL B 1 108 ? -13.23 15.553 20.499 1 88.7 108 VAL B O 1
ATOM 3627 N N . VAL B 1 109 ? -12.25 17.22 19.534 1 89.88 109 VAL B N 1
ATOM 3628 C CA . VAL B 1 109 ? -11.274 16.406 18.817 1 89.88 109 VAL B CA 1
ATOM 3629 C C . VAL B 1 109 ? -10.377 15.676 19.813 1 89.88 109 VAL B C 1
ATOM 3631 O O . VAL B 1 109 ? -10.071 14.495 19.633 1 89.88 109 VAL B O 1
ATOM 3634 N N . CYS B 1 110 ? -10.074 16.318 20.896 1 91.48 110 CYS B N 1
ATOM 3635 C CA . CYS B 1 110 ? -9.075 15.78 21.812 1 91.48 110 CYS B CA 1
ATOM 3636 C C . CYS B 1 110 ? -9.727 14.909 22.88 1 91.48 110 CYS B C 1
ATOM 3638 O O . CYS B 1 110 ? -9.108 13.971 23.385 1 91.48 110 CYS B O 1
ATOM 3640 N N . TYR B 1 111 ? -10.995 15.183 23.171 1 90.07 111 TYR B N 1
ATOM 3641 C CA . TYR B 1 111 ? -11.465 14.564 24.406 1 90.07 111 TYR B CA 1
ATOM 3642 C C . TYR B 1 111 ? -12.733 13.754 24.162 1 90.07 111 TYR B C 1
ATOM 3644 O O . TYR B 1 111 ? -13.183 13.015 25.04 1 90.07 111 TYR B O 1
ATOM 3652 N N . ASN B 1 112 ? -13.344 13.856 23.047 1 88.28 112 ASN B N 1
ATOM 3653 C CA . ASN B 1 112 ? -14.483 13 22.736 1 88.28 112 ASN B CA 1
ATOM 3654 C C . ASN B 1 112 ? -14.042 11.576 22.408 1 88.28 112 ASN B C 1
ATOM 3656 O O . ASN B 1 112 ? -13.294 11.358 21.453 1 88.28 112 ASN B O 1
ATOM 3660 N N . PRO B 1 113 ? -14.473 10.623 23.083 1 88.09 113 PRO B N 1
ATOM 3661 C CA . PRO B 1 113 ? -13.994 9.249 22.918 1 88.09 113 PRO B CA 1
ATOM 3662 C C . PRO B 1 113 ? -14.438 8.624 21.597 1 88.09 113 PRO B C 1
ATOM 3664 O O . PRO B 1 113 ? -13.914 7.582 21.196 1 88.09 113 PRO B O 1
ATOM 3667 N N . TYR B 1 114 ? -15.378 9.157 20.938 1 88.93 114 TYR B N 1
ATOM 3668 C CA . TYR B 1 114 ? -15.88 8.593 19.69 1 88.93 114 TYR B CA 1
ATOM 3669 C C . TYR B 1 114 ? -15.315 9.34 18.487 1 88.93 114 TYR B C 1
ATOM 3671 O O . TYR B 1 114 ? -15.784 9.161 17.361 1 88.93 114 TYR B O 1
ATOM 3679 N N . VAL B 1 115 ? -14.34 10.209 18.813 1 91.85 115 VAL B N 1
ATOM 3680 C CA . VAL B 1 115 ? -13.652 10.94 17.755 1 91.85 115 VAL B CA 1
ATOM 3681 C C . VAL B 1 115 ? -12.186 10.514 17.702 1 91.85 115 VAL B C 1
ATOM 3683 O O . VAL B 1 115 ? -11.474 10.594 18.705 1 91.85 115 VAL B O 1
ATOM 3686 N N . LEU B 1 116 ? -11.801 10.035 16.589 1 94.97 116 LEU B N 1
ATOM 3687 C CA . LEU B 1 116 ? -10.399 9.721 16.338 1 94.97 116 LEU B CA 1
ATOM 3688 C C . LEU B 1 116 ? -9.749 10.793 15.469 1 94.97 116 LEU B C 1
ATOM 3690 O O . LEU B 1 116 ? -10.385 11.329 14.558 1 94.97 116 LEU B O 1
ATOM 3694 N N . HIS B 1 117 ? -8.568 11.104 15.75 1 96.2 117 HIS B N 1
ATOM 3695 C CA . HIS B 1 117 ? -7.843 12.073 14.936 1 96.2 117 HIS B CA 1
ATOM 3696 C C . HIS B 1 117 ? -6.419 11.604 14.659 1 96.2 117 HIS B C 1
ATOM 3698 O O . HIS B 1 117 ? -5.942 10.652 15.281 1 96.2 117 HIS B O 1
ATOM 3704 N N . THR B 1 118 ? -5.641 12.12 13.818 1 96.78 118 THR B N 1
ATOM 3705 C CA . THR B 1 118 ? -4.411 11.612 13.221 1 96.78 118 THR B CA 1
ATOM 3706 C C . THR B 1 118 ? -3.225 11.833 14.156 1 96.78 118 THR B C 1
ATOM 3708 O O . THR B 1 118 ? -2.161 11.239 13.97 1 96.78 118 THR B O 1
ATOM 3711 N N . TYR B 1 119 ? -3.295 12.756 15.174 1 97.16 119 TYR B N 1
ATOM 3712 C CA . TYR B 1 119 ? -2.208 13.191 16.043 1 97.16 119 TYR B CA 1
ATOM 3713 C C . TYR B 1 119 ? -1.145 13.943 15.253 1 97.16 119 TYR B C 1
ATOM 3715 O O . TYR B 1 119 ? -0.497 14.851 15.779 1 97.16 119 TYR B O 1
ATOM 3723 N N . ALA B 1 120 ? -0.848 13.559 13.982 1 97.66 120 ALA B N 1
ATOM 3724 C CA . ALA B 1 120 ? -0.173 14.427 13.021 1 97.66 120 ALA B CA 1
ATOM 3725 C C . ALA B 1 120 ? -1.115 15.51 12.503 1 97.66 120 ALA B C 1
ATOM 3727 O O . ALA B 1 120 ? -2.317 15.481 12.781 1 97.66 120 ALA B O 1
ATOM 3728 N N . TYR B 1 121 ? -0.598 16.446 11.795 1 97.88 121 TYR B N 1
ATOM 3729 C CA . TYR B 1 121 ? -1.451 17.521 11.302 1 97.88 121 TYR B CA 1
ATOM 3730 C C . TYR B 1 121 ? -2.592 16.968 10.456 1 97.88 121 TYR B C 1
ATOM 3732 O O . TYR B 1 121 ? -3.754 17.325 10.661 1 97.88 121 TYR B O 1
ATOM 3740 N N . ALA B 1 122 ? -2.294 16.098 9.503 1 97.47 122 ALA B N 1
ATOM 3741 C CA . ALA B 1 122 ? -3.279 15.487 8.614 1 97.47 122 ALA B CA 1
ATOM 3742 C C . ALA B 1 122 ? -2.791 14.134 8.104 1 97.47 122 ALA B C 1
ATOM 3744 O O . ALA B 1 122 ? -1.669 13.718 8.403 1 97.47 122 ALA B O 1
ATOM 3745 N N . ILE B 1 123 ? -3.62 13.382 7.372 1 97.2 123 ILE B N 1
ATOM 3746 C CA . ILE B 1 123 ? -3.259 12.082 6.819 1 97.2 123 ILE B CA 1
ATOM 3747 C C . ILE B 1 123 ? -2.095 12.241 5.845 1 97.2 123 ILE B C 1
ATOM 3749 O O . ILE B 1 123 ? -1.236 11.361 5.745 1 97.2 123 ILE B O 1
ATOM 3753 N N . GLU B 1 124 ? -1.997 13.396 5.152 1 97.67 124 GLU B N 1
ATOM 3754 C CA . GLU B 1 124 ? -0.919 13.655 4.202 1 97.67 124 GLU B CA 1
ATOM 3755 C C . GLU B 1 124 ? 0.445 13.575 4.88 1 97.67 124 GLU B C 1
ATOM 3757 O O . GLU B 1 124 ? 1.421 13.127 4.273 1 97.67 124 GLU B O 1
ATOM 3762 N N . ASN B 1 125 ? 0.467 14.056 6.091 1 98.49 125 ASN B N 1
ATOM 3763 C CA . ASN B 1 125 ? 1.73 14.013 6.822 1 98.49 125 ASN B CA 1
ATOM 3764 C C . ASN B 1 125 ? 2.194 12.578 7.054 1 98.49 125 ASN B C 1
ATOM 3766 O O . ASN B 1 125 ? 3.389 12.288 6.977 1 98.49 125 ASN B O 1
ATOM 3770 N N . LEU B 1 126 ? 1.243 11.729 7.326 1 98.06 126 LEU B N 1
ATOM 3771 C CA . LEU B 1 126 ? 1.575 10.322 7.517 1 98.06 126 LEU B CA 1
ATOM 3772 C C . LEU B 1 126 ? 1.924 9.66 6.188 1 98.06 126 LEU B C 1
ATOM 3774 O O . LEU B 1 126 ? 2.848 8.846 6.119 1 98.06 126 LEU B O 1
ATOM 3778 N N . GLN B 1 127 ? 1.232 10.057 5.139 1 97.6 127 GLN B N 1
ATOM 3779 C CA . GLN B 1 127 ? 1.545 9.559 3.804 1 97.6 127 GLN B CA 1
ATOM 3780 C C . GLN B 1 127 ? 2.96 9.951 3.389 1 97.6 127 GLN B C 1
ATOM 3782 O O . GLN B 1 127 ? 3.587 9.265 2.579 1 97.6 127 GLN B O 1
ATOM 3787 N N . CYS B 1 128 ? 3.443 11.05 3.964 1 98.22 128 CYS B N 1
ATOM 3788 C CA . CYS B 1 128 ? 4.769 11.569 3.65 1 98.22 128 CYS B CA 1
ATOM 3789 C C . CYS B 1 128 ? 5.781 11.162 4.714 1 98.22 128 CYS B C 1
ATOM 3791 O O . CYS B 1 128 ? 6.819 11.808 4.87 1 98.22 128 CYS B O 1
ATOM 3793 N N . TYR B 1 129 ? 5.493 10.147 5.441 1 97.98 129 TYR B N 1
ATOM 3794 C CA . TYR B 1 129 ? 6.41 9.683 6.476 1 97.98 129 TYR B CA 1
ATOM 3795 C C . TYR B 1 129 ? 7.78 9.364 5.89 1 97.98 129 TYR B C 1
ATOM 3797 O O . TYR B 1 129 ? 7.895 8.543 4.977 1 97.98 129 TYR B O 1
ATOM 3805 N N . ALA B 1 130 ? 8.797 9.891 6.4 1 97.37 130 ALA B N 1
ATOM 3806 C CA . ALA B 1 130 ? 10.13 9.959 5.807 1 97.37 130 ALA B CA 1
ATOM 3807 C C . ALA B 1 130 ? 10.687 8.563 5.547 1 97.37 130 ALA B C 1
ATOM 3809 O O . ALA B 1 130 ? 11.212 8.288 4.465 1 97.37 130 ALA B O 1
ATOM 3810 N N . GLU B 1 131 ? 10.563 7.671 6.454 1 94.58 131 GLU B N 1
ATOM 3811 C CA . GLU B 1 131 ? 11.171 6.346 6.387 1 94.58 131 GLU B CA 1
ATOM 3812 C C . GLU B 1 131 ? 10.55 5.509 5.272 1 94.58 131 GLU B C 1
ATOM 3814 O O . GLU B 1 131 ? 11.121 4.499 4.856 1 94.58 131 GLU B O 1
ATOM 3819 N N . SER B 1 132 ? 9.396 5.919 4.806 1 95.49 132 SER B N 1
ATOM 3820 C CA . SER B 1 132 ? 8.677 5.096 3.839 1 95.49 132 SER B CA 1
ATOM 3821 C C . SER B 1 132 ? 8.826 5.646 2.425 1 95.49 132 SER B C 1
ATOM 3823 O O . SER B 1 132 ? 8.443 4.99 1.454 1 95.49 132 SER B O 1
ATOM 3825 N N . LEU B 1 133 ? 9.369 6.753 2.232 1 97.09 133 LEU B N 1
ATOM 3826 C CA . LEU B 1 133 ? 9.317 7.466 0.96 1 97.09 133 LEU B CA 1
ATOM 3827 C C . LEU B 1 133 ? 10.182 6.773 -0.087 1 97.09 133 LEU B C 1
ATOM 3829 O O . LEU B 1 133 ? 9.867 6.807 -1.279 1 97.09 133 LEU B O 1
ATOM 3833 N N . HIS B 1 134 ? 11.252 6.172 0.367 1 95.75 134 HIS B N 1
ATOM 3834 C CA . HIS B 1 134 ? 12.045 5.4 -0.584 1 95.75 134 HIS B CA 1
ATOM 3835 C C . HIS B 1 134 ? 11.216 4.289 -1.218 1 95.75 134 HIS B C 1
ATOM 3837 O O . HIS B 1 134 ? 11.302 4.057 -2.426 1 95.75 134 HIS B O 1
ATOM 3843 N N . ASP B 1 135 ? 10.482 3.635 -0.432 1 95.17 135 ASP B N 1
ATOM 3844 C CA . ASP B 1 135 ? 9.636 2.556 -0.932 1 95.17 135 ASP B CA 1
ATOM 3845 C C . ASP B 1 135 ? 8.614 3.081 -1.938 1 95.17 135 ASP B C 1
ATOM 3847 O O . ASP B 1 135 ? 8.248 2.379 -2.883 1 95.17 135 ASP B O 1
ATOM 3851 N N . VAL B 1 136 ? 8.128 4.263 -1.703 1 96.69 136 VAL B N 1
ATOM 3852 C CA . VAL B 1 136 ? 7.2 4.865 -2.654 1 96.69 136 VAL B CA 1
ATOM 3853 C C . VAL B 1 136 ? 7.903 5.09 -3.991 1 96.69 136 VAL B C 1
ATOM 3855 O O . VAL B 1 136 ? 7.329 4.838 -5.052 1 96.69 136 VAL B O 1
ATOM 3858 N N . CYS B 1 137 ? 9.129 5.536 -3.961 1 96.74 137 CYS B N 1
ATOM 3859 C CA . CYS B 1 137 ? 9.901 5.708 -5.186 1 96.74 137 CYS B CA 1
ATOM 3860 C C . CYS B 1 137 ? 10.028 4.39 -5.941 1 96.74 137 CYS B C 1
ATOM 3862 O O . CYS B 1 137 ? 9.881 4.354 -7.164 1 96.74 137 CYS B O 1
ATOM 3864 N N . VAL B 1 138 ? 10.307 3.423 -5.149 1 96.79 138 VAL B N 1
ATOM 3865 C CA . VAL B 1 138 ? 10.46 2.105 -5.756 1 96.79 138 VAL B CA 1
ATOM 3866 C C . VAL B 1 138 ? 9.132 1.658 -6.363 1 96.79 138 VAL B C 1
ATOM 3868 O O . VAL B 1 138 ? 9.104 1.078 -7.451 1 96.79 138 VAL B O 1
ATOM 3871 N N . ALA B 1 139 ? 8.079 1.897 -5.661 1 96.14 139 ALA B N 1
ATOM 3872 C CA . ALA B 1 139 ? 6.755 1.546 -6.168 1 96.14 139 ALA B CA 1
ATOM 3873 C C . ALA B 1 139 ? 6.481 2.23 -7.505 1 96.14 139 ALA B C 1
ATOM 3875 O O . ALA B 1 139 ? 5.832 1.655 -8.382 1 96.14 139 ALA B O 1
ATOM 3876 N N . VAL B 1 140 ? 6.962 3.414 -7.657 1 97.29 140 VAL B N 1
ATOM 3877 C CA . VAL B 1 140 ? 6.697 4.231 -8.836 1 97.29 140 VAL B CA 1
ATOM 3878 C C . VAL B 1 140 ? 7.617 3.806 -9.978 1 97.29 140 VAL B C 1
ATOM 3880 O O . VAL B 1 140 ? 7.175 3.665 -11.121 1 97.29 140 VAL B O 1
ATOM 3883 N N . THR B 1 141 ? 8.906 3.553 -9.708 1 97.44 141 THR B N 1
ATOM 3884 C CA . THR B 1 141 ? 9.914 3.479 -10.761 1 97.44 141 THR B CA 1
ATOM 3885 C C . THR B 1 141 ? 10.392 2.042 -10.952 1 97.44 141 THR B C 1
ATOM 3887 O O . THR B 1 141 ? 11.062 1.732 -11.939 1 97.44 141 THR B O 1
ATOM 3890 N N . LEU B 1 142 ? 10.122 1.238 -9.924 1 96.04 142 LEU B N 1
ATOM 3891 C CA . LEU B 1 142 ? 10.642 -0.124 -9.894 1 96.04 142 LEU B CA 1
ATOM 3892 C C . LEU B 1 142 ? 12.165 -0.127 -9.987 1 96.04 142 LEU B C 1
ATOM 3894 O O . LEU B 1 142 ? 12.749 -0.984 -10.653 1 96.04 142 LEU B O 1
ATOM 3898 N N . ASN B 1 143 ? 12.746 0.913 -9.524 1 94.25 143 ASN B N 1
ATOM 3899 C CA . ASN B 1 143 ? 14.184 1.104 -9.367 1 94.25 143 ASN B CA 1
ATOM 3900 C C . ASN B 1 143 ? 14.562 1.336 -7.907 1 94.25 143 ASN B C 1
ATOM 3902 O O . ASN B 1 143 ? 14.176 2.345 -7.314 1 94.25 143 ASN B O 1
ATOM 3906 N N . ASP B 1 144 ? 15.323 0.486 -7.282 1 94.33 144 ASP B N 1
ATOM 3907 C CA . ASP B 1 144 ? 15.598 0.485 -5.848 1 94.33 144 ASP B CA 1
ATOM 3908 C C . ASP B 1 144 ? 16.923 1.179 -5.542 1 94.33 144 ASP B C 1
ATOM 3910 O O . ASP B 1 144 ? 17.449 1.063 -4.433 1 94.33 144 ASP B O 1
ATOM 3914 N N . HIS B 1 145 ? 17.502 1.8 -6.516 1 90.81 145 HIS B N 1
ATOM 3915 C CA . HIS B 1 145 ? 18.753 2.516 -6.289 1 90.81 145 HIS B CA 1
ATOM 3916 C C . HIS B 1 145 ? 18.552 3.686 -5.331 1 90.81 145 HIS B C 1
ATOM 3918 O O . HIS B 1 145 ? 17.707 4.552 -5.571 1 90.81 145 HIS B O 1
ATOM 3924 N N . GLN B 1 146 ? 19.29 3.682 -4.279 1 87.95 146 GLN B N 1
ATOM 3925 C CA . GLN B 1 146 ? 19.157 4.73 -3.272 1 87.95 146 GLN B CA 1
ATOM 3926 C C . GLN B 1 146 ? 19.993 5.953 -3.638 1 87.95 146 GLN B C 1
ATOM 3928 O O . GLN B 1 146 ? 21.201 5.98 -3.398 1 87.95 146 GLN B O 1
ATOM 3933 N N . VAL B 1 147 ? 19.408 6.96 -4.138 1 88.53 147 VAL B N 1
ATOM 3934 C CA . VAL B 1 147 ? 20.133 8.143 -4.588 1 88.53 147 VAL B CA 1
ATOM 3935 C C . VAL B 1 147 ? 19.849 9.312 -3.648 1 88.53 147 VAL B C 1
ATOM 3937 O O . VAL B 1 147 ? 20.472 10.371 -3.758 1 88.53 147 VAL B O 1
ATOM 3940 N N . PHE B 1 148 ? 18.903 9.086 -2.793 1 92.72 148 PHE B N 1
ATOM 3941 C CA . PHE B 1 148 ? 18.48 10.172 -1.917 1 92.72 148 PHE B CA 1
ATOM 3942 C C . PHE B 1 148 ? 18.047 9.634 -0.558 1 92.72 148 PHE B C 1
ATOM 3944 O O . PHE B 1 148 ? 17.383 8.598 -0.477 1 92.72 148 PHE B O 1
ATOM 3951 N N . ASP B 1 149 ? 18.452 10.297 0.488 1 92.87 149 ASP B N 1
ATOM 3952 C CA . ASP B 1 149 ? 18.105 9.926 1.857 1 92.87 149 ASP B CA 1
ATOM 3953 C C . ASP B 1 149 ? 16.965 10.792 2.389 1 92.87 149 ASP B C 1
ATOM 3955 O O . ASP B 1 149 ? 17.205 11.812 3.038 1 92.87 149 ASP B O 1
ATOM 3959 N N . PHE B 1 150 ? 15.785 10.314 2.311 1 95.32 150 PHE B N 1
ATOM 3960 C CA . PHE B 1 150 ? 14.598 11.067 2.698 1 95.32 150 PHE B CA 1
ATOM 3961 C C . PHE B 1 150 ? 14.587 11.328 4.199 1 95.32 150 PHE B C 1
ATOM 3963 O O . PHE B 1 150 ? 14.379 12.462 4.636 1 95.32 150 PHE B O 1
ATOM 3970 N N . PRO B 1 151 ? 14.839 10.344 5.008 1 95.36 151 PRO B N 1
ATOM 3971 C CA . PRO B 1 151 ? 14.797 10.573 6.454 1 95.36 151 PRO B CA 1
ATOM 3972 C C . PRO B 1 151 ? 15.776 11.652 6.91 1 95.36 151 PRO B C 1
ATOM 3974 O O . PRO B 1 151 ? 15.391 12.573 7.635 1 95.36 151 PRO B O 1
ATOM 3977 N N . ALA B 1 152 ? 16.957 11.591 6.443 1 95.26 152 ALA B N 1
ATOM 3978 C CA . ALA B 1 152 ? 17.946 12.59 6.841 1 95.26 152 ALA B CA 1
ATOM 3979 C C . ALA B 1 152 ? 17.522 13.988 6.401 1 95.26 152 ALA B C 1
ATOM 3981 O O . ALA B 1 152 ? 17.653 14.951 7.16 1 95.26 152 ALA B O 1
ATOM 3982 N N . PHE B 1 153 ? 17.056 14.087 5.231 1 96.8 153 PHE B N 1
ATOM 3983 C CA . PHE B 1 153 ? 16.659 15.376 4.676 1 96.8 153 PHE B CA 1
ATOM 3984 C C . PHE B 1 153 ? 15.483 15.959 5.45 1 96.8 153 PHE B C 1
ATOM 3986 O O . PHE B 1 153 ? 15.519 17.12 5.864 1 96.8 153 PHE B O 1
ATOM 3993 N N . LEU B 1 154 ? 14.477 15.189 5.694 1 97.95 154 LEU B N 1
ATOM 3994 C CA . LEU B 1 154 ? 13.262 15.68 6.336 1 97.95 154 LEU B CA 1
ATOM 3995 C C . LEU B 1 154 ? 13.495 15.931 7.822 1 97.95 154 LEU B C 1
ATOM 3997 O O . LEU B 1 154 ? 12.89 16.832 8.406 1 97.95 154 LEU B O 1
ATOM 4001 N N . HIS B 1 155 ? 14.374 15.159 8.403 1 97.9 155 HIS B N 1
ATOM 4002 C CA . HIS B 1 155 ? 14.742 15.417 9.791 1 97.9 155 HIS B CA 1
ATOM 4003 C C . HIS B 1 155 ? 15.459 16.755 9.931 1 97.9 155 HIS B C 1
ATOM 4005 O O . HIS B 1 155 ? 15.165 17.53 10.845 1 97.9 155 HIS B O 1
ATOM 4011 N N . THR B 1 156 ? 16.373 17.009 8.995 1 98.06 156 THR B N 1
ATOM 4012 C CA . THR B 1 156 ? 17.068 18.292 9.011 1 98.06 156 THR B CA 1
ATOM 4013 C C . THR B 1 156 ? 16.1 19.435 8.719 1 98.06 156 THR B C 1
ATOM 4015 O O . THR B 1 156 ? 16.146 20.477 9.376 1 98.06 156 THR B O 1
ATOM 4018 N N . TYR B 1 157 ? 15.266 19.233 7.745 1 98.22 157 TYR B N 1
ATOM 4019 C CA . TYR B 1 157 ? 14.203 20.183 7.438 1 98.22 157 TYR B CA 1
ATOM 4020 C C . TYR B 1 157 ? 13.381 20.502 8.682 1 98.22 157 TYR B C 1
ATOM 4022 O O . TYR B 1 157 ? 13.122 21.671 8.979 1 98.22 157 TYR B O 1
ATOM 4030 N N . SER B 1 158 ? 13.051 19.512 9.411 1 98.56 158 SER B N 1
ATOM 4031 C CA . SER B 1 158 ? 12.245 19.632 10.621 1 98.56 158 SER B CA 1
ATOM 4032 C C . SER B 1 158 ? 12.98 20.422 11.698 1 98.56 158 SER B C 1
ATOM 4034 O O . SER B 1 158 ? 12.397 21.299 12.339 1 98.56 158 SER B O 1
ATOM 4036 N N . GLN B 1 159 ? 14.188 20.097 11.832 1 98.44 159 GLN B N 1
ATOM 4037 C CA . GLN B 1 159 ? 14.988 20.778 12.845 1 98.44 159 GLN B CA 1
ATOM 4038 C C . GLN B 1 159 ? 15.108 22.268 12.54 1 98.44 159 GLN B C 1
ATOM 4040 O O . GLN B 1 159 ? 15.087 23.098 13.452 1 98.44 159 GLN B O 1
ATOM 4045 N N . ILE B 1 160 ? 15.244 22.565 11.333 1 98.52 160 ILE B N 1
ATOM 4046 C CA . ILE B 1 160 ? 15.406 23.951 10.909 1 98.52 160 ILE B CA 1
ATOM 4047 C C . ILE B 1 160 ? 14.125 24.731 11.194 1 98.52 160 ILE B C 1
ATOM 4049 O O . ILE B 1 160 ? 14.175 25.856 11.698 1 98.52 160 ILE B O 1
ATOM 4053 N N . ILE B 1 161 ? 12.978 24.136 10.966 1 98.66 161 ILE B N 1
ATOM 4054 C CA . ILE B 1 161 ? 11.745 24.913 11.005 1 98.66 161 ILE B CA 1
ATOM 4055 C C . ILE B 1 161 ? 11.147 24.863 12.41 1 98.66 161 ILE B C 1
ATOM 4057 O O . ILE B 1 161 ? 10.225 25.618 12.726 1 98.66 161 ILE B O 1
ATOM 4061 N N . PHE B 1 162 ? 11.638 24.061 13.279 1 98.64 162 PHE B N 1
ATOM 4062 C CA . PHE B 1 162 ? 11.042 23.786 14.581 1 98.64 162 PHE B CA 1
ATOM 4063 C C . PHE B 1 162 ? 10.85 25.075 15.371 1 98.64 162 PHE B C 1
ATOM 4065 O O . PHE B 1 162 ? 9.758 25.343 15.877 1 98.64 162 PHE B O 1
ATOM 4072 N N . PRO B 1 163 ? 11.89 25.918 15.485 1 98.36 163 PRO B N 1
ATOM 4073 C CA . PRO B 1 163 ? 11.689 27.136 16.272 1 98.36 163 PRO B CA 1
ATOM 4074 C C . PRO B 1 163 ? 10.592 28.033 15.702 1 98.36 163 PRO B C 1
ATOM 4076 O O . PRO B 1 163 ? 9.845 28.659 16.459 1 98.36 163 PRO B O 1
ATOM 4079 N N . LEU B 1 164 ? 10.508 28.126 14.419 1 98.57 164 LEU B N 1
ATOM 4080 C CA . LEU B 1 164 ? 9.464 28.928 13.791 1 98.57 164 LEU B CA 1
ATOM 4081 C C . LEU B 1 164 ? 8.095 28.284 13.982 1 98.57 164 LEU B C 1
ATOM 4083 O O . LEU B 1 164 ? 7.089 28.983 14.125 1 98.57 164 LEU B O 1
ATOM 4087 N N . PHE B 1 165 ? 8.065 27.014 13.933 1 98.51 165 PHE B N 1
ATOM 4088 C CA . PHE B 1 165 ? 6.834 26.269 14.167 1 98.51 165 PHE B CA 1
ATOM 4089 C C . PHE B 1 165 ? 6.276 26.568 15.554 1 98.51 165 PHE B C 1
ATOM 4091 O O . PHE B 1 165 ? 5.068 26.749 15.717 1 98.51 165 PHE B O 1
ATOM 4098 N N . VAL B 1 166 ? 7.136 26.604 16.509 1 97.98 166 VAL B N 1
ATOM 4099 C CA . VAL B 1 166 ? 6.727 26.948 17.867 1 97.98 166 VAL B CA 1
ATOM 4100 C C . VAL B 1 166 ? 6.057 28.32 17.873 1 97.98 166 VAL B C 1
ATOM 4102 O O . VAL B 1 166 ? 5.021 28.509 18.516 1 97.98 166 VAL B O 1
ATOM 4105 N N . TRP B 1 167 ? 6.63 29.251 17.125 1 97.27 167 TRP B N 1
ATOM 4106 C CA . TRP B 1 167 ? 6.039 30.58 17.008 1 97.27 167 TRP B CA 1
ATOM 4107 C C . TRP B 1 167 ? 4.648 30.504 16.387 1 97.27 167 TRP B C 1
ATOM 4109 O O . TRP B 1 167 ? 3.748 31.254 16.772 1 97.27 167 TRP B O 1
ATOM 4119 N N . SER B 1 168 ? 4.524 29.612 15.43 1 96.62 168 SER B N 1
ATOM 4120 C CA . SER B 1 168 ? 3.241 29.471 14.749 1 96.62 168 SER B CA 1
ATOM 4121 C C . SER B 1 168 ? 2.161 28.968 15.702 1 96.62 168 SER B C 1
ATOM 4123 O O . SER B 1 168 ? 1.053 29.507 15.734 1 96.62 168 SER B O 1
ATOM 4125 N N . VAL B 1 169 ? 2.482 27.974 16.452 1 95.6 169 VAL B N 1
ATOM 4126 C CA . VAL B 1 169 ? 1.532 27.418 17.41 1 95.6 169 VAL B CA 1
ATOM 4127 C C . VAL B 1 169 ? 1.25 28.44 18.51 1 95.6 169 VAL B C 1
ATOM 4129 O O . VAL B 1 169 ? 0.108 28.589 18.949 1 95.6 169 VAL B O 1
ATOM 4132 N N . TRP B 1 170 ? 2.313 29.136 18.957 1 95.23 170 TRP B N 1
ATOM 4133 C CA . TRP B 1 170 ? 2.17 30.193 19.953 1 95.23 170 TRP B CA 1
ATOM 4134 C C . TRP B 1 170 ? 1.18 31.254 19.484 1 95.23 170 TRP B C 1
ATOM 4136 O O . TRP B 1 170 ? 0.314 31.685 20.249 1 95.23 170 TRP B O 1
ATOM 4146 N N . ALA B 1 171 ? 1.317 31.677 18.252 1 94.62 171 ALA B N 1
ATOM 4147 C CA . ALA B 1 171 ? 0.43 32.695 17.694 1 94.62 171 ALA B CA 1
ATOM 4148 C C . ALA B 1 171 ? -1.019 32.217 17.691 1 94.62 171 ALA B C 1
ATOM 4150 O O . ALA B 1 171 ? -1.937 32.997 17.955 1 94.62 171 ALA B O 1
ATOM 4151 N N . TYR B 1 172 ? -1.203 30.972 17.449 1 91.4 172 TYR B N 1
ATOM 4152 C CA . TYR B 1 172 ? -2.546 30.403 17.423 1 91.4 172 TYR B CA 1
ATOM 4153 C C . TYR B 1 172 ? -3.122 30.3 18.83 1 91.4 172 TYR B C 1
ATOM 4155 O O . TYR B 1 172 ? -4.303 30.581 19.046 1 91.4 172 TYR B O 1
ATOM 4163 N N . ARG B 1 173 ? -2.312 29.958 19.743 1 90.37 173 ARG B N 1
ATOM 4164 C CA . ARG B 1 173 ? -2.75 29.774 21.123 1 90.37 173 ARG B CA 1
ATOM 4165 C C . ARG B 1 173 ? -3.071 31.112 21.779 1 90.37 173 ARG B C 1
ATOM 4167 O O . ARG B 1 173 ? -3.894 31.18 22.694 1 90.37 173 ARG B O 1
ATOM 4174 N N . THR B 1 174 ? -2.387 32.144 21.352 1 89.93 174 THR B N 1
ATOM 4175 C CA . THR B 1 174 ? -2.558 33.456 21.965 1 89.93 174 THR B CA 1
ATOM 4176 C C . THR B 1 174 ? -3.457 34.341 21.105 1 89.93 174 THR B C 1
ATOM 4178 O O . THR B 1 174 ? -3.504 35.558 21.296 1 89.93 174 THR B O 1
ATOM 4181 N N . ASP B 1 175 ? -4.128 33.727 20.053 1 87.2 175 ASP B N 1
ATOM 4182 C CA . ASP B 1 175 ? -5.081 34.399 19.176 1 87.2 175 ASP B CA 1
ATOM 4183 C C . ASP B 1 175 ? -4.412 35.536 18.407 1 87.2 175 ASP B C 1
ATOM 4185 O O . ASP B 1 175 ? -4.969 36.631 18.298 1 87.2 175 ASP B O 1
ATOM 4189 N N . ARG B 1 176 ? -3.177 35.396 18.084 1 88.51 176 ARG B N 1
ATOM 4190 C CA . ARG B 1 176 ? -2.419 36.379 17.316 1 88.51 176 ARG B CA 1
ATOM 4191 C C . ARG B 1 176 ? -2.183 35.895 15.889 1 88.51 176 ARG B C 1
ATOM 4193 O O . ARG B 1 176 ? -1.108 36.111 15.325 1 88.51 176 ARG B O 1
ATOM 4200 N N . PHE B 1 177 ? -3.061 35.065 15.394 1 84.29 177 PHE B N 1
ATOM 4201 C CA . PHE B 1 177 ? -2.881 34.439 14.09 1 84.29 177 PHE B CA 1
ATOM 4202 C C . PHE B 1 177 ? -2.888 35.484 12.982 1 84.29 177 PHE B C 1
ATOM 4204 O O . PHE B 1 177 ? -2.387 35.236 11.883 1 84.29 177 PHE B O 1
ATOM 4211 N N . LYS B 1 178 ? -3.356 36.708 13.273 1 87.27 178 LYS B N 1
ATOM 4212 C CA . LYS B 1 178 ? -3.278 37.804 12.312 1 87.27 178 LYS B CA 1
ATOM 4213 C C . LYS B 1 178 ? -1.846 38.313 12.173 1 87.27 178 LYS B C 1
ATOM 4215 O O . LYS B 1 178 ? -1.461 38.817 11.117 1 87.27 178 LYS B O 1
ATOM 4220 N N . GLN B 1 179 ? -1.083 38.221 13.216 1 89.82 179 GLN B N 1
ATOM 4221 C CA . GLN B 1 179 ? 0.294 38.703 13.226 1 89.82 179 GLN B CA 1
ATOM 4222 C C . GLN B 1 179 ? 1.238 37.687 12.59 1 89.82 179 GLN B C 1
ATOM 4224 O O . GLN B 1 179 ? 2.262 38.058 12.014 1 89.82 179 GLN B O 1
ATOM 4229 N N . PHE B 1 180 ? 0.945 36.434 12.78 1 94.51 180 PHE B N 1
ATOM 4230 C CA . PHE B 1 180 ? 1.707 35.359 12.156 1 94.51 180 PHE B CA 1
ATOM 4231 C C . PHE B 1 180 ? 0.785 34.231 11.709 1 94.51 180 PHE B C 1
ATOM 4233 O O . PHE B 1 180 ? 0.584 33.259 12.441 1 94.51 180 PHE B O 1
ATOM 4240 N N . SER B 1 181 ? 0.381 34.296 10.528 1 93.58 181 SER B N 1
ATOM 4241 C CA . SER B 1 181 ? -0.631 33.389 9.999 1 93.58 181 SER B CA 1
ATOM 4242 C C . SER B 1 181 ? -0.007 32.082 9.52 1 93.58 181 SER B C 1
ATOM 4244 O O . SER B 1 181 ? 1.207 32.005 9.321 1 93.58 181 SER B O 1
ATOM 4246 N N . LEU B 1 182 ? -0.842 31.12 9.358 1 93.82 182 LEU B N 1
ATOM 4247 C CA . LEU B 1 182 ? -0.415 29.834 8.816 1 93.82 182 LEU B CA 1
ATOM 4248 C C . LEU B 1 182 ? 0.139 29.997 7.405 1 93.82 182 LEU B C 1
ATOM 4250 O O . LEU B 1 182 ? 1.1 29.321 7.029 1 93.82 182 LEU B O 1
ATOM 4254 N N . THR B 1 183 ? -0.46 30.841 6.622 1 94.95 183 THR B N 1
ATOM 4255 C CA . THR B 1 183 ? -0.012 31.11 5.26 1 94.95 183 THR B CA 1
ATOM 4256 C C . THR B 1 183 ? 1.4 31.687 5.259 1 94.95 183 THR B C 1
ATOM 4258 O O . THR B 1 183 ? 2.236 31.296 4.441 1 94.95 183 THR B O 1
ATOM 4261 N N . GLU B 1 184 ? 1.602 32.666 6.14 1 96.08 184 GLU B N 1
ATOM 4262 C CA . GLU B 1 184 ? 2.935 33.248 6.258 1 96.08 184 GLU B CA 1
ATOM 4263 C C . GLU B 1 184 ? 3.957 32.201 6.692 1 96.08 184 GLU B C 1
ATOM 4265 O O . GLU B 1 184 ? 5.083 32.178 6.188 1 96.08 184 GLU B O 1
ATOM 4270 N N . PHE B 1 185 ? 3.597 31.423 7.652 1 97.57 185 PHE B N 1
ATOM 4271 C CA . PHE B 1 185 ? 4.459 30.33 8.086 1 97.57 185 PHE B CA 1
ATOM 4272 C C . PHE B 1 185 ? 4.82 29.427 6.913 1 97.57 185 PHE B C 1
ATOM 4274 O O . PHE B 1 185 ? 5.997 29.145 6.679 1 97.57 185 PHE B O 1
ATOM 4281 N N . ASN B 1 186 ? 3.833 28.99 6.127 1 97.41 186 ASN B N 1
ATOM 4282 C CA . ASN B 1 186 ? 4.032 28.083 5.002 1 97.41 186 ASN B CA 1
ATOM 4283 C C . ASN B 1 186 ? 4.93 28.703 3.935 1 97.41 186 ASN B C 1
ATOM 4285 O O . ASN B 1 186 ? 5.766 28.016 3.346 1 97.41 186 ASN B O 1
ATOM 4289 N N . THR B 1 187 ? 4.709 29.909 3.689 1 96.65 187 THR B N 1
ATOM 4290 C CA . THR B 1 187 ? 5.526 30.609 2.703 1 96.65 187 THR B CA 1
ATOM 4291 C C . THR B 1 187 ? 6.987 30.647 3.141 1 96.65 187 THR B C 1
ATOM 4293 O O . THR B 1 187 ? 7.892 30.497 2.317 1 96.65 187 THR B O 1
ATOM 4296 N N . THR B 1 188 ? 7.209 30.864 4.411 1 97.55 188 THR B N 1
ATOM 4297 C CA . THR B 1 188 ? 8.563 30.973 4.943 1 97.55 188 THR B CA 1
ATOM 4298 C C . THR B 1 188 ? 9.285 29.631 4.865 1 97.55 188 THR B C 1
ATOM 4300 O O . THR B 1 188 ? 10.483 29.581 4.579 1 97.55 188 THR B O 1
ATOM 4303 N N . ILE B 1 189 ? 8.575 28.536 5.049 1 97.87 189 ILE B N 1
ATOM 4304 C CA . ILE B 1 189 ? 9.253 27.249 5.165 1 97.87 189 ILE B CA 1
ATOM 4305 C C . ILE B 1 189 ? 9.295 26.565 3.8 1 97.87 189 ILE B C 1
ATOM 4307 O O . ILE B 1 189 ? 9.679 25.397 3.697 1 97.87 189 ILE B O 1
ATOM 4311 N N . GLU B 1 190 ? 8.862 27.174 2.819 1 96.3 190 GLU B N 1
ATOM 4312 C CA . GLU B 1 190 ? 8.893 26.621 1.468 1 96.3 190 GLU B CA 1
ATOM 4313 C C . GLU B 1 190 ? 10.328 26.43 0.984 1 96.3 190 GLU B C 1
ATOM 4315 O O . GLU B 1 190 ? 11.187 27.282 1.219 1 96.3 190 GLU B O 1
ATOM 4320 N N . LEU B 1 191 ? 10.58 25.275 0.338 1 93.88 191 LEU B N 1
ATOM 4321 C CA . LEU B 1 191 ? 11.891 24.998 -0.239 1 93.88 191 LEU B CA 1
ATOM 4322 C C . LEU B 1 191 ? 12.024 25.636 -1.618 1 93.88 191 LEU B C 1
ATOM 4324 O O . LEU B 1 191 ? 11.071 25.638 -2.4 1 93.88 191 LEU B O 1
ATOM 4328 N N . SER B 1 192 ? 13.153 26.299 -1.833 1 85.96 192 SER B N 1
ATOM 4329 C CA . SER B 1 192 ? 13.424 26.904 -3.134 1 85.96 192 SER B CA 1
ATOM 4330 C C . SER B 1 192 ? 14.588 26.21 -3.834 1 85.96 192 SER B C 1
ATOM 4332 O O . SER B 1 192 ? 15.559 25.811 -3.188 1 85.96 192 SER B O 1
ATOM 4334 N N . ASN B 1 193 ? 14.501 26.057 -5.113 1 84.47 193 ASN B N 1
ATOM 4335 C CA . ASN B 1 193 ? 15.599 25.607 -5.962 1 84.47 193 ASN B CA 1
ATOM 4336 C C . ASN B 1 193 ? 16.167 24.274 -5.483 1 84.47 193 ASN B C 1
ATOM 4338 O O . ASN B 1 193 ? 17.376 24.146 -5.281 1 84.47 193 ASN B O 1
ATOM 4342 N N . PHE B 1 194 ? 15.285 23.331 -5.277 1 88.72 194 PHE B N 1
ATOM 4343 C CA . PHE B 1 194 ? 15.739 22.029 -4.804 1 88.72 194 PHE B CA 1
ATOM 4344 C C . PHE B 1 194 ? 16.497 21.289 -5.9 1 88.72 194 PHE B C 1
ATOM 4346 O O . PHE B 1 194 ? 16.105 21.328 -7.068 1 88.72 194 PHE B O 1
ATOM 4353 N N . SER B 1 195 ? 17.641 20.781 -5.483 1 88.93 195 SER B N 1
ATOM 4354 C CA . SER B 1 195 ? 18.446 19.929 -6.352 1 88.93 195 SER B CA 1
ATOM 4355 C C . SER B 1 195 ? 18.788 18.609 -5.668 1 88.93 195 SER B C 1
ATOM 4357 O O . SER B 1 195 ? 19.179 18.593 -4.499 1 88.93 195 SER B O 1
ATOM 4359 N N . ILE B 1 196 ? 18.658 17.591 -6.37 1 87.68 196 ILE B N 1
ATOM 4360 C CA . ILE B 1 196 ? 18.976 16.268 -5.843 1 87.68 196 ILE B CA 1
ATOM 4361 C C . ILE B 1 196 ? 20.474 16.17 -5.563 1 87.68 196 ILE B C 1
ATOM 4363 O O . ILE B 1 196 ? 20.891 15.515 -4.605 1 87.68 196 ILE B O 1
ATOM 4367 N N . ALA B 1 197 ? 21.21 16.843 -6.401 1 87.17 197 ALA B N 1
ATOM 4368 C CA . ALA B 1 197 ? 22.666 16.8 -6.292 1 87.17 197 ALA B CA 1
ATOM 4369 C C . ALA B 1 197 ? 23.148 17.582 -5.074 1 87.17 197 ALA B C 1
ATOM 4371 O O . ALA B 1 197 ? 24.123 17.194 -4.426 1 87.17 197 ALA B O 1
ATOM 4372 N N . TYR B 1 198 ? 22.428 18.634 -4.771 1 90.18 198 TYR B N 1
ATOM 4373 C CA . TYR B 1 198 ? 22.831 19.494 -3.664 1 90.18 198 TYR B CA 1
ATOM 4374 C C . TYR B 1 198 ? 21.635 19.855 -2.791 1 90.18 198 TYR B C 1
ATOM 4376 O O . TYR B 1 198 ? 21.275 21.029 -2.674 1 90.18 198 TYR B O 1
ATOM 4384 N N . PRO B 1 199 ? 21.154 18.816 -2.131 1 89.06 199 PRO B N 1
ATOM 4385 C CA . PRO B 1 199 ? 19.951 19.069 -1.336 1 89.06 199 PRO B CA 1
ATOM 4386 C C . PRO B 1 199 ? 20.206 20.013 -0.163 1 89.06 199 PRO B C 1
ATOM 4388 O O . PRO B 1 199 ? 19.299 20.729 0.267 1 89.06 199 PRO B O 1
ATOM 4391 N N . ASN B 1 200 ? 21.407 20.115 0.285 1 91.17 200 ASN B N 1
ATOM 4392 C CA . ASN B 1 200 ? 21.751 20.922 1.452 1 91.17 200 ASN B CA 1
ATOM 4393 C C . ASN B 1 200 ? 21.673 22.414 1.144 1 91.17 200 ASN B C 1
ATOM 4395 O O . ASN B 1 200 ? 21.486 23.23 2.048 1 91.17 200 ASN B O 1
ATOM 4399 N N . ASN B 1 201 ? 21.839 22.767 -0.097 1 93.33 201 ASN B N 1
ATOM 4400 C CA . ASN B 1 201 ? 21.739 24.174 -0.47 1 93.33 201 ASN B CA 1
ATOM 4401 C C . ASN B 1 201 ? 20.355 24.738 -0.161 1 93.33 201 ASN B C 1
ATOM 4403 O O . ASN B 1 201 ? 20.234 25.85 0.355 1 93.33 201 ASN B O 1
ATOM 4407 N N . SER B 1 202 ? 19.393 23.963 -0.515 1 94.14 202 SER B N 1
ATOM 4408 C CA . SER B 1 202 ? 18.024 24.396 -0.251 1 94.14 202 SER B CA 1
ATOM 4409 C C . SER B 1 202 ? 17.753 24.487 1.247 1 94.14 202 SER B C 1
ATOM 4411 O O . SER B 1 202 ? 17.034 25.381 1.699 1 94.14 202 SER B O 1
ATOM 4413 N N . LEU B 1 203 ? 18.368 23.629 2.016 1 96.4 203 LEU B N 1
ATOM 4414 C CA . LEU B 1 203 ? 18.183 23.622 3.463 1 96.4 203 LEU B CA 1
ATOM 4415 C C . LEU B 1 203 ? 18.875 24.82 4.105 1 96.4 203 LEU B C 1
ATOM 4417 O O . LEU B 1 203 ? 18.362 25.397 5.066 1 96.4 203 LEU B O 1
ATOM 4421 N N . GLU B 1 204 ? 19.992 25.168 3.571 1 96.24 204 GLU B N 1
ATOM 4422 C CA . GLU B 1 204 ? 20.713 26.321 4.101 1 96.24 204 GLU B CA 1
ATOM 4423 C C . GLU B 1 204 ? 19.954 27.618 3.834 1 96.24 204 GLU B C 1
ATOM 4425 O O . GLU B 1 204 ? 19.898 28.499 4.694 1 96.24 204 GLU B O 1
ATOM 4430 N N . LYS B 1 205 ? 19.445 27.711 2.644 1 96.32 205 LYS B N 1
ATOM 4431 C CA . LYS B 1 205 ? 18.624 28.875 2.326 1 96.32 205 LYS B CA 1
ATOM 4432 C C . LYS B 1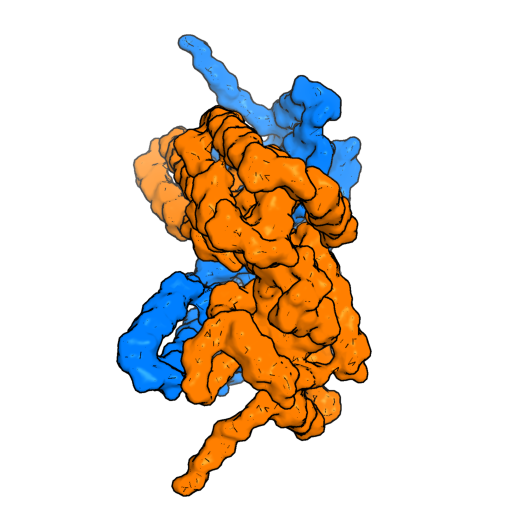 205 ? 17.403 28.953 3.239 1 96.32 205 LYS B C 1
ATOM 4434 O O . LYS B 1 205 ? 17.031 30.036 3.695 1 96.32 205 LYS B O 1
ATOM 4439 N N . LEU B 1 206 ? 16.835 27.823 3.478 1 97.55 206 LEU B N 1
ATOM 4440 C CA . LEU B 1 206 ? 15.691 27.754 4.38 1 97.55 206 LEU B CA 1
ATOM 4441 C C . LEU B 1 206 ? 16.084 28.183 5.79 1 97.55 206 LEU B C 1
ATOM 4443 O O . LEU B 1 206 ? 15.346 28.921 6.447 1 97.55 206 LEU B O 1
ATOM 4447 N N . ARG B 1 207 ? 17.212 27.71 6.233 1 97.65 207 ARG B N 1
ATOM 4448 C CA . ARG B 1 207 ? 17.705 28.056 7.562 1 97.65 207 ARG B CA 1
ATOM 4449 C C . ARG B 1 207 ? 17.812 29.568 7.73 1 97.65 207 ARG B C 1
ATOM 4451 O O . ARG B 1 207 ? 17.408 30.114 8.758 1 97.65 207 ARG B O 1
ATOM 4458 N N . HIS B 1 208 ? 18.282 30.21 6.718 1 97.46 208 HIS B N 1
ATOM 4459 C CA . HIS B 1 208 ? 18.443 31.659 6.76 1 97.46 208 HIS B CA 1
ATOM 4460 C C . HIS B 1 208 ? 17.091 32.363 6.804 1 97.46 208 HIS B C 1
ATOM 4462 O O . HIS B 1 208 ? 16.901 33.304 7.577 1 97.46 208 HIS B O 1
ATOM 4468 N N . LYS B 1 209 ? 16.201 31.9 5.953 1 97.45 209 LYS B N 1
ATOM 4469 C CA . LYS B 1 209 ? 14.858 32.472 5.915 1 97.45 209 LYS B CA 1
ATOM 4470 C C . LYS B 1 209 ? 14.168 32.344 7.27 1 97.45 209 LYS B C 1
ATOM 4472 O O . LYS B 1 209 ? 13.539 33.293 7.745 1 97.45 209 LYS B O 1
ATOM 4477 N N . VAL B 1 210 ? 14.326 31.231 7.855 1 98.3 210 VAL B N 1
ATOM 4478 C CA . VAL B 1 210 ? 13.675 30.937 9.128 1 98.3 210 VAL B CA 1
ATOM 4479 C C . VAL B 1 210 ? 14.283 31.801 10.231 1 98.3 210 VAL B C 1
ATOM 4481 O O . VAL B 1 210 ? 13.559 32.367 11.054 1 98.3 210 VAL B O 1
ATOM 4484 N N . GLN B 1 211 ? 15.572 31.935 10.216 1 98.07 211 GLN B N 1
ATOM 4485 C CA . GLN B 1 211 ? 16.263 32.739 11.219 1 98.07 211 GLN B CA 1
ATOM 4486 C C . GLN B 1 211 ? 15.849 34.205 11.129 1 98.07 211 GLN B C 1
ATOM 4488 O O . GLN B 1 211 ? 15.662 34.867 12.153 1 98.07 211 GLN B O 1
ATOM 4493 N N . GLN B 1 212 ? 15.712 34.679 9.944 1 98.18 212 GLN B N 1
ATOM 4494 C CA . GLN B 1 212 ? 15.288 36.061 9.742 1 98.18 212 GLN B CA 1
ATOM 4495 C C . GLN B 1 212 ? 13.873 36.284 10.268 1 98.18 212 GLN B C 1
ATOM 4497 O O . GLN B 1 212 ? 13.595 37.303 10.904 1 98.18 212 GLN B O 1
ATOM 4502 N N . LYS B 1 213 ? 13.042 35.362 9.966 1 97.95 213 LYS B N 1
ATOM 4503 C CA . LYS B 1 213 ? 11.658 35.492 10.413 1 97.95 213 LYS B CA 1
ATOM 4504 C C . LYS B 1 213 ? 11.562 35.407 11.933 1 97.95 213 LYS B C 1
ATOM 4506 O O . LYS B 1 213 ? 10.768 36.12 12.551 1 97.95 213 LYS B O 1
ATOM 4511 N N . ILE B 1 214 ? 12.34 34.554 12.548 1 97.65 214 ILE B N 1
ATOM 4512 C CA . ILE B 1 214 ? 12.354 34.424 14.001 1 97.65 214 ILE B CA 1
ATOM 4513 C C . ILE B 1 214 ? 12.819 35.735 14.632 1 97.65 214 ILE B C 1
ATOM 4515 O O . ILE B 1 214 ? 12.23 36.204 15.609 1 97.65 214 ILE B O 1
ATOM 4519 N N . ALA B 1 215 ? 13.84 36.321 14.075 1 97.56 215 ALA B N 1
ATOM 4520 C CA . ALA B 1 215 ? 14.343 37.599 14.571 1 97.56 215 ALA B CA 1
ATOM 4521 C C . ALA B 1 215 ? 13.271 38.682 14.483 1 97.56 215 ALA B C 1
ATOM 4523 O O . ALA B 1 215 ? 13.121 39.492 15.401 1 97.56 215 ALA B O 1
ATOM 4524 N N . PHE B 1 216 ? 12.616 38.677 13.386 1 97.16 216 PHE B N 1
ATOM 4525 C CA . PHE B 1 216 ? 11.53 39.628 13.183 1 97.16 216 PHE B CA 1
ATOM 4526 C C . PHE B 1 216 ? 10.448 39.449 14.242 1 97.16 216 PHE B C 1
ATOM 4528 O O . PHE B 1 216 ? 9.982 40.425 14.832 1 97.16 216 PHE B O 1
ATOM 4535 N N . LEU B 1 217 ? 10.033 38.233 14.574 1 96.57 217 LEU B N 1
ATOM 4536 C CA . LEU B 1 217 ? 8.985 37.942 15.546 1 96.57 217 LEU B CA 1
ATOM 4537 C C . LEU B 1 217 ? 9.437 38.302 16.958 1 96.57 217 LEU B C 1
ATOM 4539 O O . LEU B 1 217 ? 8.65 38.82 17.753 1 96.57 217 LEU B O 1
ATOM 4543 N N . GLN B 1 218 ? 10.671 38.084 17.223 1 96.45 218 GLN B N 1
ATOM 4544 C CA . GLN B 1 218 ? 11.218 38.416 18.535 1 96.45 218 GLN B CA 1
ATOM 4545 C C . GLN B 1 218 ? 11.229 39.926 18.76 1 96.45 218 GLN B C 1
ATOM 4547 O O . GLN B 1 218 ? 10.945 40.396 19.863 1 96.45 218 GLN B O 1
ATOM 4552 N N . ARG B 1 219 ? 11.496 40.634 17.706 1 96.37 219 ARG B N 1
ATOM 4553 C CA . ARG B 1 219 ? 11.527 42.09 17.79 1 96.37 219 ARG B CA 1
ATOM 4554 C C . ARG B 1 219 ? 10.123 42.659 17.964 1 96.37 219 ARG B C 1
ATOM 4556 O O . ARG B 1 219 ? 9.927 43.632 18.695 1 96.37 219 ARG B O 1
ATOM 4563 N N . ASN B 1 220 ? 9.208 42.069 17.367 1 95.53 220 ASN B N 1
ATOM 4564 C CA . ASN B 1 220 ? 7.837 42.57 17.385 1 95.53 220 ASN B CA 1
ATOM 4565 C C . ASN B 1 220 ? 7.07 42.058 18.601 1 95.53 220 ASN B C 1
ATOM 4567 O O . ASN B 1 220 ? 5.988 42.559 18.913 1 95.53 220 ASN B O 1
ATOM 4571 N N . HIS B 1 221 ? 7.643 41.04 19.241 1 95 221 HIS B N 1
ATOM 4572 C CA . HIS B 1 221 ? 7.039 40.511 20.458 1 95 221 HIS B CA 1
ATOM 4573 C C . HIS B 1 221 ? 8.08 40.333 21.558 1 95 221 HIS B C 1
ATOM 4575 O O . HIS B 1 221 ? 8.323 39.213 22.013 1 95 221 HIS B O 1
ATOM 4581 N N . PRO B 1 222 ? 8.594 41.385 22.064 1 93.87 222 PRO B N 1
ATOM 4582 C CA . PRO B 1 222 ? 9.698 41.327 23.024 1 93.87 222 PRO B CA 1
ATOM 4583 C C . PRO B 1 222 ? 9.305 40.65 24.335 1 93.87 222 PRO B C 1
ATOM 4585 O O . PRO B 1 222 ? 10.157 40.075 25.018 1 93.87 222 PRO B O 1
ATOM 4588 N N . ASN B 1 223 ? 8.061 40.663 24.706 1 93.38 223 ASN B N 1
ATOM 4589 C CA . ASN B 1 223 ? 7.623 40.096 25.976 1 93.38 223 ASN B CA 1
ATOM 4590 C C . ASN B 1 223 ? 7.14 38.658 25.811 1 93.38 223 ASN B C 1
ATOM 4592 O O . ASN B 1 223 ? 6.554 38.086 26.732 1 93.38 223 ASN B O 1
ATOM 4596 N N . ALA B 1 224 ? 7.363 38.004 24.683 1 93.55 224 ALA B N 1
ATOM 4597 C CA . ALA B 1 224 ? 6.791 36.692 24.391 1 93.55 224 ALA B CA 1
ATOM 4598 C C . ALA B 1 224 ? 7.76 35.576 24.769 1 93.55 224 ALA B C 1
ATOM 4600 O O . ALA B 1 224 ? 7.443 34.393 24.621 1 93.55 224 ALA B O 1
ATOM 4601 N N . LYS B 1 2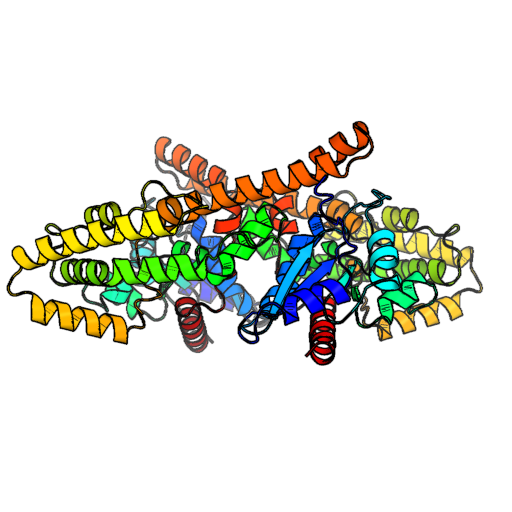25 ? 8.926 35.833 25.256 1 94.12 225 LYS B N 1
ATOM 4602 C CA . LYS B 1 225 ? 9.964 34.837 25.507 1 94.12 225 LYS B CA 1
ATOM 4603 C C . LYS B 1 225 ? 9.449 33.722 26.412 1 94.12 225 LYS B C 1
ATOM 4605 O O . LYS B 1 225 ? 9.561 32.541 26.076 1 94.12 225 LYS B O 1
ATOM 4610 N N . GLU B 1 226 ? 8.863 34.088 27.551 1 95.39 226 GLU B N 1
ATOM 4611 C CA . GLU B 1 226 ? 8.385 33.096 28.51 1 95.39 226 GLU B CA 1
ATOM 4612 C C . GLU B 1 226 ? 7.253 32.259 27.921 1 95.39 226 GLU B C 1
ATOM 4614 O O . GLU B 1 226 ? 7.241 31.035 28.062 1 95.39 226 GLU B O 1
ATOM 4619 N N . SER B 1 227 ? 6.331 32.954 27.311 1 95.04 227 SER B N 1
ATOM 4620 C CA . SER B 1 227 ? 5.191 32.247 26.737 1 95.04 227 SER B CA 1
ATOM 4621 C C . SER B 1 227 ? 5.625 31.339 25.591 1 95.04 227 SER B C 1
ATOM 4623 O O . SER B 1 227 ? 5.074 30.25 25.412 1 95.04 227 SER B O 1
ATOM 4625 N N . TYR B 1 228 ? 6.556 31.806 24.841 1 95.86 228 TYR B N 1
ATOM 4626 C CA . TYR B 1 228 ? 7.132 30.995 23.774 1 95.86 228 TYR B CA 1
ATOM 4627 C C . TYR B 1 228 ? 7.774 29.732 24.335 1 95.86 228 TYR B C 1
ATOM 4629 O O . TYR B 1 228 ? 7.552 28.634 23.819 1 95.86 228 TYR B O 1
ATOM 4637 N N . LEU B 1 229 ? 8.598 29.832 25.343 1 97.2 229 LEU B N 1
ATOM 4638 C CA . LEU B 1 229 ? 9.292 28.702 25.951 1 97.2 229 LEU B CA 1
ATOM 4639 C C . LEU B 1 229 ? 8.298 27.712 26.548 1 97.2 229 LEU B C 1
ATOM 4641 O O . LEU B 1 229 ? 8.514 26.499 26.494 1 97.2 229 LEU B O 1
ATOM 4645 N N . ASN B 1 230 ? 7.266 28.24 27.102 1 96.69 230 ASN B N 1
ATOM 4646 C CA . ASN B 1 230 ? 6.217 27.374 27.632 1 96.69 230 ASN B CA 1
ATOM 4647 C C . ASN B 1 230 ? 5.546 26.565 26.526 1 96.69 230 ASN B C 1
ATOM 4649 O O . ASN B 1 230 ? 5.263 25.379 26.704 1 96.69 230 ASN B O 1
ATOM 4653 N N . THR B 1 231 ? 5.285 27.281 25.459 1 96.53 231 THR B N 1
ATOM 4654 C CA . THR B 1 231 ? 4.701 26.595 24.312 1 96.53 231 THR B CA 1
ATOM 4655 C C . THR B 1 231 ? 5.635 25.5 23.803 1 96.53 231 THR B C 1
ATOM 4657 O O . THR B 1 231 ? 5.192 24.39 23.503 1 96.53 231 THR B O 1
ATOM 4660 N N . LYS B 1 232 ? 6.871 25.838 23.67 1 97.37 232 LYS B N 1
ATOM 4661 C CA . LYS B 1 232 ? 7.877 24.874 23.232 1 97.37 232 LYS B CA 1
ATOM 4662 C C . LYS B 1 232 ? 7.89 23.644 24.135 1 97.37 232 LYS B C 1
ATOM 4664 O O . LYS B 1 232 ? 7.902 22.511 23.649 1 97.37 232 LYS B O 1
ATOM 4669 N N . HIS B 1 233 ? 7.871 23.844 25.383 1 97.31 233 HIS B N 1
ATOM 4670 C CA . HIS B 1 233 ? 7.88 22.758 26.356 1 97.31 233 HIS B CA 1
ATOM 4671 C C . HIS B 1 233 ? 6.624 21.901 26.237 1 97.31 233 HIS B C 1
ATOM 4673 O O . HIS B 1 233 ? 6.695 20.673 26.313 1 97.31 233 HIS B O 1
ATOM 4679 N N . ASP B 1 234 ? 5.541 22.538 26.056 1 96.45 234 ASP B N 1
ATOM 4680 C CA . ASP B 1 234 ? 4.274 21.83 25.899 1 96.45 234 ASP B CA 1
ATOM 4681 C C . ASP B 1 234 ? 4.304 20.916 24.675 1 96.45 234 ASP B C 1
ATOM 4683 O O . ASP B 1 234 ? 3.806 19.79 24.723 1 96.45 234 ASP B O 1
ATOM 4687 N N . LEU B 1 235 ? 4.828 21.457 23.597 1 97.41 235 LEU B N 1
ATOM 4688 C CA . LEU B 1 235 ? 4.888 20.694 22.354 1 97.41 235 LEU B CA 1
ATOM 4689 C C . LEU B 1 235 ? 5.759 19.453 22.52 1 97.41 235 LEU B C 1
ATOM 4691 O O . LEU B 1 235 ? 5.4 18.371 22.05 1 97.41 235 LEU B O 1
ATOM 4695 N N . ILE B 1 236 ? 6.829 19.607 23.174 1 96.66 236 ILE B N 1
ATOM 4696 C CA . ILE B 1 236 ? 7.733 18.487 23.414 1 96.66 236 ILE B CA 1
ATOM 4697 C C . ILE B 1 236 ? 7.043 17.447 24.294 1 96.66 236 ILE B C 1
ATOM 4699 O O . ILE B 1 236 ? 7.159 16.244 24.05 1 96.66 236 ILE B O 1
ATOM 4703 N N . LYS B 1 237 ? 6.313 17.891 25.227 1 95.82 237 LYS B N 1
ATOM 4704 C CA . LYS B 1 237 ? 5.57 16.996 26.109 1 95.82 237 LYS B CA 1
ATOM 4705 C C . LYS B 1 237 ? 4.5 16.227 25.339 1 95.82 237 LYS B C 1
ATOM 4707 O O . LYS B 1 237 ? 4.193 15.08 25.67 1 95.82 237 LYS B O 1
ATOM 4712 N N . LEU B 1 238 ? 3.968 16.867 24.339 1 95.77 238 LEU B N 1
ATOM 4713 C CA . LEU B 1 238 ? 2.926 16.246 23.527 1 95.77 238 LEU B CA 1
ATOM 4714 C C . LEU B 1 238 ? 3.529 15.279 22.515 1 95.77 238 LEU B C 1
ATOM 4716 O O . LEU B 1 238 ? 2.8 14.604 21.784 1 95.77 238 LEU B O 1
ATOM 4720 N N . GLY B 1 239 ? 4.839 15.237 22.41 1 94.49 239 GLY B N 1
ATOM 4721 C CA . GLY B 1 239 ? 5.502 14.26 21.561 1 94.49 239 GLY B CA 1
ATOM 4722 C C . GLY B 1 239 ? 6.051 14.858 20.28 1 94.49 239 GLY B C 1
ATOM 4723 O O . GLY B 1 239 ? 6.502 14.131 19.392 1 94.49 239 GLY B O 1
ATOM 4724 N N . VAL B 1 240 ? 5.946 16.176 20.157 1 96.57 240 VAL B N 1
ATOM 4725 C CA . VAL B 1 240 ? 6.514 16.833 18.984 1 96.57 240 VAL B CA 1
ATOM 4726 C C . VAL B 1 240 ? 8.021 16.999 19.164 1 96.57 240 VAL B C 1
ATOM 4728 O O . VAL B 1 240 ? 8.471 17.822 19.965 1 96.57 240 VAL B O 1
ATOM 4731 N N . GLU B 1 241 ? 8.742 16.256 18.448 1 96.33 241 GLU B N 1
ATOM 4732 C CA . GLU B 1 241 ? 10.197 16.367 18.488 1 96.33 241 GLU B CA 1
ATOM 4733 C C . GLU B 1 241 ? 10.716 17.229 17.341 1 96.33 241 GLU B C 1
ATOM 4735 O O . GLU B 1 241 ? 10.183 17.181 16.23 1 96.33 241 GLU B O 1
ATOM 4740 N N . PRO B 1 242 ? 11.799 17.909 17.578 1 97.76 242 PRO B N 1
ATOM 4741 C CA . PRO B 1 242 ? 12.355 18.766 16.528 1 97.76 242 PRO B CA 1
ATOM 4742 C C . PRO B 1 242 ? 12.643 18.004 15.236 1 97.76 242 PRO B C 1
ATOM 4744 O O . PRO B 1 242 ? 12.436 18.536 14.143 1 97.76 242 PRO B O 1
ATOM 4747 N N . VAL B 1 243 ? 12.949 16.766 15.335 1 97.24 243 VAL B N 1
ATOM 4748 C CA . VAL B 1 243 ? 13.347 15.985 14.169 1 97.24 243 VAL B CA 1
ATOM 4749 C C . VAL B 1 243 ? 12.107 15.53 13.403 1 97.24 243 VAL B C 1
ATOM 4751 O O . VAL B 1 243 ? 12.204 15.102 12.25 1 97.24 243 VAL B O 1
ATOM 4754 N N . ASP B 1 244 ? 10.893 15.717 14.007 1 97.34 244 ASP B N 1
ATOM 4755 C CA . ASP B 1 244 ? 9.68 15.207 13.375 1 97.34 244 ASP B CA 1
ATOM 4756 C C . ASP B 1 244 ? 8.667 16.327 13.148 1 97.34 244 ASP B C 1
ATOM 4758 O O . ASP B 1 244 ? 7.476 16.066 12.968 1 97.34 244 ASP B O 1
ATOM 4762 N N . THR B 1 245 ? 9.12 17.551 13.18 1 98.51 245 THR B N 1
ATOM 4763 C CA . THR B 1 245 ? 8.24 18.71 13.091 1 98.51 245 THR B CA 1
ATOM 4764 C C . THR B 1 245 ? 7.426 18.674 11.8 1 98.51 245 THR B C 1
ATOM 4766 O O . THR B 1 245 ? 6.273 19.11 11.775 1 98.51 245 THR B O 1
ATOM 4769 N N . TYR B 1 246 ? 7.983 18.089 10.721 1 98.56 246 TYR B N 1
ATOM 4770 C CA . TYR B 1 246 ? 7.314 18.071 9.425 1 98.56 246 TYR B CA 1
ATOM 4771 C C . TYR B 1 246 ? 5.991 17.32 9.505 1 98.56 246 TYR B C 1
ATOM 4773 O O . TYR B 1 246 ? 5.096 17.537 8.685 1 98.56 246 TYR B O 1
ATOM 4781 N N . LEU B 1 247 ? 5.776 16.477 10.493 1 98.43 247 LEU B N 1
ATOM 4782 C CA . LEU B 1 247 ? 4.546 15.71 10.657 1 98.43 247 LEU B CA 1
ATOM 4783 C C . LEU B 1 247 ? 3.422 16.592 11.19 1 98.43 247 LEU B C 1
ATOM 4785 O O . LEU B 1 247 ? 2.252 16.204 11.153 1 98.43 247 LEU B O 1
ATOM 4789 N N . TYR B 1 248 ? 3.782 17.802 11.608 1 98.32 248 TYR B N 1
ATOM 4790 C CA . TYR B 1 248 ? 2.798 18.598 12.334 1 98.32 248 TYR B CA 1
ATOM 4791 C C . TYR B 1 248 ? 2.518 19.91 11.611 1 98.32 248 TYR B C 1
ATOM 4793 O O . TYR B 1 248 ? 1.728 20.73 12.085 1 98.32 248 TYR B O 1
ATOM 4801 N N . ILE B 1 249 ? 3.158 20.087 10.465 1 98.2 249 ILE B N 1
ATOM 4802 C CA . ILE B 1 249 ? 2.859 21.271 9.667 1 98.2 249 ILE B CA 1
ATOM 4803 C C . ILE B 1 249 ? 1.684 20.981 8.735 1 98.2 249 ILE B C 1
ATOM 4805 O O . ILE B 1 249 ? 1.237 19.837 8.626 1 98.2 249 ILE B O 1
ATOM 4809 N N . GLN B 1 250 ? 1.238 22.014 8.109 1 97.69 250 GLN B N 1
ATOM 4810 C CA . GLN B 1 250 ? 0.084 21.856 7.231 1 97.69 250 GLN B CA 1
ATOM 4811 C C . GLN B 1 250 ? 0.319 20.751 6.205 1 97.69 250 GLN B C 1
ATOM 4813 O O . GLN B 1 250 ? 1.307 20.781 5.469 1 97.69 250 GLN B O 1
ATOM 4818 N N . GLY B 1 251 ? -0.587 19.823 6.093 1 97.07 251 GLY B N 1
ATOM 4819 C CA . GLY B 1 251 ? -0.441 18.624 5.283 1 97.07 251 GLY B CA 1
ATOM 4820 C C . GLY B 1 251 ? -0.286 18.919 3.803 1 97.07 251 GLY B C 1
ATOM 4821 O O . GLY B 1 251 ? 0.626 18.403 3.154 1 97.07 251 GLY B O 1
ATOM 4822 N N . HIS B 1 252 ? -1.163 19.728 3.292 1 94.44 252 HIS B N 1
ATOM 4823 C CA . HIS B 1 252 ? -1.13 20.063 1.873 1 94.44 252 HIS B CA 1
ATOM 4824 C C . HIS B 1 252 ? 0.179 20.749 1.5 1 94.44 252 HIS B C 1
ATOM 4826 O O . HIS B 1 252 ? 0.685 20.569 0.39 1 94.44 252 HIS B O 1
ATOM 4832 N N . HIS B 1 253 ? 0.656 21.53 2.426 1 96.75 253 HIS B N 1
ATOM 4833 C CA . HIS B 1 253 ? 1.947 22.159 2.173 1 96.75 253 HIS B CA 1
ATOM 4834 C C . HIS B 1 253 ? 3.06 21.119 2.088 1 96.75 253 HIS B C 1
ATOM 4836 O O . HIS B 1 253 ? 3.829 21.104 1.125 1 96.75 253 HIS B O 1
ATOM 4842 N N . LEU B 1 254 ? 3.161 20.324 3.088 1 98.1 254 LEU B N 1
ATOM 4843 C CA . LEU B 1 254 ? 4.184 19.284 3.104 1 98.1 254 LEU B CA 1
ATOM 4844 C C . LEU B 1 254 ? 4.086 18.406 1.861 1 98.1 254 LEU B C 1
ATOM 4846 O O . LEU B 1 254 ? 5.097 18.127 1.212 1 98.1 254 LEU B O 1
ATOM 4850 N N . PHE B 1 255 ? 2.894 18.029 1.522 1 97.89 255 PHE B N 1
ATOM 4851 C CA . PHE B 1 255 ? 2.638 17.102 0.425 1 97.89 255 PHE B CA 1
ATOM 4852 C C . PHE B 1 255 ? 2.959 17.749 -0.917 1 97.89 255 PHE B C 1
ATOM 4854 O O . PHE B 1 255 ? 3.776 17.231 -1.681 1 97.89 255 PHE B O 1
ATOM 4861 N N . ASP B 1 256 ? 2.443 18.892 -1.181 1 96.77 256 ASP B N 1
ATOM 4862 C CA . ASP B 1 256 ? 2.458 19.494 -2.51 1 96.77 256 ASP B CA 1
ATOM 4863 C C . ASP B 1 256 ? 3.736 20.3 -2.734 1 96.77 256 ASP B C 1
ATOM 4865 O O . ASP B 1 256 ? 4.206 20.425 -3.866 1 96.77 256 ASP B O 1
ATOM 4869 N N . LYS B 1 257 ? 4.235 20.81 -1.68 1 96.56 257 LYS B N 1
ATOM 4870 C CA . LYS B 1 257 ? 5.297 21.79 -1.884 1 96.56 257 LYS B CA 1
ATOM 4871 C C . LYS B 1 257 ? 6.651 21.231 -1.457 1 96.56 257 LYS B C 1
ATOM 4873 O O . LYS B 1 257 ? 7.696 21.764 -1.837 1 96.56 257 LYS B O 1
ATOM 4878 N N . VAL B 1 258 ? 6.672 20.207 -0.719 1 97.13 258 VAL B N 1
ATOM 4879 C CA . VAL B 1 258 ? 7.95 19.687 -0.243 1 97.13 258 VAL B CA 1
ATOM 4880 C C . VAL B 1 258 ? 8.189 18.294 -0.822 1 97.13 258 VAL B C 1
ATOM 4882 O O . VAL B 1 258 ? 9.048 18.115 -1.689 1 97.13 258 VAL B O 1
ATOM 4885 N N . VAL B 1 259 ? 7.319 17.363 -0.539 1 97.97 259 VAL B N 1
ATOM 4886 C CA . VAL B 1 259 ? 7.599 15.953 -0.791 1 97.97 259 VAL B CA 1
ATOM 4887 C C . VAL B 1 259 ? 7.38 15.639 -2.27 1 97.97 259 VAL B C 1
ATOM 4889 O O . VAL B 1 259 ? 8.241 15.041 -2.918 1 97.97 259 VAL B O 1
ATOM 4892 N N . VAL B 1 260 ? 6.246 16.072 -2.85 1 97.74 260 VAL B N 1
ATOM 4893 C CA . VAL B 1 260 ? 5.9 15.709 -4.22 1 97.74 260 VAL B CA 1
ATOM 4894 C C . VAL B 1 260 ? 6.954 16.253 -5.182 1 97.74 260 VAL B C 1
ATOM 4896 O O . VAL B 1 260 ? 7.457 15.523 -6.039 1 97.74 260 VAL B O 1
ATOM 4899 N N . PRO B 1 261 ? 7.344 17.51 -5.053 1 96.69 261 PRO B N 1
ATOM 4900 C CA . PRO B 1 261 ? 8.364 18.015 -5.975 1 96.69 261 PRO B CA 1
ATOM 4901 C C . PRO B 1 261 ? 9.681 17.247 -5.876 1 96.69 261 PRO B C 1
ATOM 4903 O O . PRO B 1 261 ? 10.304 16.949 -6.898 1 96.69 261 PRO B O 1
ATOM 4906 N N . ILE B 1 262 ? 10.11 16.93 -4.706 1 96.72 262 ILE B N 1
ATOM 4907 C CA . ILE B 1 262 ? 11.341 16.171 -4.513 1 96.72 262 ILE B CA 1
ATOM 4908 C C . ILE B 1 262 ? 11.189 14.778 -5.119 1 96.72 262 ILE B C 1
ATOM 4910 O O . ILE B 1 262 ? 12.059 14.32 -5.864 1 96.72 262 ILE B O 1
ATOM 4914 N N . MET B 1 263 ? 10.109 14.151 -4.836 1 96.95 263 MET B N 1
ATOM 4915 C CA . MET B 1 263 ? 9.851 12.788 -5.292 1 96.95 263 MET B CA 1
ATOM 4916 C C . MET B 1 263 ? 9.785 12.727 -6.815 1 96.95 263 MET B C 1
ATOM 4918 O O . MET B 1 263 ? 10.312 11.796 -7.426 1 96.95 263 MET B O 1
ATOM 4922 N N . LYS B 1 264 ? 9.106 13.671 -7.41 1 96.85 264 LYS B N 1
ATOM 4923 C CA . LYS B 1 264 ? 8.995 13.692 -8.866 1 96.85 264 LYS B CA 1
ATOM 4924 C C . LYS B 1 264 ? 10.371 13.789 -9.52 1 96.85 264 LYS B C 1
ATOM 4926 O O . LYS B 1 264 ? 10.65 13.089 -10.495 1 96.85 264 LYS B O 1
ATOM 4931 N N . ARG B 1 265 ? 11.179 14.639 -9.018 1 96.04 265 ARG B N 1
ATOM 4932 C CA . ARG B 1 265 ? 12.531 14.786 -9.548 1 96.04 265 ARG B CA 1
ATOM 4933 C C . ARG B 1 265 ? 13.328 13.496 -9.381 1 96.04 265 ARG B C 1
ATOM 4935 O O . ARG B 1 265 ? 14.032 13.072 -10.3 1 96.04 265 ARG B O 1
ATOM 4942 N N . LEU B 1 266 ? 13.235 12.941 -8.228 1 96.49 266 LEU B N 1
ATOM 4943 C CA . LEU B 1 266 ? 13.953 11.704 -7.942 1 96.49 266 LEU B CA 1
ATOM 4944 C C . LEU B 1 266 ? 13.465 10.572 -8.84 1 96.49 266 LEU B C 1
ATOM 4946 O O . LEU B 1 266 ? 14.271 9.83 -9.405 1 96.49 266 LEU B O 1
ATOM 4950 N N . CYS B 1 267 ? 12.176 10.42 -8.95 1 96.92 267 CYS B N 1
ATOM 4951 C CA . CYS B 1 267 ? 11.608 9.358 -9.773 1 96.92 267 CYS B CA 1
ATOM 4952 C C . CYS B 1 267 ? 11.99 9.538 -11.237 1 96.92 267 CYS B C 1
ATOM 4954 O O . CYS B 1 267 ? 12.284 8.563 -11.931 1 96.92 267 CYS B O 1
ATOM 4956 N N . ASP B 1 268 ? 11.964 10.777 -11.672 1 96.36 268 ASP B N 1
ATOM 4957 C CA . ASP B 1 268 ? 12.4 11.047 -13.038 1 96.36 268 ASP B CA 1
ATOM 4958 C C . ASP B 1 268 ? 13.838 10.583 -13.258 1 96.36 268 ASP B C 1
ATOM 4960 O O . ASP B 1 268 ? 14.149 9.974 -14.283 1 96.36 268 ASP B O 1
ATOM 4964 N N . GLN B 1 269 ? 14.664 10.882 -12.353 1 95.44 269 GLN B N 1
ATOM 4965 C CA . GLN B 1 269 ? 16.061 10.472 -12.443 1 95.44 269 GLN B CA 1
ATOM 4966 C C . GLN B 1 269 ? 16.188 8.951 -12.456 1 95.44 269 GLN B C 1
ATOM 4968 O O . GLN B 1 269 ? 16.963 8.395 -13.237 1 95.44 269 GLN B O 1
ATOM 4973 N N . LEU B 1 270 ? 15.489 8.316 -11.59 1 95.09 270 LEU B N 1
ATOM 4974 C CA . LEU B 1 270 ? 15.556 6.863 -11.48 1 95.09 270 LEU B CA 1
ATOM 4975 C C . LEU B 1 270 ? 15.011 6.197 -12.74 1 95.09 270 LEU B C 1
ATOM 4977 O O . LEU B 1 270 ? 15.525 5.163 -13.172 1 95.09 270 LEU B O 1
ATOM 4981 N N . ILE B 1 271 ? 13.968 6.76 -13.33 1 96.05 271 ILE B N 1
ATOM 4982 C CA . ILE B 1 271 ? 13.402 6.247 -14.573 1 96.05 271 ILE B CA 1
ATOM 4983 C C . ILE B 1 271 ? 14.423 6.386 -15.7 1 96.05 271 ILE B C 1
ATOM 4985 O O . ILE B 1 271 ? 14.659 5.438 -16.453 1 96.05 271 ILE B O 1
ATOM 4989 N N . ARG B 1 272 ? 15.051 7.507 -15.772 1 94.93 272 ARG B N 1
ATOM 4990 C CA . ARG B 1 272 ? 16.073 7.728 -16.79 1 94.93 272 ARG B CA 1
ATOM 4991 C C . ARG B 1 272 ? 17.245 6.769 -16.607 1 94.93 272 ARG B C 1
ATOM 4993 O O . ARG B 1 272 ? 17.801 6.265 -17.585 1 94.93 272 ARG B O 1
ATOM 5000 N N . GLU B 1 273 ? 17.58 6.648 -15.383 1 92.72 273 GLU B N 1
ATOM 5001 C CA . GLU B 1 273 ? 18.651 5.702 -15.085 1 92.72 273 GLU B CA 1
ATOM 5002 C C . GLU B 1 273 ? 18.319 4.308 -15.61 1 92.72 273 GLU B C 1
ATOM 5004 O O . GLU B 1 273 ? 19.159 3.657 -16.234 1 92.72 273 GLU B O 1
ATOM 5009 N N . ARG B 1 274 ? 17.139 3.846 -15.417 1 91.08 274 ARG B N 1
ATOM 5010 C CA . ARG B 1 274 ? 16.713 2.528 -15.875 1 91.08 274 ARG B CA 1
ATOM 5011 C C . ARG B 1 274 ? 16.644 2.473 -17.398 1 91.08 274 ARG B C 1
ATOM 5013 O O . ARG B 1 274 ? 17.038 1.476 -18.007 1 91.08 274 ARG B O 1
ATOM 5020 N N . GLU B 1 275 ? 16.144 3.496 -17.954 1 92.19 275 GLU B N 1
ATOM 5021 C CA . GLU B 1 275 ? 16.086 3.561 -19.412 1 92.19 275 GLU B CA 1
ATOM 5022 C C . GLU B 1 275 ? 17.482 3.483 -20.024 1 92.19 275 GLU B C 1
ATOM 5024 O O . GLU B 1 275 ? 17.685 2.807 -21.034 1 92.19 275 GLU B O 1
ATOM 5029 N N . ARG B 1 276 ? 18.405 4.144 -19.404 1 90.17 276 ARG B N 1
ATOM 5030 C CA . ARG B 1 276 ? 19.785 4.095 -19.874 1 90.17 276 ARG B CA 1
ATOM 5031 C C . ARG B 1 276 ? 20.355 2.685 -19.755 1 90.17 276 ARG B C 1
ATOM 5033 O O . ARG B 1 276 ? 21.063 2.219 -20.65 1 90.17 276 ARG B O 1
ATOM 5040 N N . GLU B 1 277 ? 20.069 2.091 -18.677 1 85.93 277 GLU B N 1
ATOM 5041 C CA . GLU B 1 277 ? 20.522 0.718 -18.468 1 85.93 277 GLU B CA 1
ATOM 5042 C C . GLU B 1 277 ? 19.965 -0.215 -19.539 1 85.93 277 GLU B C 1
ATOM 5044 O O . GLU B 1 277 ? 20.683 -1.076 -20.054 1 85.93 277 GLU B O 1
ATOM 5049 N N . ILE B 1 278 ? 18.682 -0.039 -19.829 1 86.3 278 ILE B N 1
ATOM 5050 C CA . ILE B 1 278 ? 18.037 -0.855 -20.852 1 86.3 278 ILE B CA 1
ATOM 5051 C C . ILE B 1 278 ? 18.694 -0.599 -22.206 1 86.3 278 ILE B C 1
ATOM 5053 O O . ILE B 1 278 ? 18.949 -1.537 -22.966 1 86.3 278 ILE B O 1
ATOM 5057 N N . ASN B 1 279 ? 19.001 0.616 -22.475 1 85.74 279 ASN B N 1
ATOM 5058 C CA . ASN B 1 279 ? 19.63 0.995 -23.736 1 85.74 279 ASN B CA 1
ATOM 5059 C C . ASN B 1 279 ? 21.038 0.418 -23.856 1 85.74 279 ASN B C 1
ATOM 5061 O O . ASN B 1 279 ? 21.463 0.029 -24.945 1 85.74 279 ASN B O 1
ATOM 5065 N N . GLN B 1 280 ? 21.73 0.327 -22.761 1 83.05 280 GLN B N 1
ATOM 5066 C CA . GLN B 1 280 ? 23.117 -0.126 -22.763 1 83.05 280 GLN B CA 1
ATOM 5067 C C . GLN B 1 280 ? 23.199 -1.648 -22.842 1 83.05 280 GLN B C 1
ATOM 5069 O O . GLN B 1 280 ? 24.164 -2.196 -23.379 1 83.05 280 GLN B O 1
ATOM 5074 N N . THR B 1 281 ? 22.239 -2.266 -22.318 1 77.37 281 THR B N 1
ATOM 5075 C CA . THR B 1 281 ? 22.314 -3.719 -22.206 1 77.37 281 THR B CA 1
ATOM 5076 C C . THR B 1 281 ? 21.621 -4.389 -23.39 1 77.37 281 THR B C 1
ATOM 5078 O O . THR B 1 281 ? 21.796 -5.587 -23.621 1 77.37 281 THR B O 1
ATOM 5081 N N . ALA B 1 282 ? 20.843 -3.647 -24.134 1 76.33 282 ALA B N 1
ATOM 5082 C CA . ALA B 1 282 ? 20.105 -4.234 -25.25 1 76.33 282 ALA B CA 1
ATOM 5083 C C . ALA B 1 282 ? 21.039 -4.572 -26.408 1 76.33 282 ALA B C 1
ATOM 5085 O O . ALA B 1 282 ? 21.92 -3.781 -26.755 1 76.33 282 ALA B O 1
ATOM 5086 N N . ILE B 1 283 ? 20.902 -5.68 -26.907 1 70.11 283 ILE B N 1
ATOM 5087 C CA . ILE B 1 283 ? 21.745 -6.171 -27.991 1 70.11 283 ILE B CA 1
ATOM 5088 C C . ILE B 1 283 ? 21.187 -5.7 -29.332 1 70.11 283 ILE B C 1
ATOM 5090 O O . ILE B 1 283 ? 21.944 -5.322 -30.229 1 70.11 283 ILE B O 1
ATOM 5094 N N . HIS B 1 284 ? 19.829 -5.775 -29.356 1 80.2 284 HIS B N 1
ATOM 5095 C CA . HIS B 1 284 ? 19.14 -5.398 -30.585 1 80.2 284 HIS B CA 1
ATOM 5096 C C . HIS B 1 284 ? 18.102 -4.312 -30.323 1 80.2 284 HIS B C 1
ATOM 5098 O O . HIS B 1 284 ? 17.594 -4.189 -29.206 1 80.2 284 HIS B O 1
ATOM 5104 N N . ASP B 1 285 ? 17.833 -3.682 -31.381 1 77.9 285 ASP B N 1
ATOM 5105 C CA . ASP B 1 285 ? 16.914 -2.551 -31.299 1 77.9 285 ASP B CA 1
ATOM 5106 C C . ASP B 1 285 ? 15.509 -3.011 -30.918 1 77.9 285 ASP B C 1
ATOM 5108 O O . ASP B 1 285 ? 14.816 -2.337 -30.153 1 77.9 285 ASP B O 1
ATOM 5112 N N . THR B 1 286 ? 15.158 -4.118 -31.479 1 79.25 286 THR B N 1
ATOM 5113 C CA . THR B 1 286 ? 13.826 -4.63 -31.177 1 79.25 286 THR B CA 1
ATOM 5114 C C . THR B 1 286 ? 13.699 -4.967 -29.694 1 79.25 286 THR B C 1
ATOM 5116 O O . THR B 1 286 ? 12.695 -4.636 -29.061 1 79.25 286 THR B O 1
ATOM 5119 N N . GLN B 1 287 ? 14.67 -5.595 -29.236 1 77 287 GLN B N 1
ATOM 5120 C CA . GLN B 1 287 ? 14.692 -5.928 -27.816 1 77 287 GLN B CA 1
ATOM 5121 C C . GLN B 1 287 ? 14.679 -4.669 -26.955 1 77 287 GLN B C 1
ATOM 5123 O O . GLN B 1 287 ? 13.975 -4.608 -25.944 1 77 287 GLN B O 1
ATOM 5128 N N . ARG B 1 288 ? 15.446 -3.755 -27.409 1 82.62 288 ARG B N 1
ATOM 5129 C CA . ARG B 1 288 ? 15.527 -2.479 -26.705 1 82.62 288 ARG B CA 1
ATOM 5130 C C . ARG B 1 288 ? 14.162 -1.803 -26.638 1 82.62 288 ARG B C 1
ATOM 5132 O O . ARG B 1 288 ? 13.706 -1.418 -25.559 1 82.62 288 ARG B O 1
ATOM 5139 N N . ARG B 1 289 ? 13.552 -1.74 -27.747 1 84.25 289 ARG B N 1
ATOM 5140 C CA . ARG B 1 289 ? 12.253 -1.078 -27.832 1 84.25 289 ARG B CA 1
ATOM 5141 C C . ARG B 1 289 ? 11.208 -1.817 -27.002 1 84.25 289 ARG B C 1
ATOM 5143 O O . ARG B 1 289 ? 10.395 -1.191 -26.319 1 84.25 289 ARG B O 1
ATOM 5150 N N . ASN B 1 290 ? 11.268 -3.081 -27.025 1 82.2 290 ASN B N 1
ATOM 5151 C CA . ASN B 1 290 ? 10.317 -3.893 -26.273 1 82.2 290 ASN B CA 1
ATOM 5152 C C . ASN B 1 290 ? 10.512 -3.734 -24.768 1 82.2 290 ASN B C 1
ATOM 5154 O O . ASN B 1 290 ? 9.54 -3.606 -24.022 1 82.2 290 ASN B O 1
ATOM 5158 N N . GLU B 1 291 ? 11.7 -3.742 -24.396 1 84.52 291 GLU B N 1
ATOM 5159 C CA . GLU B 1 291 ? 12.003 -3.614 -22.974 1 84.52 291 GLU B CA 1
ATOM 5160 C C . GLU B 1 291 ? 11.637 -2.227 -22.454 1 84.52 291 GLU B C 1
ATOM 5162 O O . GLU B 1 291 ? 11.111 -2.092 -21.347 1 84.52 291 GLU B O 1
ATOM 5167 N N . LEU B 1 292 ? 11.945 -1.271 -23.271 1 88.31 292 LEU B N 1
ATOM 5168 C CA . LEU B 1 292 ? 11.598 0.096 -22.898 1 88.31 292 LEU B CA 1
ATOM 5169 C C . LEU B 1 292 ? 10.087 0.261 -22.783 1 88.31 292 LEU B C 1
ATOM 5171 O O . LEU B 1 292 ? 9.598 0.907 -21.853 1 88.31 292 LEU B O 1
ATOM 5175 N N . SER B 1 293 ? 9.411 -0.307 -23.688 1 87.01 293 SER B N 1
ATOM 5176 C CA . SER B 1 293 ? 7.953 -0.256 -23.665 1 87.01 293 SER B CA 1
ATOM 5177 C C . SER B 1 293 ? 7.394 -0.975 -22.441 1 87.01 293 SER B C 1
ATOM 5179 O O . SER B 1 293 ? 6.478 -0.474 -21.785 1 87.01 293 SER B O 1
ATOM 5181 N N . SER B 1 294 ? 7.971 -2.051 -22.143 1 85.89 294 SER B N 1
ATOM 5182 C CA . SER B 1 294 ? 7.538 -2.827 -20.985 1 85.89 294 SER B CA 1
ATOM 5183 C C . SER B 1 294 ? 7.766 -2.058 -19.688 1 85.89 294 SER B C 1
ATOM 5185 O O . SER B 1 294 ? 6.883 -2.003 -18.83 1 85.89 294 SER B O 1
ATOM 5187 N N . TYR B 1 295 ? 8.898 -1.503 -19.616 1 89.66 295 TYR B N 1
ATOM 5188 C CA . TYR B 1 295 ? 9.217 -0.727 -18.423 1 89.66 295 TYR B CA 1
ATOM 5189 C C . TYR B 1 295 ? 8.301 0.485 -18.299 1 89.66 295 TYR B C 1
ATOM 5191 O O . TYR B 1 295 ? 7.768 0.76 -17.222 1 89.66 295 TYR B O 1
ATOM 5199 N N . SER B 1 296 ? 8.091 1.131 -19.371 1 90.18 296 SER B N 1
ATOM 5200 C CA . SER B 1 296 ? 7.261 2.331 -19.377 1 90.18 296 SER B CA 1
ATOM 5201 C C . SER B 1 296 ? 5.836 2.019 -18.931 1 90.18 296 SER B C 1
ATOM 5203 O O . SER B 1 296 ? 5.191 2.84 -18.276 1 90.18 296 SER B O 1
ATOM 5205 N N . HIS B 1 297 ? 5.418 0.864 -19.207 1 87.63 297 HIS B N 1
ATOM 5206 C CA . HIS B 1 297 ? 4.067 0.455 -18.842 1 87.63 297 HIS B CA 1
ATOM 5207 C C . HIS B 1 297 ? 3.99 0.056 -17.372 1 87.63 297 HIS B C 1
ATOM 5209 O O . HIS B 1 297 ? 2.898 -0.036 -16.806 1 87.63 297 HIS B O 1
ATOM 5215 N N . SER B 1 298 ? 5.148 -0.113 -16.831 1 88.92 298 SER B N 1
ATOM 5216 C CA . SER B 1 298 ? 5.169 -0.601 -15.456 1 88.92 298 SER B CA 1
ATOM 5217 C C . SER B 1 298 ? 5.336 0.546 -14.465 1 88.92 298 SER B C 1
ATOM 5219 O O . SER B 1 298 ? 5.102 0.377 -13.267 1 88.92 298 SER B O 1
ATOM 5221 N N . VAL B 1 299 ? 5.77 1.638 -14.946 1 92.81 299 VAL B N 1
ATOM 5222 C CA . VAL B 1 299 ? 5.994 2.795 -14.086 1 92.81 299 VAL B CA 1
ATOM 5223 C C . VAL B 1 299 ? 4.656 3.421 -13.701 1 92.81 299 VAL B C 1
ATOM 5225 O O . VAL B 1 299 ? 3.679 3.32 -14.447 1 92.81 299 VAL B O 1
ATOM 5228 N N . GLU B 1 300 ? 4.578 4.059 -12.552 1 94.54 300 GLU B N 1
ATOM 5229 C CA . GLU B 1 300 ? 3.356 4.669 -12.038 1 94.54 300 GLU B CA 1
ATOM 5230 C C . GLU B 1 300 ? 3.571 6.143 -11.708 1 94.54 300 GLU B C 1
ATOM 5232 O O . GLU B 1 300 ? 4.685 6.656 -11.833 1 94.54 300 GLU B O 1
ATOM 5237 N N . ASP B 1 301 ? 2.459 6.795 -11.35 1 94.83 301 ASP B N 1
ATOM 5238 C CA . ASP B 1 301 ? 2.519 8.205 -10.979 1 94.83 301 ASP B CA 1
ATOM 5239 C C . ASP B 1 301 ? 2.816 8.37 -9.491 1 94.83 301 ASP B C 1
ATOM 5241 O O . ASP B 1 301 ? 2.347 7.58 -8.668 1 94.83 301 ASP B O 1
ATOM 5245 N N . VAL B 1 302 ? 3.448 9.382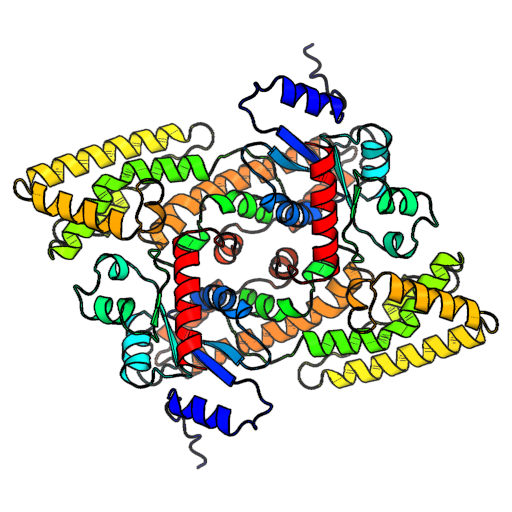 -9.189 1 96.68 302 VAL B N 1
ATOM 5246 C CA . VAL B 1 302 ? 3.941 9.639 -7.84 1 96.68 302 VAL B CA 1
ATOM 5247 C C . VAL B 1 302 ? 2.765 9.909 -6.903 1 96.68 302 VAL B C 1
ATOM 5249 O O . VAL B 1 302 ? 2.671 9.312 -5.828 1 96.68 302 VAL B O 1
ATOM 5252 N N . ILE B 1 303 ? 1.846 10.762 -7.315 1 96.25 303 ILE B N 1
ATOM 5253 C CA . ILE B 1 303 ? 0.815 11.285 -6.426 1 96.25 303 ILE B CA 1
ATOM 5254 C C . ILE B 1 303 ? -0.104 10.151 -5.978 1 96.25 303 ILE B C 1
ATOM 5256 O O . ILE B 1 303 ? -0.308 9.946 -4.779 1 96.25 303 ILE B O 1
ATOM 5260 N N . PRO B 1 304 ? -0.615 9.314 -6.862 1 94.92 304 PRO B N 1
ATOM 5261 C CA . PRO B 1 304 ? -1.46 8.209 -6.404 1 94.92 304 PRO B CA 1
ATOM 5262 C C . PRO B 1 304 ? -0.719 7.241 -5.485 1 94.92 304 PRO B C 1
ATOM 5264 O O . PRO B 1 304 ? -1.302 6.723 -4.529 1 94.92 304 PRO B O 1
ATOM 5267 N N . MET B 1 305 ? 0.528 6.991 -5.75 1 96.24 305 MET B N 1
ATOM 5268 C CA . MET B 1 305 ? 1.302 6.063 -4.932 1 96.24 305 MET B CA 1
ATOM 5269 C C . MET B 1 305 ? 1.547 6.637 -3.54 1 96.24 305 MET B C 1
ATOM 5271 O O . MET B 1 305 ? 1.54 5.903 -2.551 1 96.24 305 MET B O 1
ATOM 5275 N N . LEU B 1 306 ? 1.747 7.895 -3.542 1 96.77 306 LEU B N 1
ATOM 5276 C CA . LEU B 1 306 ? 1.951 8.555 -2.256 1 96.77 306 LEU B CA 1
ATOM 5277 C C . LEU B 1 306 ? 0.663 8.566 -1.441 1 96.77 306 LEU B C 1
ATOM 5279 O O . LEU B 1 306 ? 0.685 8.316 -0.233 1 96.77 306 LEU B O 1
ATOM 5283 N N . ARG B 1 307 ? -0.445 8.839 -2.056 1 95.72 307 ARG B N 1
ATOM 5284 C CA . ARG B 1 307 ? -1.74 8.907 -1.388 1 95.72 307 ARG B CA 1
ATOM 5285 C C . ARG B 1 307 ? -2.146 7.543 -0.841 1 95.72 307 ARG B C 1
ATOM 5287 O O . ARG B 1 307 ? -2.941 7.456 0.098 1 95.72 307 ARG B O 1
ATOM 5294 N N . ARG B 1 308 ? -1.601 6.489 -1.393 1 95.39 308 ARG B N 1
ATOM 5295 C CA . ARG B 1 308 ? -1.95 5.138 -0.966 1 95.39 308 ARG B CA 1
ATOM 5296 C C . ARG B 1 308 ? -0.813 4.503 -0.173 1 95.39 308 ARG B C 1
ATOM 5298 O O . ARG B 1 308 ? -0.812 3.292 0.059 1 95.39 308 ARG B O 1
ATOM 5305 N N . ASN B 1 309 ? 0.167 5.315 0.171 1 95.05 309 ASN B N 1
ATOM 5306 C CA . ASN B 1 309 ? 1.297 4.846 0.966 1 95.05 309 ASN B CA 1
ATOM 5307 C C . ASN B 1 309 ? 0.863 4.437 2.371 1 95.05 309 ASN B C 1
ATOM 5309 O O . ASN B 1 309 ? 0.158 5.185 3.05 1 95.05 309 ASN B O 1
ATOM 5313 N N . VAL B 1 310 ? 1.275 3.258 2.812 1 92.56 310 VAL B N 1
ATOM 5314 C CA . VAL B 1 310 ? 0.896 2.761 4.131 1 92.56 310 VAL B CA 1
ATOM 5315 C C . VAL B 1 310 ? 2.147 2.509 4.968 1 92.56 310 VAL B C 1
ATOM 5317 O O . VAL B 1 310 ? 2.117 1.726 5.921 1 92.56 310 VAL B O 1
ATOM 5320 N N . GLY B 1 311 ? 3.264 3.134 4.61 1 92.72 311 GLY B N 1
ATOM 5321 C CA . GLY B 1 311 ? 4.531 2.887 5.281 1 92.72 311 GLY B CA 1
ATOM 5322 C C . GLY B 1 311 ? 4.659 3.621 6.602 1 92.72 311 GLY B C 1
ATOM 5323 O O . GLY B 1 311 ? 5.724 3.613 7.222 1 92.72 311 GLY B O 1
ATOM 5324 N N . TYR B 1 312 ? 3.558 4.205 7.095 1 94.53 312 TYR B N 1
ATOM 5325 C CA . TYR B 1 312 ? 3.618 5.013 8.307 1 94.53 312 TYR B CA 1
ATOM 5326 C C . TYR B 1 312 ? 3.309 4.172 9.54 1 94.53 312 TYR B C 1
ATOM 5328 O O . TYR B 1 312 ? 3.002 4.71 10.606 1 94.53 312 TYR B O 1
ATOM 5336 N N . LEU B 1 313 ? 3.523 2.907 9.524 1 88.69 313 LEU B N 1
ATOM 5337 C CA . LEU B 1 313 ? 3.101 1.985 10.573 1 88.69 313 LEU B CA 1
ATOM 5338 C C . LEU B 1 313 ? 3.963 2.15 11.821 1 88.69 313 LEU B C 1
ATOM 5340 O O . LEU B 1 313 ? 3.544 1.786 12.922 1 88.69 313 LEU B O 1
ATOM 5344 N N . LEU B 1 314 ? 5.127 2.705 11.632 1 89.24 314 LEU B N 1
ATOM 5345 C CA . LEU B 1 314 ? 6.015 2.848 12.781 1 89.24 314 LEU B CA 1
ATOM 5346 C C . LEU B 1 314 ? 6.064 4.297 13.253 1 89.24 314 LEU B C 1
ATOM 5348 O O . LEU B 1 314 ? 6.75 4.614 14.228 1 89.24 314 LEU B O 1
ATOM 5352 N N . ALA B 1 315 ? 5.317 5.125 12.611 1 94.94 315 ALA B N 1
ATOM 5353 C CA . ALA B 1 315 ? 5.303 6.534 12.995 1 94.94 315 ALA B CA 1
ATOM 5354 C C . ALA B 1 315 ? 4.647 6.724 14.36 1 94.94 315 ALA B C 1
ATOM 5356 O O . ALA B 1 315 ? 3.63 6.093 14.659 1 94.94 315 ALA B O 1
ATOM 5357 N N . LYS B 1 316 ? 5.148 7.566 15.141 1 96.07 316 LYS B N 1
ATOM 5358 C CA . LYS B 1 316 ? 4.675 7.801 16.502 1 96.07 316 LYS B CA 1
ATOM 5359 C C . LYS B 1 316 ? 3.204 8.206 16.511 1 96.07 316 LYS B C 1
ATOM 5361 O O . LYS B 1 316 ? 2.405 7.649 17.266 1 96.07 316 LYS B O 1
ATOM 5366 N N . PRO B 1 317 ? 2.827 9.184 15.664 1 97.33 317 PRO B N 1
ATOM 5367 C CA . PRO B 1 317 ? 1.411 9.556 15.668 1 97.33 317 PRO B CA 1
ATOM 5368 C C . PRO B 1 317 ? 0.492 8.383 15.332 1 97.33 317 PRO B C 1
ATOM 5370 O O . PRO B 1 317 ? -0.608 8.278 15.881 1 97.33 317 PRO B O 1
ATOM 5373 N N . TYR B 1 318 ? 0.914 7.534 14.475 1 97.08 318 TYR B N 1
ATOM 5374 C CA . TYR B 1 318 ? 0.105 6.378 14.103 1 97.08 318 TYR B CA 1
ATOM 5375 C C . TYR B 1 318 ? -0.034 5.411 15.273 1 97.08 318 TYR B C 1
ATOM 5377 O O . TYR B 1 318 ? -1.108 4.848 15.497 1 97.08 318 TYR B O 1
ATOM 5385 N N . LEU B 1 319 ? 1.016 5.174 15.954 1 96.64 319 LEU B N 1
ATOM 5386 C CA . LEU B 1 319 ? 0.981 4.289 17.114 1 96.64 319 LEU B CA 1
ATOM 5387 C C . LEU B 1 319 ? 0.02 4.82 18.173 1 96.64 319 LEU B C 1
ATOM 5389 O O . LEU B 1 319 ? -0.704 4.046 18.803 1 96.64 319 LEU B O 1
ATOM 5393 N N . ARG B 1 320 ? 0.019 6.106 18.323 1 96.21 320 ARG B N 1
ATOM 5394 C CA . ARG B 1 320 ? -0.921 6.722 19.254 1 96.21 320 ARG B CA 1
ATOM 5395 C C . ARG B 1 320 ? -2.359 6.54 18.78 1 96.21 320 ARG B C 1
ATOM 5397 O O . ARG B 1 320 ? -3.254 6.27 19.585 1 96.21 320 ARG B O 1
ATOM 5404 N N . LEU B 1 321 ? -2.529 6.742 17.547 1 96.92 321 LEU B N 1
ATOM 5405 C CA . LEU B 1 321 ? -3.848 6.542 16.958 1 96.92 321 LEU B CA 1
ATOM 5406 C C . LEU B 1 321 ? -4.335 5.115 17.185 1 96.92 321 LEU B C 1
ATOM 5408 O O . LEU B 1 321 ? -5.493 4.901 17.553 1 96.92 321 LEU B O 1
ATOM 5412 N N . ASN B 1 322 ? -3.502 4.161 17.011 1 95.98 322 ASN B N 1
ATOM 5413 C CA . ASN B 1 322 ? -3.85 2.762 17.235 1 95.98 322 ASN B CA 1
ATOM 5414 C C . ASN B 1 322 ? -4.282 2.516 18.678 1 95.98 322 ASN B C 1
ATOM 5416 O O . ASN B 1 322 ? -5.224 1.762 18.928 1 95.98 322 ASN B O 1
ATOM 5420 N N . SER B 1 323 ? -3.554 3.111 19.524 1 95.84 323 SER B N 1
ATOM 5421 C CA . SER B 1 323 ? -3.901 2.983 20.936 1 95.84 323 SER B CA 1
ATOM 5422 C C . SER B 1 323 ? -5.299 3.527 21.213 1 95.84 323 SER B C 1
ATOM 5424 O O . SER B 1 323 ? -6.049 2.952 22.004 1 95.84 323 SER B O 1
ATOM 5426 N N . ASP B 1 324 ? -5.634 4.597 20.642 1 95.43 324 ASP B N 1
ATOM 5427 C CA . ASP B 1 324 ? -6.955 5.189 20.826 1 95.43 324 ASP B CA 1
ATOM 5428 C C . ASP B 1 324 ? -8.044 4.303 20.224 1 95.43 324 ASP B C 1
ATOM 5430 O O . ASP B 1 324 ? -9.157 4.236 20.749 1 95.43 324 ASP B O 1
ATOM 5434 N N . VAL B 1 325 ? -7.73 3.712 19.098 1 95.01 325 VAL B N 1
ATOM 5435 C CA . VAL B 1 325 ? -8.688 2.791 18.496 1 95.01 325 VAL B CA 1
ATOM 5436 C C . VAL B 1 325 ? -8.968 1.637 19.457 1 95.01 325 VAL B C 1
ATOM 5438 O O . VAL B 1 325 ? -10.122 1.247 19.648 1 95.01 325 VAL B O 1
ATOM 5441 N N . GLU B 1 326 ? -7.962 1.128 20.024 1 94.75 326 GLU B N 1
ATOM 5442 C CA . GLU B 1 326 ? -8.113 0.023 20.967 1 94.75 326 GLU B CA 1
ATOM 5443 C C . GLU B 1 326 ? -8.964 0.433 22.166 1 94.75 326 GLU B C 1
ATOM 5445 O O . GLU B 1 326 ? -9.822 -0.33 22.615 1 94.75 326 GLU B O 1
ATOM 5450 N N . LYS B 1 327 ? -8.715 1.614 22.635 1 93.52 327 LYS B N 1
ATOM 5451 C CA . LYS B 1 327 ? -9.508 2.127 23.749 1 93.52 327 LYS B CA 1
ATOM 5452 C C . LYS B 1 327 ? -10.972 2.29 23.351 1 93.52 327 LYS B C 1
ATOM 5454 O O . LYS B 1 327 ? -11.871 1.987 24.138 1 93.52 327 LYS B O 1
ATOM 5459 N N . LEU B 1 328 ? -11.147 2.799 22.195 1 91.18 328 LEU B N 1
ATOM 5460 C CA . LEU B 1 328 ? -12.498 2.992 21.681 1 91.18 328 LEU B CA 1
ATOM 5461 C C . LEU B 1 328 ? -13.243 1.664 21.6 1 91.18 328 LEU B C 1
ATOM 5463 O O . LEU B 1 328 ? -14.425 1.589 21.943 1 91.18 328 LEU B O 1
ATOM 5467 N N . LEU B 1 329 ? -12.579 0.649 21.161 1 89.87 329 LEU B N 1
ATOM 5468 C CA . LEU B 1 329 ? -13.197 -0.657 20.961 1 89.87 329 LEU B CA 1
ATOM 5469 C C . LEU B 1 329 ? -13.536 -1.309 22.297 1 89.87 329 LEU B C 1
ATOM 5471 O O . LEU B 1 329 ? -14.477 -2.1 22.386 1 89.87 329 LEU B O 1
ATOM 5475 N N . LEU B 1 330 ? -12.77 -0.968 23.259 1 86.75 330 LEU B N 1
ATOM 5476 C CA . LEU B 1 330 ? -13.082 -1.453 24.6 1 86.75 330 LEU B CA 1
ATOM 5477 C C . LEU B 1 330 ? -14.375 -0.831 25.115 1 86.75 330 LEU B C 1
ATOM 5479 O O . LEU B 1 330 ? -15.081 -1.438 25.924 1 86.75 330 LEU B O 1
ATOM 5483 N N . ARG B 1 331 ? -14.708 0.299 24.614 1 80.07 331 ARG B N 1
ATOM 5484 C CA . ARG B 1 331 ? -15.918 1 25.03 1 80.07 331 ARG B CA 1
ATOM 5485 C C . ARG B 1 331 ? -17.137 0.489 24.269 1 80.07 331 ARG B C 1
ATOM 5487 O O . ARG B 1 331 ? -18.255 0.514 24.788 1 80.07 331 ARG B O 1
ATOM 5494 N N . VAL B 1 332 ? -16.936 0.073 23.079 1 73.82 332 VAL B N 1
ATOM 5495 C CA . VAL B 1 332 ? -18.029 -0.345 22.207 1 73.82 332 VAL B CA 1
ATOM 5496 C C . VAL B 1 332 ? -18.377 -1.807 22.48 1 73.82 332 VAL B C 1
ATOM 5498 O O . VAL B 1 332 ? -19.523 -2.223 22.296 1 73.82 332 VAL B O 1
ATOM 5501 N N . ASP B 1 333 ? -17.391 -2.693 22.772 1 66.51 333 ASP B N 1
ATOM 5502 C CA . ASP B 1 333 ? -17.655 -4.088 23.11 1 66.51 333 ASP B CA 1
ATOM 5503 C C . ASP B 1 333 ? -18.329 -4.204 24.475 1 66.51 333 ASP B C 1
ATOM 5505 O O . ASP B 1 333 ? -19.192 -5.062 24.676 1 66.51 333 ASP B O 1
#

Nearest PDB structures (foldseek):
  3b48-assembly1_A  TM=3.290E-01  e=4.977E+00  Enterococcus faecalis V583
  5fxj-assembly1_B  TM=2.905E-01  e=9.933E+00  Rattus norvegicus
  5fxj-assembly1_B  TM=2.835E-01  e=8.236E+00  Rattus norvegicus

Solvent-accessible surface area (backbone atoms only — not comparable to full-atom values): 35323 Å² total; per-residue (Å²): 130,87,71,73,76,81,62,75,77,29,15,62,48,40,43,48,52,36,64,66,43,49,97,85,47,50,35,57,28,38,31,32,33,43,49,60,83,44,35,41,57,52,45,64,68,50,52,79,71,44,56,82,59,30,41,76,37,49,41,65,73,77,38,76,90,60,80,56,71,30,64,64,41,43,47,56,62,38,47,74,70,23,50,40,78,19,19,36,36,42,42,63,22,49,64,28,59,81,46,69,37,75,41,72,66,16,33,45,53,67,65,35,77,50,37,45,44,40,72,23,10,20,68,46,24,46,39,60,30,42,86,28,49,63,59,45,40,16,57,21,47,46,44,50,76,82,82,69,62,51,44,62,51,47,25,49,51,9,46,55,44,32,69,53,48,43,50,42,54,42,20,54,74,67,71,34,37,87,81,44,31,70,66,58,52,52,61,51,68,47,71,54,82,78,35,84,92,47,52,62,57,24,51,51,54,35,41,51,49,42,52,52,51,46,52,52,50,46,67,77,38,72,83,40,60,65,61,46,52,50,45,45,51,50,40,44,72,73,65,54,42,48,54,51,34,61,33,56,40,63,23,68,52,44,39,63,57,47,48,46,57,52,48,52,55,51,39,51,50,47,41,50,51,50,51,49,51,45,60,70,47,38,88,43,67,67,57,28,53,50,50,51,51,53,48,60,70,62,43,53,59,62,66,66,46,36,75,66,42,73,63,32,72,80,37,66,40,46,49,52,37,50,53,51,51,52,54,39,49,65,70,52,106,128,86,72,72,77,80,62,75,78,27,14,62,48,40,43,50,51,36,64,64,44,47,96,83,46,52,34,57,29,38,32,31,33,42,48,61,82,44,34,41,58,53,45,64,68,49,52,78,72,45,56,81,59,30,41,75,37,48,41,65,73,77,36,76,89,59,79,58,70,31,65,64,43,44,48,56,60,40,47,75,70,23,49,40,77,21,19,35,35,41,41,63,22,51,65,29,58,81,47,71,38,75,42,73,66,15,32,46,54,69,65,36,77,52,37,47,43,41,73,23,11,21,68,48,24,46,38,60,29,41,85,29,47,64,57,45,42,16,57,21,47,45,43,49,77,82,83,70,63,50,45,64,51,48,26,51,53,8,47,56,44,31,69,53,48,42,51,43,53,42,20,54,73,69,71,35,37,88,81,44,31,70,66,58,52,52,63,52,69,48,69,54,82,79,36,86,90,46,52,61,57,24,50,51,53,35,42,51,48,42,50,53,52,46,53,53,50,44,69,77,38,71,84,39,60,67,61,47,52,49,46,45,51,50,40,45,73,73,66,54,42,47,56,52,36,59,33,56,40,62,22,67,52,46,40,64,58,48,48,46,55,53,48,52,55,50,37,52,50,46,41,51,52,51,51,48,51,46,61,70,49,39,88,44,68,66,58,29,51,50,50,50,51,52,50,61,70,63,42,56,60,62,66,67,47,37,76,66,41,73,62,32,73,80,37,67,40,47,50,53,37,52,52,51,50,53,54,38,49,64,70,51,107

pLDDT: mean 86.93, std 16.0, range [18.79, 98.66]

Secondary structure (DSSP, 8-state):
----------HHHHHHHHHHS-TTSPEEEEEE-SSTHHHHHHHHHHHTT--SSEEEEEEPPP-SS----SHHIIIIIIIHHH-BTTEEEEE--TTHHHHTTSSHHHHHHHH-TTEEE-SSS-HHHHHT-GGGHHHHHHHHHS-------HHHHHHHHHHHHHHHHHHHHHHHHTT-TTTS-HHHHHHHT---S--SS-HHHHHHHHHHHHHHHHHHHHHH-TT-HHHHHHHHHHHHHTT--GGGGGGGS-HHHIIIIIIHHHHHHHHHHHHHHHHHHHHHH-SSHHHHHHHHHHHHHH---HHHHHHT---GGG-HHHHHHHHHHHHHHHHH-/----------HHHHHHHHHHS-TTSPEEEEEE-SSTHHHHHHHHHHHTT--SSEEEEEEPPP-SS----SHHIIIIIIIHHH-BTTEEEEE--TTHHHHTTSSHHHHHHHH-TTEEE-SSS-HHHHHT-GGGHHHHHHHHHS-------HHHHHHHHHHHHHHHHHHHHHHHHTT-TTTS-HHHHHHHT---S--SS-HHHHHHHHHHHHHHHHHHHHHH-TT-HHHHHHHHHHHHHTT--GGGGGGGS-HHHIIIIIIHHHHHHHHHHHHHHHHHHHHHH-SSHHHHHHHHHHHHHH---HHHHHHT--GGGG-HHHHHHHHHHHHHHHHH-